Protein AF-A0A8J2HEP4-F1 (afdb_monomer_lite)

InterPro domains:
  IPR005002 Phosphomannomutase [PF03332] (28-243)
  IPR005002 Phosphomannomutase [PTHR10466] (2-243)
  IPR005002 Phosphomannomutase [SFLDF00445] (2-243)
  IPR005002 Phosphomannomutase [cd02585] (6-243)
  IPR006379 HAD-superfamily hydrolase, subfamily IIB [TIGR01484] (8-221)
  IPR023214 HAD superfamily [G3DSA:3.40.50.1000] (6-240)
  IPR036412 HAD-like superfamily [SSF56784] (6-243)
  IPR043169 Phosphomannomutase, cap domain [G3DSA:3.30.1240.20] (87-188)

pLDDT: mean 73.43, std 29.07, range [23.47, 98.69]

Radius of gyration: 35.49 Å; chains: 1; bounding box: 106×86×101 Å

Organism: Cotesia congregata (NCBI:txid51543)

Sequence (388 aa):
MSKKIICLFDVDGTLTKPRLKIEPHVEKTLHEISKKQQLDLAVVGGSDLEKVKEQLGGNEVFKKFKYVFSENGLVAYKDGKQLPSESIQNFIGEDSLQDFINFCLRYISELKLPFKRGTFIEFRTGMINVSPVGRNCSHKERLQFYEYDKEHHVREKFIQALKKEFSDLALTYSIGGQISFDVFPIGWDKTYCLRHIDEYDEIHFFGDKTREGGNDYEIYESDLTVGHRVSGPEDTLKQLKVLCEVLDEKRPTILGKRSVPPAPGKMAHLVSTRPILASLAAVLISEASPSSNPPPKATPSIAAITGAGIVSTLVIKLRIISNRSRKSAPAENIFGTRLRIMSTRTFSSLRILSTASVNWATRFLLKAFLASGRLSPKTAIPLSLPSR

Structure (mmCIF, N/CA/C/O backbone):
data_AF-A0A8J2HEP4-F1
#
_entry.id   AF-A0A8J2HEP4-F1
#
loop_
_atom_site.group_PDB
_atom_site.id
_atom_site.type_symbol
_atom_site.label_atom_id
_atom_site.label_alt_id
_atom_site.label_comp_id
_atom_site.label_asym_id
_atom_site.label_entity_id
_atom_site.label_seq_id
_atom_site.pdbx_PDB_ins_code
_atom_site.Cartn_x
_atom_site.Cartn_y
_atom_site.Cartn_z
_atom_site.occupancy
_atom_site.B_iso_or_equiv
_atom_site.auth_seq_id
_atom_site.auth_comp_id
_atom_site.auth_asym_id
_atom_site.auth_atom_id
_atom_site.pdbx_PDB_model_num
ATOM 1 N N . MET A 1 1 ? -24.472 -9.890 22.779 1.00 54.31 1 MET A N 1
ATOM 2 C CA . MET A 1 1 ? -23.244 -9.255 23.313 1.00 54.31 1 MET A CA 1
ATOM 3 C C . MET A 1 1 ? -23.141 -7.863 22.698 1.00 54.31 1 MET A C 1
ATOM 5 O O . MET A 1 1 ? -23.894 -7.591 21.769 1.00 54.31 1 MET A O 1
ATOM 9 N N . SER A 1 2 ? -22.287 -6.973 23.203 1.00 74.38 2 SER A N 1
ATOM 10 C CA . SER A 1 2 ? -21.905 -5.767 22.450 1.00 74.38 2 SER A CA 1
ATOM 11 C C . SER A 1 2 ? -21.112 -6.181 21.209 1.00 74.38 2 SER A C 1
ATOM 13 O O . SER A 1 2 ? -20.282 -7.081 21.327 1.00 74.38 2 SER A O 1
ATOM 15 N N . LYS A 1 3 ? -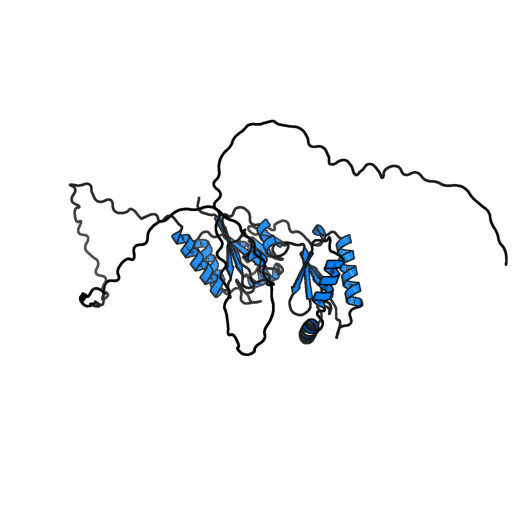21.341 -5.535 20.056 1.00 85.75 3 LYS A N 1
ATOM 16 C CA . LYS A 1 3 ? -20.483 -5.730 18.878 1.00 85.75 3 LYS A CA 1
ATOM 17 C C . LYS A 1 3 ? -19.027 -5.410 19.233 1.00 85.75 3 LYS A C 1
ATOM 19 O O . LYS A 1 3 ? -18.772 -4.372 19.847 1.00 85.75 3 LYS A O 1
ATOM 24 N N . LYS A 1 4 ? -18.092 -6.260 18.815 1.00 93.75 4 LYS A N 1
ATOM 25 C CA . LYS A 1 4 ? -16.649 -6.007 18.861 1.00 93.75 4 LYS A CA 1
ATOM 26 C C . LYS A 1 4 ? -16.247 -5.328 17.551 1.00 93.75 4 LYS A C 1
ATOM 28 O O . LYS A 1 4 ? -16.364 -5.919 16.481 1.00 93.75 4 LYS A O 1
ATOM 33 N N . ILE A 1 5 ? -15.829 -4.066 17.637 1.00 95.69 5 ILE A N 1
ATOM 34 C CA . ILE A 1 5 ? -15.623 -3.175 16.485 1.00 95.69 5 ILE A CA 1
ATOM 35 C C . ILE A 1 5 ? -14.168 -2.700 16.448 1.00 95.69 5 ILE A C 1
ATOM 37 O O . ILE A 1 5 ? -13.589 -2.372 17.488 1.00 95.69 5 ILE A O 1
ATOM 41 N N . ILE A 1 6 ? -13.600 -2.638 15.244 1.00 97.56 6 ILE A N 1
ATOM 42 C CA . ILE A 1 6 ? -12.255 -2.118 14.988 1.00 97.56 6 ILE A CA 1
ATOM 43 C C . ILE A 1 6 ? -12.299 -0.970 13.980 1.00 97.56 6 ILE A C 1
ATOM 45 O O . ILE A 1 6 ? -13.007 -1.033 12.975 1.00 97.56 6 ILE A O 1
ATOM 49 N N . CYS A 1 7 ? -11.538 0.088 14.253 1.00 98.19 7 CYS A N 1
ATOM 50 C CA . CYS A 1 7 ? -11.304 1.179 13.310 1.00 98.19 7 CYS A CA 1
ATOM 51 C C . CYS A 1 7 ? -9.898 1.035 12.719 1.00 98.19 7 CYS A C 1
ATOM 53 O O . CYS A 1 7 ? -8.903 1.080 13.445 1.00 98.19 7 CYS A O 1
ATOM 55 N N . LEU A 1 8 ? -9.837 0.836 11.406 1.00 98.62 8 LEU A N 1
ATOM 56 C CA . LEU A 1 8 ? -8.633 0.637 10.613 1.00 98.62 8 LEU A CA 1
ATOM 57 C C . LEU A 1 8 ? -8.375 1.896 9.780 1.00 98.62 8 LEU A C 1
ATOM 59 O O . LEU A 1 8 ? -9.223 2.298 8.989 1.00 98.62 8 LEU A O 1
ATOM 63 N N . PHE A 1 9 ? -7.211 2.514 9.937 1.00 98.56 9 PHE A N 1
ATOM 64 C CA . PHE A 1 9 ? -6.887 3.777 9.277 1.00 98.56 9 PHE A CA 1
ATOM 65 C C . PHE A 1 9 ? -5.739 3.603 8.280 1.00 98.56 9 PHE A C 1
ATOM 67 O O . PHE A 1 9 ? -4.739 2.948 8.578 1.00 98.56 9 PHE A O 1
ATOM 74 N N . ASP A 1 10 ? -5.832 4.247 7.122 1.00 98.25 10 ASP A N 1
ATOM 75 C CA . ASP A 1 10 ? -4.633 4.677 6.404 1.00 98.25 10 ASP A CA 1
ATOM 76 C C . ASP A 1 10 ? -3.793 5.655 7.263 1.00 98.25 10 ASP A C 1
ATOM 78 O O . ASP A 1 10 ? -4.271 6.250 8.232 1.00 98.25 10 ASP A O 1
ATOM 82 N N . VAL A 1 11 ? -2.515 5.816 6.916 1.00 96.75 11 VAL A N 1
ATOM 83 C CA . VAL A 1 11 ? -1.603 6.744 7.593 1.00 96.75 11 VAL A CA 1
ATOM 84 C C . VAL A 1 11 ? -1.553 8.101 6.883 1.00 96.75 11 VAL A C 1
ATOM 86 O O . VAL A 1 11 ? -1.790 9.130 7.518 1.00 96.75 11 VAL A O 1
ATOM 89 N N . ASP A 1 12 ? -1.242 8.119 5.584 1.00 93.75 12 ASP A N 1
ATOM 90 C CA . ASP A 1 12 ? -0.523 9.222 4.930 1.00 93.75 12 ASP A CA 1
ATOM 91 C C . ASP A 1 12 ? -1.445 10.129 4.089 1.00 93.75 12 ASP A C 1
ATOM 93 O O . ASP A 1 12 ? -1.587 9.997 2.867 1.00 93.75 12 ASP A O 1
ATOM 97 N N . GLY A 1 13 ? -2.081 11.070 4.791 1.00 93.81 13 GLY A N 1
ATOM 98 C CA . GLY A 1 13 ? -3.266 11.812 4.345 1.00 93.81 13 GLY A CA 1
ATOM 99 C C . GLY A 1 13 ? -4.494 11.551 5.226 1.00 93.81 13 GLY A C 1
ATOM 100 O O . GLY A 1 13 ? -5.435 12.340 5.201 1.00 93.81 13 GLY A O 1
ATOM 101 N N . THR A 1 14 ? -4.463 10.499 6.051 1.00 98.00 14 THR A N 1
ATOM 102 C CA . THR A 1 14 ? -5.614 10.029 6.842 1.00 98.00 14 THR A CA 1
ATOM 103 C C . THR A 1 14 ? -5.440 10.248 8.347 1.00 98.00 14 THR A C 1
ATOM 105 O O . THR A 1 14 ? -6.311 10.848 8.976 1.00 98.00 14 THR A O 1
ATOM 108 N N . LEU A 1 15 ? -4.322 9.814 8.940 1.00 97.50 15 LEU A N 1
ATOM 109 C CA . LEU A 1 15 ? -3.954 10.129 10.333 1.00 97.50 15 LEU A CA 1
ATOM 110 C C . LEU A 1 15 ? -2.912 11.249 10.419 1.00 97.50 15 LEU A C 1
ATOM 112 O O . LEU A 1 15 ? -2.870 11.983 11.407 1.00 97.50 15 LEU A O 1
ATOM 116 N N . THR A 1 16 ? -2.095 11.413 9.380 1.00 96.12 16 THR A N 1
ATOM 117 C CA . THR A 1 16 ? -1.103 12.484 9.259 1.00 96.12 16 THR A CA 1
ATOM 118 C C . THR A 1 16 ? -1.398 13.385 8.062 1.00 96.12 16 THR A C 1
ATOM 120 O O . THR A 1 16 ? -2.139 13.029 7.144 1.00 96.12 16 THR A O 1
ATOM 123 N N . LYS A 1 17 ? -0.802 14.582 8.052 1.00 93.62 17 LYS A N 1
ATOM 124 C CA . LYS A 1 17 ? -0.620 15.337 6.804 1.00 93.62 17 LYS A CA 1
ATOM 125 C C . LYS A 1 17 ? 0.452 14.612 5.966 1.00 93.62 17 LYS A C 1
ATOM 127 O O . LYS A 1 17 ? 1.413 14.130 6.568 1.00 93.62 17 LYS A O 1
ATOM 132 N N . PRO A 1 18 ? 0.340 14.546 4.625 1.00 88.44 18 PRO A N 1
ATOM 133 C CA . PRO A 1 18 ? 1.220 13.716 3.800 1.00 88.44 18 PRO A CA 1
ATOM 134 C C . PRO A 1 18 ? 2.718 13.922 4.073 1.00 88.44 18 PRO A C 1
ATOM 136 O O . PRO A 1 18 ? 3.231 15.039 3.979 1.00 88.44 18 PRO A O 1
ATOM 139 N N . ARG A 1 19 ? 3.415 12.825 4.384 1.00 82.94 19 ARG A N 1
ATOM 140 C CA . ARG A 1 19 ? 4.833 12.721 4.779 1.00 82.94 19 ARG A CA 1
ATOM 141 C C . ARG A 1 19 ? 5.229 13.479 6.051 1.00 82.94 19 ARG A C 1
ATOM 143 O O . ARG A 1 19 ? 6.415 13.703 6.280 1.00 82.94 19 ARG A O 1
ATOM 150 N N . LEU A 1 20 ? 4.266 13.865 6.886 1.00 92.31 20 LEU A N 1
ATOM 151 C CA . LEU A 1 20 ? 4.500 14.467 8.200 1.00 92.31 20 LEU A CA 1
ATOM 152 C C . LEU A 1 20 ? 4.123 13.494 9.325 1.00 92.31 20 LEU A C 1
ATOM 154 O O . LEU A 1 20 ? 3.572 12.417 9.088 1.00 92.31 20 LEU A O 1
ATOM 158 N N . LYS A 1 21 ? 4.460 13.862 10.563 1.00 95.88 21 LYS A N 1
ATOM 159 C CA . LYS A 1 21 ? 4.135 13.083 11.767 1.00 95.88 21 LYS A CA 1
ATOM 160 C C . LYS A 1 21 ? 2.716 13.393 12.243 1.00 95.88 21 LYS A C 1
ATOM 162 O O . LYS A 1 21 ? 2.160 14.434 11.893 1.00 95.88 21 LYS A O 1
ATOM 167 N N . ILE A 1 22 ? 2.132 12.489 13.026 1.00 96.56 22 ILE A N 1
ATOM 168 C CA . ILE A 1 22 ? 0.821 12.691 13.646 1.00 96.56 22 ILE A CA 1
ATOM 169 C C . ILE A 1 22 ? 0.859 13.902 14.584 1.00 96.56 22 ILE A C 1
ATOM 171 O O . ILE A 1 22 ? 1.807 14.092 15.349 1.00 96.56 22 ILE A O 1
ATOM 175 N N . GLU A 1 23 ? -0.167 14.748 14.511 1.00 96.25 23 GLU A N 1
ATOM 176 C CA . GLU A 1 23 ? -0.258 15.930 15.368 1.00 96.25 23 GLU A CA 1
ATOM 177 C C . GLU A 1 23 ? -0.781 15.523 16.761 1.00 96.25 23 GLU A C 1
ATOM 179 O O . GLU A 1 23 ? -1.710 14.712 16.842 1.00 96.25 23 GLU A O 1
ATOM 184 N N . PRO A 1 24 ? -0.216 16.037 17.877 1.00 95.31 24 PRO A N 1
ATOM 185 C CA . PRO A 1 24 ? -0.499 15.497 19.212 1.00 95.31 24 PRO A CA 1
ATOM 186 C C . PRO A 1 24 ? -1.976 15.515 19.630 1.00 95.31 24 PRO A C 1
ATOM 188 O O . 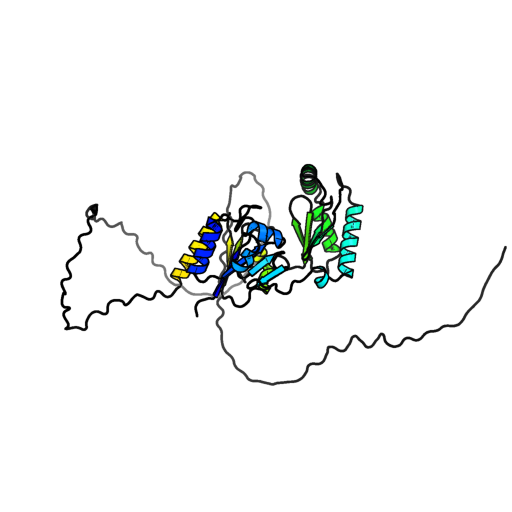PRO A 1 24 ? -2.401 14.666 20.414 1.00 95.31 24 PRO A O 1
ATOM 191 N N . HIS A 1 25 ? -2.781 16.451 19.115 1.00 96.00 25 HIS A N 1
ATOM 192 C CA . HIS A 1 25 ? -4.223 16.479 19.379 1.00 96.00 25 HIS A CA 1
ATOM 193 C C . HIS A 1 25 ? -4.986 15.404 18.599 1.00 96.00 25 HIS A C 1
ATOM 195 O O . HIS A 1 25 ? -5.983 14.905 19.117 1.00 96.00 25 HIS A O 1
ATOM 201 N N . VAL A 1 26 ? -4.518 15.005 17.410 1.00 95.88 26 VAL A N 1
ATOM 202 C CA . VAL A 1 26 ? -5.091 13.894 16.633 1.00 95.88 26 VAL A CA 1
ATOM 203 C C . VAL A 1 26 ? -4.880 12.590 17.387 1.00 95.88 26 VAL A C 1
ATOM 205 O O . VAL A 1 26 ? -5.852 11.905 17.695 1.00 95.88 26 VAL A O 1
ATOM 208 N N . GLU A 1 27 ? -3.636 12.300 17.776 1.00 94.25 27 GLU A N 1
ATOM 209 C CA . GLU A 1 27 ? -3.291 11.108 18.559 1.00 94.25 27 GLU A CA 1
ATOM 210 C C . GLU A 1 27 ? -4.068 11.049 19.884 1.00 94.25 27 GLU A C 1
ATOM 212 O O . GLU A 1 27 ? -4.685 10.031 20.211 1.00 94.25 27 GLU A O 1
ATOM 217 N N . LYS A 1 28 ? -4.110 12.164 20.626 1.00 94.88 28 LYS A N 1
ATOM 218 C CA . LYS A 1 28 ? -4.878 12.261 21.872 1.00 94.88 28 LYS A CA 1
ATOM 219 C C . LYS A 1 28 ? -6.371 11.989 21.648 1.00 94.88 28 LYS A C 1
ATOM 221 O O . LYS A 1 28 ? -6.941 11.156 22.349 1.00 94.88 28 LYS A O 1
ATOM 226 N N . THR A 1 29 ? -6.990 12.649 20.666 1.00 95.00 29 THR A N 1
ATOM 227 C CA . THR A 1 29 ? -8.431 12.506 20.382 1.00 95.00 29 THR A CA 1
ATOM 228 C C . THR A 1 29 ? -8.774 11.078 19.950 1.00 95.00 29 THR A C 1
ATOM 230 O O . THR A 1 29 ? -9.783 10.530 20.392 1.00 95.00 29 THR A O 1
ATOM 233 N N . LEU A 1 30 ? -7.918 10.449 19.137 1.00 95.00 30 LEU A N 1
ATOM 234 C CA . LEU A 1 30 ? -8.066 9.063 18.686 1.00 95.00 30 LEU A CA 1
ATOM 235 C C . LEU A 1 30 ? -8.104 8.086 19.875 1.00 95.00 30 LEU A C 1
ATOM 237 O O . LEU A 1 30 ? -8.992 7.235 19.964 1.00 95.00 30 LEU A O 1
ATOM 241 N N . HIS A 1 31 ? -7.182 8.245 20.830 1.00 91.94 31 HIS A N 1
ATOM 242 C CA . HIS A 1 31 ? -7.119 7.408 22.029 1.00 91.94 31 HIS A CA 1
ATOM 243 C C . HIS A 1 31 ? -8.229 7.696 23.047 1.00 91.94 31 HIS A C 1
ATOM 245 O O . HIS A 1 31 ? -8.709 6.763 23.692 1.00 91.94 31 HIS A O 1
ATOM 251 N N . GLU A 1 32 ? -8.661 8.950 23.200 1.00 94.25 32 GLU A N 1
ATOM 252 C CA . GLU A 1 32 ? -9.807 9.302 24.049 1.00 94.25 32 GLU A CA 1
ATOM 253 C C . GLU A 1 32 ? -11.107 8.690 23.506 1.00 94.25 32 GLU A C 1
ATOM 255 O O . GLU A 1 32 ? -11.872 8.096 24.270 1.00 94.25 32 GLU A O 1
ATOM 260 N N . ILE A 1 33 ? -11.317 8.737 22.186 1.00 92.75 33 ILE A N 1
ATOM 261 C CA . ILE A 1 33 ? -12.458 8.097 21.521 1.00 92.75 33 ILE A CA 1
ATOM 262 C C . ILE A 1 33 ? -12.411 6.570 21.665 1.00 92.75 33 ILE A C 1
ATOM 264 O O . ILE A 1 33 ? -13.392 5.979 22.120 1.00 92.75 33 ILE A O 1
ATOM 268 N N . SER A 1 34 ? -11.280 5.936 21.331 1.00 92.50 34 SER A N 1
ATOM 269 C CA . SER A 1 34 ? -11.095 4.481 21.451 1.00 92.50 34 SER A CA 1
ATOM 270 C C . SER A 1 34 ? -11.426 3.984 22.859 1.00 92.50 34 SER A C 1
ATOM 272 O O . SER A 1 34 ? -12.230 3.062 23.013 1.00 92.50 34 SER A O 1
ATOM 274 N N . LYS A 1 35 ? -10.905 4.658 23.894 1.00 92.31 35 LYS A N 1
ATOM 275 C CA . LYS A 1 35 ? -11.176 4.324 25.300 1.00 92.31 35 LYS A CA 1
ATOM 276 C C . LYS A 1 35 ? -12.632 4.564 25.698 1.00 92.31 35 LYS A C 1
ATOM 278 O O . LYS A 1 35 ? -13.207 3.701 26.355 1.00 92.31 35 LYS A O 1
ATOM 283 N N . LYS A 1 36 ? -13.246 5.689 25.297 1.00 91.12 36 LYS A N 1
ATOM 284 C CA . LYS A 1 36 ? -14.666 5.975 25.591 1.00 91.12 36 LYS A CA 1
ATOM 285 C C . LYS A 1 36 ? -15.580 4.906 24.985 1.00 91.12 36 LYS A C 1
ATOM 287 O O . LYS A 1 36 ? -16.541 4.487 25.625 1.00 91.12 36 LYS A O 1
ATOM 292 N N . GLN A 1 37 ? -15.296 4.487 23.752 1.00 90.06 37 GLN A N 1
ATOM 293 C CA . GLN A 1 37 ? -16.190 3.625 22.983 1.00 90.06 37 GLN A CA 1
ATOM 294 C C . GLN A 1 37 ? -15.854 2.133 23.011 1.00 90.06 37 GLN A C 1
ATOM 296 O O . GLN A 1 37 ? -16.674 1.348 22.540 1.00 90.06 37 GLN A O 1
ATOM 301 N N . GLN A 1 38 ? -14.717 1.744 23.599 1.00 91.56 38 GLN A N 1
ATOM 302 C CA . GLN A 1 38 ? -14.178 0.376 23.563 1.00 91.56 38 GLN A CA 1
ATOM 303 C C . GLN A 1 38 ? -13.957 -0.114 22.119 1.00 91.56 38 GLN A C 1
ATOM 305 O O . GLN A 1 38 ? -14.292 -1.242 21.766 1.00 91.56 38 GLN A O 1
ATOM 310 N N . LEU A 1 39 ? -13.402 0.771 21.283 1.00 94.25 39 LEU A N 1
ATOM 311 C CA . LEU A 1 39 ? -13.022 0.480 19.899 1.00 94.25 39 LEU A CA 1
ATOM 312 C C . LEU A 1 39 ? -11.542 0.111 19.842 1.00 94.25 39 LEU A C 1
ATOM 314 O O . LEU A 1 39 ? -10.694 0.890 20.290 1.00 94.25 39 LEU A O 1
ATOM 318 N N . ASP A 1 40 ? -11.233 -1.035 19.240 1.00 96.50 40 ASP A N 1
ATOM 319 C CA . ASP A 1 40 ? -9.857 -1.367 18.878 1.00 96.50 40 ASP A CA 1
ATOM 320 C C . ASP A 1 40 ? -9.400 -0.471 17.707 1.00 96.50 40 ASP A C 1
ATOM 322 O O . ASP A 1 40 ? -10.190 -0.118 16.827 1.00 96.50 40 ASP A O 1
ATOM 326 N N . LEU A 1 41 ? -8.118 -0.095 17.690 1.00 97.44 41 LEU A N 1
ATOM 327 C CA . LEU A 1 41 ? -7.514 0.745 16.648 1.00 97.44 41 LEU A CA 1
ATOM 328 C C . LEU A 1 41 ? -6.483 -0.054 15.843 1.00 97.44 41 LEU A C 1
ATOM 330 O O . LEU A 1 41 ? -5.694 -0.801 16.424 1.00 97.44 41 LEU A O 1
ATOM 334 N N . ALA A 1 42 ? -6.429 0.154 14.530 1.00 98.19 42 ALA A N 1
ATOM 335 C CA . ALA A 1 42 ? -5.438 -0.440 13.636 1.00 98.19 42 ALA A CA 1
ATOM 336 C C . ALA A 1 42 ? -4.976 0.538 12.548 1.00 98.19 42 ALA A C 1
ATOM 338 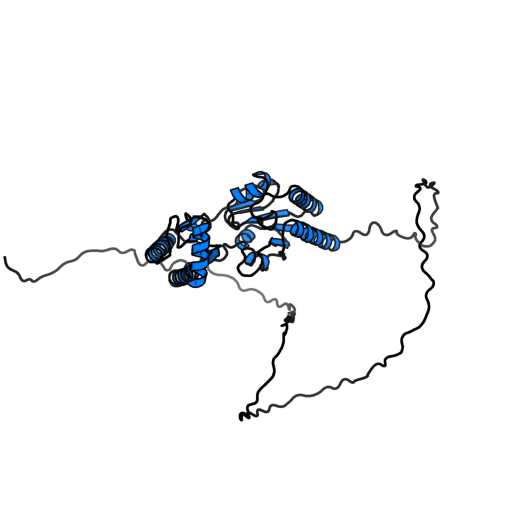O O . ALA A 1 42 ? -5.714 1.449 12.184 1.00 98.19 42 ALA A O 1
ATOM 339 N N . VAL A 1 43 ? -3.783 0.328 11.986 1.00 98.31 43 VAL A N 1
ATOM 340 C CA . VAL A 1 43 ? -3.266 1.123 10.852 1.00 98.31 43 VAL A CA 1
ATOM 341 C C . VAL A 1 43 ? -2.792 0.248 9.699 1.00 98.31 43 VAL A C 1
ATOM 343 O O . VAL A 1 43 ? -2.208 -0.805 9.944 1.00 98.31 43 VAL A O 1
ATOM 346 N N . VAL A 1 44 ? -3.012 0.696 8.456 1.00 98.00 44 VAL A N 1
ATOM 347 C CA . VAL A 1 44 ? -2.551 0.036 7.224 1.00 98.00 44 VAL A CA 1
ATOM 348 C C . VAL A 1 44 ? -1.946 1.017 6.216 1.00 98.00 44 VAL A C 1
ATOM 350 O O . VAL A 1 44 ? -2.618 1.901 5.684 1.00 98.00 44 VAL A O 1
ATOM 353 N N . GLY A 1 45 ? -0.665 0.819 5.898 1.00 93.75 45 GLY A N 1
ATOM 354 C CA . GLY A 1 45 ? 0.065 1.592 4.894 1.00 93.75 45 GLY A CA 1
ATOM 355 C C . GLY A 1 45 ? 0.830 0.710 3.906 1.00 93.75 45 GLY A C 1
ATOM 356 O O . GLY A 1 45 ? 1.336 -0.350 4.265 1.00 93.75 45 GLY A O 1
ATOM 357 N N . GLY A 1 46 ? 0.967 1.182 2.664 1.00 89.62 46 GLY A N 1
ATOM 358 C CA . GLY A 1 46 ? 1.845 0.566 1.655 1.00 89.62 46 GLY A CA 1
ATOM 359 C C . GLY A 1 46 ? 3.337 0.870 1.857 1.00 89.62 46 GLY A C 1
ATOM 360 O O . GLY A 1 46 ? 4.181 0.317 1.161 1.00 89.62 46 GLY A O 1
ATOM 361 N N . SER A 1 47 ? 3.663 1.747 2.810 1.00 87.50 47 SER A N 1
ATOM 362 C CA . SER A 1 47 ? 5.034 2.028 3.245 1.00 87.50 47 SER A CA 1
ATOM 363 C C . SER A 1 47 ? 5.599 0.912 4.129 1.00 87.50 47 SER A C 1
ATOM 365 O O . SER A 1 47 ? 4.853 0.167 4.766 1.00 87.50 47 SER A O 1
ATOM 367 N N . ASP A 1 48 ? 6.927 0.851 4.216 1.00 89.56 48 ASP A N 1
ATOM 368 C CA . ASP A 1 48 ? 7.648 0.057 5.213 1.00 89.56 48 ASP A CA 1
ATOM 369 C C . ASP A 1 48 ? 7.359 0.491 6.662 1.00 89.56 48 ASP A C 1
ATOM 371 O O . ASP A 1 48 ? 6.875 1.592 6.948 1.00 89.56 48 ASP A O 1
ATOM 375 N N . LEU A 1 49 ? 7.697 -0.405 7.589 1.00 92.12 49 LEU A N 1
ATOM 376 C CA . LEU A 1 49 ? 7.444 -0.264 9.019 1.00 92.12 49 LEU A CA 1
ATOM 377 C C . LEU A 1 49 ? 8.126 0.960 9.651 1.00 92.12 49 LEU A C 1
ATOM 379 O O . LEU A 1 49 ? 7.559 1.565 10.560 1.00 92.12 49 LEU A O 1
ATOM 383 N N . GLU A 1 50 ? 9.319 1.346 9.188 1.00 92.12 50 GLU A N 1
ATOM 384 C CA . GLU A 1 50 ? 10.054 2.474 9.772 1.00 92.12 50 GLU A CA 1
ATOM 385 C C . GLU A 1 50 ? 9.422 3.820 9.406 1.00 92.12 50 GLU A C 1
ATOM 387 O O . GLU A 1 50 ? 9.348 4.695 10.266 1.00 92.12 50 GLU A O 1
ATOM 392 N N . LYS A 1 51 ? 8.850 3.972 8.203 1.00 90.50 51 LYS A N 1
ATOM 393 C CA . LYS A 1 51 ? 8.000 5.135 7.882 1.00 90.50 51 LYS A CA 1
ATOM 394 C C . LYS A 1 51 ? 6.742 5.186 8.749 1.00 90.50 51 LYS A C 1
ATOM 396 O O . LYS A 1 51 ? 6.425 6.239 9.298 1.00 90.50 51 LYS A O 1
ATOM 401 N N . VAL A 1 52 ? 6.051 4.054 8.929 1.00 94.25 52 VAL A N 1
ATOM 402 C CA . VAL A 1 52 ? 4.850 3.982 9.787 1.00 94.25 52 VAL A CA 1
ATOM 403 C C . VAL A 1 52 ? 5.190 4.373 11.233 1.00 94.25 52 VAL A C 1
ATOM 405 O O . VAL A 1 52 ? 4.486 5.187 11.831 1.00 94.25 52 VAL A O 1
ATOM 408 N N . LYS A 1 53 ? 6.312 3.880 11.776 1.00 95.25 53 LYS A N 1
ATOM 409 C CA . LYS A 1 53 ? 6.852 4.310 13.077 1.00 95.25 53 LYS A CA 1
ATOM 410 C C . LYS A 1 53 ? 7.205 5.794 13.094 1.00 95.25 53 LYS A C 1
ATOM 412 O O . LYS A 1 53 ? 6.807 6.489 14.023 1.00 95.25 53 LYS A O 1
ATOM 417 N N . GLU A 1 54 ? 7.945 6.298 12.105 1.00 93.75 54 GLU A N 1
ATOM 418 C CA . GLU A 1 54 ? 8.356 7.705 12.059 1.00 93.75 54 GLU A CA 1
ATOM 419 C C . GLU A 1 54 ? 7.146 8.644 12.149 1.00 93.75 54 GLU A C 1
ATOM 421 O O . GLU A 1 54 ? 7.187 9.635 12.886 1.00 93.75 54 GLU A O 1
ATOM 426 N N . GLN A 1 55 ? 6.075 8.313 11.427 1.00 93.88 55 GLN A N 1
ATOM 427 C CA . GLN A 1 55 ? 4.852 9.102 11.386 1.00 93.88 55 GLN A CA 1
ATOM 428 C C . GLN A 1 55 ? 3.999 8.966 12.657 1.00 93.88 55 GLN A C 1
ATOM 430 O O . GLN A 1 55 ? 3.422 9.962 13.089 1.00 93.88 55 GLN A O 1
ATOM 435 N N . LEU A 1 56 ? 3.941 7.784 13.286 1.00 95.00 56 LEU A N 1
ATOM 436 C CA . LEU A 1 56 ? 3.030 7.468 14.403 1.00 95.00 56 LEU A CA 1
ATOM 437 C C . LEU A 1 56 ? 3.710 7.390 15.790 1.00 95.00 56 LEU A C 1
ATOM 439 O O . LEU A 1 56 ? 3.245 6.701 16.701 1.00 95.00 56 LEU A O 1
ATOM 443 N N . GLY A 1 57 ? 4.812 8.122 15.979 1.00 87.12 57 GLY A N 1
ATOM 444 C CA . GLY A 1 57 ? 5.443 8.297 17.295 1.00 87.12 57 GLY A CA 1
ATOM 445 C C . GLY A 1 57 ? 6.385 7.164 17.726 1.00 87.12 57 GLY A C 1
ATOM 446 O O . GLY A 1 57 ? 6.517 6.886 18.918 1.00 87.12 57 GLY A O 1
ATOM 447 N N . GLY A 1 58 ? 7.054 6.521 16.771 1.00 92.56 58 GLY A N 1
ATOM 448 C CA . GLY A 1 58 ? 8.083 5.507 16.996 1.00 92.56 58 GLY A CA 1
ATOM 449 C C . GLY A 1 58 ? 7.525 4.146 17.414 1.00 92.56 58 GLY A C 1
ATOM 450 O O . GLY A 1 58 ? 6.407 3.771 17.068 1.00 92.56 58 GLY A O 1
ATOM 451 N N . ASN A 1 59 ? 8.309 3.396 18.193 1.00 91.38 59 ASN A N 1
ATOM 452 C CA . ASN A 1 59 ? 7.942 2.051 18.660 1.00 91.38 59 ASN A CA 1
ATOM 453 C C . ASN A 1 59 ? 6.702 2.020 19.580 1.00 91.38 59 ASN A C 1
ATOM 455 O O . ASN A 1 59 ? 6.145 0.949 19.812 1.00 91.38 59 ASN A O 1
ATOM 459 N N . GLU A 1 60 ? 6.220 3.169 20.068 1.00 91.94 60 GLU A N 1
ATOM 460 C CA . GLU A 1 60 ? 4.966 3.245 20.828 1.00 91.94 60 GLU A CA 1
ATOM 461 C C . GLU A 1 60 ? 3.732 2.908 19.973 1.00 91.94 60 GLU A C 1
ATOM 463 O O . GLU A 1 60 ? 2.696 2.549 20.532 1.00 91.94 60 GLU A O 1
ATOM 468 N N . VAL A 1 61 ? 3.839 2.938 18.634 1.00 93.81 61 VAL A N 1
ATOM 469 C CA . VAL A 1 61 ? 2.773 2.520 17.703 1.00 93.81 61 VAL A CA 1
ATOM 470 C C . VAL A 1 61 ? 2.203 1.135 18.058 1.00 93.81 61 VAL A C 1
ATOM 472 O O . VAL A 1 61 ? 0.989 0.950 18.051 1.00 93.81 61 VAL A O 1
ATOM 475 N N . PHE A 1 62 ? 3.054 0.204 18.504 1.00 94.81 62 PHE A N 1
ATOM 476 C CA . PHE A 1 62 ? 2.688 -1.165 18.896 1.00 94.81 62 PHE A CA 1
ATOM 477 C C . PHE A 1 62 ? 1.891 -1.282 20.206 1.00 94.81 62 PHE A C 1
ATOM 479 O O . PHE A 1 62 ? 1.360 -2.349 20.501 1.00 94.81 62 PHE A O 1
ATOM 486 N N . LYS A 1 63 ? 1.833 -0.212 21.009 1.00 93.44 63 LYS A N 1
ATOM 487 C CA . LYS A 1 63 ? 1.002 -0.110 22.226 1.00 93.44 63 LYS A CA 1
ATOM 488 C C . LYS A 1 63 ? -0.260 0.724 21.987 1.00 93.44 63 LYS A C 1
ATOM 490 O O . LYS A 1 63 ? -1.230 0.610 22.730 1.00 93.44 63 LYS A O 1
ATOM 495 N N . LYS A 1 64 ? -0.206 1.608 20.987 1.00 92.88 64 LYS A N 1
ATOM 496 C CA . LYS A 1 64 ? -1.259 2.551 20.587 1.00 92.88 64 LYS A CA 1
ATOM 497 C C . LYS A 1 64 ? -2.301 1.908 19.672 1.00 92.88 64 LYS A C 1
ATOM 499 O O . LYS A 1 64 ? -3.480 2.241 19.768 1.00 92.88 64 LYS A O 1
ATOM 504 N N . PHE A 1 65 ? -1.860 0.997 18.810 1.00 96.62 65 PHE A N 1
ATOM 505 C CA . PHE A 1 65 ? -2.682 0.280 17.844 1.00 96.62 65 PHE A CA 1
ATOM 506 C C . PHE A 1 65 ? -2.576 -1.222 18.090 1.00 96.62 65 PHE A C 1
ATOM 508 O O . PHE A 1 65 ? -1.489 -1.759 18.298 1.00 96.62 65 PHE A O 1
ATOM 515 N N . LYS A 1 66 ? -3.721 -1.901 18.044 1.00 96.56 66 LYS A N 1
ATOM 516 C CA . LYS A 1 66 ? -3.829 -3.349 18.221 1.00 96.56 66 LYS A CA 1
ATOM 517 C C . LYS A 1 66 ? -3.267 -4.114 17.036 1.00 96.56 66 LYS A C 1
ATOM 519 O O . LYS A 1 66 ? -2.631 -5.145 17.233 1.00 96.56 66 LYS A O 1
ATOM 524 N N . TYR A 1 67 ? -3.468 -3.576 15.834 1.00 97.81 67 TYR A N 1
ATOM 525 C CA . TYR A 1 67 ? -2.804 -4.045 14.628 1.00 97.81 67 TYR A CA 1
ATOM 526 C C . TYR A 1 67 ? -2.001 -2.931 13.960 1.00 97.81 67 TYR A C 1
ATOM 528 O O . TYR A 1 67 ? -2.477 -1.804 13.814 1.00 97.81 67 TYR A O 1
ATOM 536 N N . VAL A 1 68 ? -0.794 -3.270 13.513 1.00 97.94 68 VAL A N 1
ATOM 537 C CA . VAL A 1 68 ? 0.065 -2.389 12.712 1.00 97.94 68 VAL A CA 1
ATOM 538 C C . VAL A 1 68 ? 0.441 -3.139 11.441 1.00 97.94 68 VAL A C 1
ATOM 540 O O . VAL A 1 68 ? 1.138 -4.151 11.503 1.00 97.94 68 VAL A O 1
ATOM 543 N N . PHE A 1 69 ? -0.047 -2.650 10.302 1.00 97.06 69 PHE A N 1
ATOM 544 C CA . PHE A 1 69 ? 0.145 -3.242 8.982 1.00 97.06 69 PHE A CA 1
ATOM 545 C C . PHE A 1 69 ? 0.997 -2.316 8.102 1.00 97.06 69 PHE A C 1
ATOM 547 O O . PHE A 1 69 ? 0.554 -1.247 7.677 1.00 97.06 69 PHE A O 1
ATOM 554 N N . SER A 1 70 ? 2.221 -2.745 7.811 1.00 93.94 70 SER A N 1
ATOM 555 C CA . SER A 1 70 ? 3.117 -2.140 6.814 1.00 93.94 70 SER A CA 1
ATOM 556 C C . SER A 1 70 ? 3.242 -3.050 5.591 1.00 93.94 70 SER A C 1
ATOM 558 O O . SER A 1 70 ? 2.930 -4.240 5.671 1.00 93.94 70 SER A O 1
ATOM 560 N N . GLU A 1 71 ? 3.653 -2.489 4.451 1.00 91.69 71 GLU A N 1
ATOM 561 C CA . GLU A 1 71 ? 3.596 -3.158 3.140 1.00 91.69 71 GLU A CA 1
ATOM 562 C C . GLU A 1 71 ? 2.216 -3.811 2.899 1.00 91.69 71 GLU A C 1
ATOM 564 O O . GLU A 1 71 ? 2.102 -5.016 2.689 1.00 91.69 71 GLU A O 1
ATOM 569 N N . ASN A 1 72 ? 1.141 -3.022 3.034 1.00 93.50 72 ASN A N 1
ATOM 570 C CA . ASN A 1 72 ? -0.268 -3.444 2.916 1.00 93.50 72 ASN A CA 1
ATOM 571 C C . ASN A 1 72 ? -0.724 -4.551 3.897 1.00 93.50 72 ASN A C 1
ATOM 573 O O . ASN A 1 72 ? -1.851 -5.030 3.802 1.00 93.50 72 ASN A O 1
ATOM 577 N N . GLY A 1 73 ? 0.107 -4.924 4.875 1.00 93.94 73 GLY A N 1
ATOM 578 C CA . GLY A 1 73 ? -0.155 -6.009 5.824 1.00 93.94 73 GLY A CA 1
ATOM 579 C C . GLY A 1 73 ? 0.675 -7.268 5.596 1.00 93.94 73 GLY A C 1
ATOM 580 O O . GLY A 1 73 ? 0.534 -8.209 6.367 1.00 93.94 73 GLY A O 1
ATOM 581 N N . LEU A 1 74 ? 1.576 -7.283 4.610 1.00 92.12 74 LEU A N 1
ATOM 582 C CA . LEU A 1 74 ? 2.574 -8.350 4.461 1.00 92.12 74 LEU A CA 1
ATOM 583 C C . LEU A 1 74 ? 3.556 -8.369 5.638 1.00 92.12 74 LEU A C 1
ATOM 585 O O . LEU A 1 74 ? 3.989 -9.438 6.062 1.00 92.12 74 LEU A O 1
ATOM 589 N N . VAL A 1 75 ? 3.839 -7.199 6.220 1.00 92.56 75 VAL A N 1
ATOM 590 C CA . VAL A 1 75 ? 4.503 -7.061 7.520 1.00 92.56 75 VAL A CA 1
ATOM 591 C C . VAL A 1 75 ? 3.460 -6.594 8.536 1.00 92.56 75 VAL A C 1
ATOM 593 O O . VAL A 1 75 ? 3.097 -5.416 8.581 1.00 92.56 75 VAL A O 1
ATOM 596 N N . ALA A 1 76 ? 2.966 -7.538 9.337 1.00 95.38 76 ALA A N 1
ATOM 597 C CA . ALA A 1 76 ? 1.864 -7.348 10.275 1.00 95.38 76 ALA A CA 1
ATOM 598 C C . ALA A 1 76 ? 2.285 -7.577 11.734 1.00 95.38 76 ALA A C 1
ATOM 600 O O . ALA A 1 76 ? 3.033 -8.506 12.041 1.00 95.38 76 ALA A O 1
ATOM 601 N N . TYR A 1 77 ? 1.731 -6.778 12.647 1.00 96.88 77 TYR A N 1
ATOM 602 C CA . TYR A 1 77 ? 1.830 -6.973 14.096 1.00 96.88 77 TYR A CA 1
ATOM 603 C C . TYR A 1 77 ? 0.431 -7.008 14.722 1.00 96.88 77 TYR A C 1
ATOM 605 O O . TYR A 1 77 ? -0.418 -6.213 14.323 1.00 96.88 77 TYR A O 1
ATOM 613 N N . LYS A 1 78 ? 0.215 -7.881 15.715 1.00 96.94 78 LYS A N 1
ATOM 614 C CA . LYS A 1 78 ? -0.988 -7.977 16.569 1.00 96.94 78 LYS A CA 1
ATOM 615 C C . LYS A 1 78 ? -0.561 -7.914 18.036 1.00 96.94 78 LYS A C 1
ATOM 617 O O . LYS A 1 78 ? 0.332 -8.660 18.438 1.00 96.94 78 LYS A O 1
ATOM 622 N N . ASP A 1 79 ? -1.149 -7.012 18.820 1.00 95.44 79 ASP A N 1
ATOM 623 C CA . ASP A 1 79 ? -0.814 -6.781 20.239 1.00 95.44 79 ASP A CA 1
ATOM 624 C C . ASP A 1 79 ? 0.713 -6.634 20.473 1.00 95.44 79 ASP A C 1
ATOM 626 O O . ASP A 1 79 ? 1.305 -7.212 21.388 1.00 95.44 79 ASP A O 1
ATOM 630 N N . GLY A 1 80 ? 1.374 -5.907 19.563 1.00 95.06 80 GLY A N 1
ATOM 631 C CA . GLY A 1 80 ? 2.821 -5.668 19.541 1.00 95.06 80 GLY A CA 1
ATOM 632 C C . GLY A 1 80 ? 3.713 -6.857 19.155 1.00 95.06 80 GLY A C 1
ATOM 633 O O . GLY A 1 80 ? 4.933 -6.707 19.119 1.00 95.06 80 GLY A O 1
ATOM 634 N N . LYS A 1 81 ? 3.145 -8.023 18.827 1.00 96.12 81 LYS A N 1
ATOM 635 C CA . LYS A 1 81 ? 3.879 -9.210 18.355 1.00 96.12 81 LYS A CA 1
ATOM 636 C C . LYS A 1 81 ? 3.784 -9.325 16.838 1.00 96.12 81 LYS A C 1
ATOM 638 O O . LYS A 1 81 ? 2.710 -9.134 16.277 1.00 96.12 81 LYS A O 1
ATOM 643 N N . GLN A 1 82 ? 4.891 -9.657 16.179 1.00 95.69 82 GLN A N 1
ATOM 644 C CA . GLN A 1 82 ? 4.907 -9.864 14.731 1.00 95.69 82 GLN A CA 1
ATOM 645 C C . GLN A 1 82 ? 4.115 -11.127 14.362 1.00 95.69 82 GLN A C 1
ATOM 647 O O . GLN A 1 82 ? 4.281 -12.174 14.989 1.00 95.69 82 GLN A O 1
ATOM 652 N N . LEU A 1 83 ? 3.253 -11.020 13.353 1.00 94.19 83 LEU A N 1
ATOM 653 C CA . LEU A 1 83 ? 2.566 -12.150 12.729 1.00 94.19 83 LEU A CA 1
ATOM 654 C C . LEU A 1 83 ? 3.438 -12.750 11.609 1.00 94.19 83 LEU A C 1
ATOM 656 O O . LEU A 1 83 ? 4.357 -12.079 11.134 1.00 94.19 83 LEU A O 1
ATOM 660 N N . PRO A 1 84 ? 3.162 -13.985 11.147 1.00 89.12 84 PRO A N 1
ATOM 661 C CA . PRO A 1 84 ? 3.833 -14.546 9.978 1.00 89.12 84 PRO A CA 1
ATOM 662 C C . PRO A 1 84 ? 3.675 -13.637 8.751 1.00 89.12 84 PRO A C 1
ATOM 664 O O . PRO A 1 84 ? 2.559 -13.391 8.292 1.00 89.12 84 PRO A O 1
ATOM 667 N N . SER A 1 85 ? 4.802 -13.140 8.247 1.00 84.25 85 SER A N 1
ATOM 668 C CA . SER A 1 85 ? 4.905 -12.345 7.022 1.00 84.25 85 SER A CA 1
ATOM 669 C C . SER A 1 85 ? 5.111 -13.238 5.805 1.00 84.25 85 SER A C 1
ATOM 671 O O . SER A 1 85 ? 5.801 -14.252 5.908 1.00 84.25 85 SER A O 1
ATOM 673 N N . GLU A 1 86 ? 4.598 -12.818 4.650 1.00 85.31 86 GLU A N 1
ATOM 674 C CA . GLU A 1 86 ? 4.855 -13.477 3.364 1.00 85.31 86 GLU A CA 1
ATOM 675 C C . GLU A 1 86 ? 5.753 -12.607 2.474 1.00 85.31 86 GLU A C 1
ATOM 677 O O . GLU A 1 86 ? 5.765 -11.383 2.620 1.00 85.31 86 GLU A O 1
ATOM 682 N N . SER A 1 87 ? 6.505 -13.224 1.557 1.00 90.12 87 SER A N 1
ATOM 683 C CA . SER A 1 87 ? 7.326 -12.507 0.572 1.00 90.12 87 SER A CA 1
ATOM 684 C C . SER A 1 87 ? 6.920 -12.835 -0.864 1.00 90.12 87 SER A C 1
ATOM 686 O O . SER A 1 87 ? 6.476 -13.945 -1.167 1.00 90.12 87 SER A O 1
ATOM 688 N N . ILE A 1 88 ? 7.116 -11.885 -1.781 1.00 92.19 88 ILE A N 1
ATOM 689 C CA . ILE A 1 88 ? 6.863 -12.107 -3.213 1.00 92.19 88 ILE A CA 1
ATOM 690 C C . ILE A 1 88 ? 7.738 -13.245 -3.780 1.00 92.19 88 ILE A C 1
ATOM 692 O O . ILE A 1 88 ? 7.304 -13.962 -4.678 1.00 92.19 88 ILE A O 1
ATOM 696 N N . GLN A 1 89 ? 8.919 -13.478 -3.191 1.00 93.06 89 GLN A N 1
ATOM 697 C CA . GLN A 1 89 ? 9.815 -14.595 -3.514 1.00 93.06 89 GLN A CA 1
ATOM 698 C C . GLN A 1 89 ? 9.233 -15.955 -3.121 1.00 93.06 89 GLN A C 1
ATOM 700 O O . GLN A 1 89 ? 9.237 -16.878 -3.931 1.00 93.06 89 GLN A O 1
ATOM 705 N N . ASN A 1 90 ? 8.678 -16.067 -1.913 1.00 92.31 90 ASN A N 1
ATOM 706 C CA . ASN A 1 90 ? 8.017 -17.285 -1.448 1.00 92.31 90 ASN A CA 1
ATOM 707 C C . ASN A 1 90 ? 6.754 -17.593 -2.266 1.00 92.31 90 ASN A C 1
ATOM 709 O O . ASN A 1 90 ? 6.458 -18.756 -2.531 1.00 92.31 90 ASN A O 1
ATOM 713 N N . PHE A 1 91 ? 5.998 -16.552 -2.635 1.00 92.81 91 PHE A N 1
ATOM 714 C CA . PHE A 1 91 ? 4.701 -16.690 -3.295 1.00 92.81 91 PHE A CA 1
ATOM 715 C C . PHE A 1 91 ? 4.813 -17.023 -4.791 1.00 92.81 91 PHE A C 1
ATOM 717 O O . PHE A 1 91 ? 4.061 -17.861 -5.283 1.00 92.81 91 PHE A O 1
ATOM 724 N N . ILE A 1 92 ? 5.733 -16.373 -5.514 1.00 93.44 92 ILE A N 1
ATOM 725 C CA . ILE A 1 92 ? 5.923 -16.567 -6.965 1.00 93.44 92 ILE A CA 1
ATOM 726 C C . ILE A 1 92 ? 6.922 -17.696 -7.268 1.00 93.44 92 ILE A C 1
ATOM 728 O O . ILE A 1 92 ? 6.780 -18.388 -8.277 1.00 93.44 92 ILE A O 1
ATOM 732 N N . GLY A 1 93 ? 7.913 -17.901 -6.397 1.00 95.38 93 GLY A N 1
ATOM 733 C CA . GLY A 1 93 ? 9.054 -18.779 -6.648 1.00 95.38 93 GLY A CA 1
ATOM 734 C C . GLY A 1 93 ? 10.205 -18.069 -7.369 1.00 95.38 93 GLY A C 1
ATOM 735 O O . GLY A 1 93 ? 10.012 -17.119 -8.127 1.00 95.38 93 GLY A O 1
ATOM 736 N N . GLU A 1 94 ? 11.425 -18.544 -7.112 1.00 95.56 94 GLU A N 1
ATOM 737 C CA . GLU A 1 94 ? 12.668 -17.926 -7.592 1.00 95.56 94 GLU A CA 1
ATOM 738 C C . GLU A 1 94 ? 12.793 -17.946 -9.123 1.00 95.56 94 GLU A C 1
ATOM 740 O O . GLU A 1 94 ? 13.093 -16.914 -9.717 1.00 95.56 94 GLU A O 1
ATOM 745 N N . ASP A 1 95 ? 12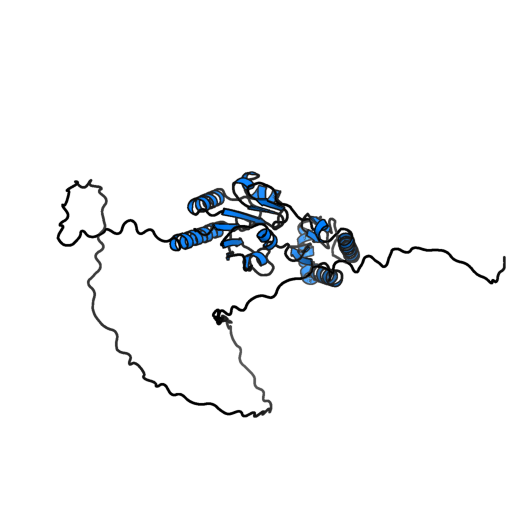.513 -19.082 -9.770 1.00 97.19 95 ASP A N 1
ATOM 746 C CA . ASP A 1 95 ? 12.681 -19.245 -11.223 1.00 97.19 95 ASP A CA 1
ATOM 747 C C . ASP A 1 95 ? 11.801 -18.248 -12.004 1.00 97.19 95 ASP A C 1
ATOM 749 O O . ASP A 1 95 ? 12.296 -17.452 -12.805 1.00 97.19 95 ASP A O 1
ATOM 753 N N . SER A 1 96 ? 10.504 -18.203 -11.682 1.00 96.81 96 SER A N 1
ATOM 754 C CA . SER A 1 96 ? 9.531 -17.273 -12.272 1.00 96.81 96 SER A CA 1
ATOM 755 C C . SER A 1 96 ? 9.863 -15.801 -11.993 1.00 96.81 96 SER A C 1
ATOM 757 O O . SER A 1 96 ? 9.598 -14.933 -12.828 1.00 96.81 96 SER A O 1
ATOM 759 N N . LEU A 1 97 ? 10.468 -15.492 -10.837 1.00 96.44 97 LEU A N 1
ATOM 760 C CA . LEU A 1 97 ? 10.981 -14.151 -10.551 1.00 96.44 97 LEU A CA 1
ATOM 761 C C . LEU A 1 97 ? 12.208 -13.803 -11.394 1.00 96.44 97 LEU A C 1
ATOM 763 O O . LEU A 1 97 ? 12.301 -12.671 -11.873 1.00 96.44 97 LEU A O 1
ATOM 767 N N . GLN A 1 98 ? 13.133 -14.741 -11.596 1.00 97.94 98 GLN A N 1
ATOM 768 C CA . GLN A 1 98 ? 14.286 -14.520 -12.463 1.00 97.94 98 GLN A CA 1
ATOM 769 C C . GLN A 1 98 ? 13.843 -14.305 -13.910 1.00 97.94 98 GLN A C 1
ATOM 771 O O . GLN A 1 98 ? 14.318 -13.357 -14.532 1.00 97.94 98 GLN A O 1
ATOM 776 N N . ASP A 1 99 ? 12.884 -15.072 -14.430 1.00 98.19 99 ASP A N 1
ATOM 777 C CA . ASP A 1 99 ? 12.317 -14.839 -15.765 1.00 98.19 99 ASP A CA 1
ATOM 778 C C . ASP A 1 99 ? 11.631 -13.468 -15.877 1.00 98.19 99 ASP A C 1
ATOM 780 O O . ASP A 1 99 ? 11.912 -12.711 -16.815 1.00 98.19 99 ASP A O 1
ATOM 784 N N . PHE A 1 100 ? 10.825 -13.077 -14.883 1.00 98.12 100 PHE A N 1
ATOM 785 C CA . PHE A 1 100 ? 10.210 -11.746 -14.817 1.00 98.12 100 PHE A CA 1
ATOM 786 C C . PHE A 1 100 ? 11.252 -10.611 -14.817 1.00 98.12 100 PHE A C 1
ATOM 788 O O . PHE A 1 100 ? 11.133 -9.634 -15.566 1.00 98.12 100 PHE A O 1
ATOM 795 N N . ILE A 1 101 ? 12.305 -10.742 -14.006 1.00 98.06 101 ILE A N 1
ATOM 796 C CA . ILE A 1 101 ? 13.402 -9.770 -13.902 1.00 98.06 101 ILE A CA 1
ATOM 797 C C . ILE A 1 101 ? 14.220 -9.732 -15.202 1.00 98.06 101 ILE A C 1
ATOM 799 O O . ILE A 1 101 ? 14.512 -8.647 -15.709 1.00 98.06 101 ILE A O 1
ATOM 803 N N . ASN A 1 102 ? 14.531 -10.888 -15.792 1.00 98.44 102 ASN A N 1
ATOM 804 C CA . ASN A 1 102 ? 15.265 -11.013 -17.051 1.00 98.44 102 ASN A CA 1
ATOM 805 C C . ASN A 1 102 ? 14.496 -10.400 -18.228 1.00 98.44 102 ASN A C 1
ATOM 807 O O . ASN A 1 102 ? 15.102 -9.735 -19.074 1.00 98.44 102 ASN A O 1
ATOM 811 N N . PHE A 1 103 ? 13.172 -10.572 -18.287 1.00 98.50 103 PHE A N 1
ATOM 812 C CA . PHE A 1 103 ? 12.324 -9.878 -19.256 1.00 98.50 103 PHE A CA 1
ATOM 813 C C . PHE A 1 103 ? 12.357 -8.362 -19.024 1.00 98.50 103 PHE A C 1
ATOM 815 O O . PHE A 1 103 ? 12.622 -7.603 -19.959 1.00 98.50 103 PHE A O 1
ATOM 822 N N . CYS A 1 104 ? 12.161 -7.910 -17.778 1.00 98.38 104 CYS A N 1
ATOM 823 C CA . CYS A 1 104 ? 12.184 -6.487 -17.436 1.00 98.38 104 CYS A CA 1
ATOM 824 C C . CYS A 1 104 ? 13.506 -5.810 -17.829 1.00 98.38 104 CYS A C 1
ATOM 826 O O . CYS A 1 104 ? 13.488 -4.755 -18.462 1.00 98.38 104 CYS A O 1
ATOM 828 N N . LEU A 1 105 ? 14.652 -6.413 -17.496 1.00 98.50 105 LEU A N 1
ATOM 829 C CA . LEU A 1 105 ? 15.975 -5.877 -17.829 1.00 98.50 105 LEU A CA 1
ATOM 830 C C . LEU A 1 105 ? 16.210 -5.823 -19.344 1.00 98.50 105 LEU A C 1
ATOM 832 O O . LEU A 1 105 ? 16.712 -4.816 -19.845 1.00 98.50 105 LEU A O 1
ATOM 836 N N . ARG A 1 106 ? 15.806 -6.865 -20.082 1.00 98.56 106 ARG A N 1
ATOM 837 C CA . ARG A 1 106 ? 15.940 -6.937 -21.546 1.00 98.56 106 ARG A CA 1
ATOM 838 C C . ARG A 1 106 ? 15.099 -5.861 -22.233 1.00 98.56 106 ARG A C 1
ATOM 840 O O . ARG A 1 106 ? 15.652 -5.042 -22.966 1.00 98.56 106 ARG A O 1
ATOM 847 N N . TYR A 1 107 ? 13.814 -5.771 -21.885 1.00 98.50 107 TYR A N 1
ATOM 848 C CA . TYR A 1 107 ? 12.895 -4.742 -22.382 1.00 98.50 107 TYR A CA 1
ATOM 849 C C . TYR A 1 107 ? 13.423 -3.327 -22.084 1.00 98.50 107 TYR A C 1
ATOM 851 O O . TYR A 1 107 ? 13.515 -2.482 -22.977 1.00 98.50 107 TYR A O 1
ATOM 859 N N . ILE A 1 108 ? 13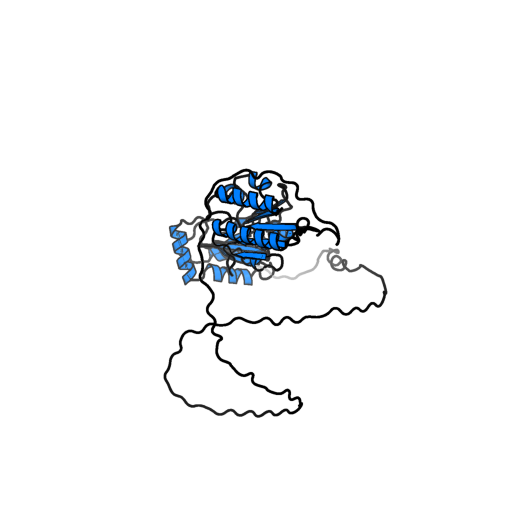.865 -3.073 -20.845 1.00 98.38 108 ILE A N 1
ATOM 860 C CA . ILE A 1 108 ? 14.456 -1.786 -20.449 1.00 98.38 108 ILE A CA 1
ATOM 861 C C . ILE A 1 108 ? 15.756 -1.496 -21.207 1.00 98.38 108 ILE A C 1
ATOM 863 O O . ILE A 1 108 ? 16.016 -0.330 -21.504 1.00 98.38 108 ILE A O 1
ATOM 867 N N . SER A 1 109 ? 16.569 -2.498 -21.558 1.00 98.00 109 SER A N 1
ATOM 868 C CA . SER A 1 109 ? 17.805 -2.285 -22.324 1.00 98.00 109 SER A CA 1
ATOM 869 C C . SER A 1 109 ? 17.522 -1.723 -23.726 1.00 98.00 109 SER A C 1
ATOM 871 O O . SER A 1 109 ? 18.157 -0.743 -24.132 1.00 98.00 109 SER A O 1
ATOM 873 N N . GLU A 1 110 ? 16.494 -2.244 -24.400 1.00 97.12 110 GLU A N 1
ATOM 874 C CA . GLU A 1 110 ? 16.136 -1.914 -25.784 1.00 97.12 110 GLU A CA 1
ATOM 875 C C . GLU A 1 110 ? 15.408 -0.565 -25.917 1.00 97.12 110 GLU A C 1
ATOM 877 O O . GLU A 1 110 ? 15.630 0.156 -26.896 1.00 97.12 110 GLU A O 1
ATOM 882 N N . LEU A 1 111 ? 14.610 -0.169 -24.911 1.00 96.56 111 LEU A N 1
ATOM 883 C CA . LEU A 1 111 ? 13.878 1.108 -24.894 1.00 96.56 111 LEU A CA 1
ATOM 884 C C . LEU A 1 111 ? 14.769 2.312 -25.259 1.00 96.56 111 LEU A C 1
ATOM 886 O O . LEU A 1 111 ? 15.824 2.534 -24.656 1.00 96.56 111 LEU A O 1
ATOM 890 N N . LYS A 1 112 ? 14.306 3.159 -26.184 1.00 97.19 112 LYS A N 1
ATOM 891 C CA . LYS A 1 112 ? 14.870 4.498 -26.411 1.00 97.19 112 LYS A CA 1
ATOM 892 C C . LYS A 1 112 ? 14.087 5.504 -25.571 1.00 97.19 112 LYS A C 1
ATOM 894 O O . LYS A 1 112 ? 12.873 5.585 -25.695 1.00 97.19 112 LYS A O 1
ATOM 899 N N . LEU A 1 113 ? 14.790 6.226 -24.700 1.00 97.81 113 LEU A N 1
ATOM 900 C CA . LEU A 1 113 ? 14.251 7.202 -23.746 1.00 97.81 113 LEU A CA 1
ATOM 901 C C . LEU A 1 113 ? 15.169 8.439 -23.734 1.00 97.81 113 LEU A C 1
ATOM 903 O O . LEU A 1 113 ? 16.345 8.292 -24.082 1.00 97.81 113 LEU A O 1
ATOM 907 N N . PRO A 1 114 ? 14.708 9.624 -23.282 1.00 97.50 114 PRO A N 1
ATOM 908 C CA . PRO A 1 114 ? 15.539 10.833 -23.220 1.00 97.50 114 PRO A CA 1
ATOM 909 C C . PRO A 1 114 ? 16.792 10.678 -22.345 1.00 97.50 114 PRO A C 1
ATOM 911 O O . PRO A 1 114 ? 17.789 11.364 -22.552 1.00 97.50 114 PRO A O 1
ATOM 914 N N . PHE A 1 115 ? 16.744 9.777 -21.362 1.00 98.31 115 PHE A N 1
ATOM 915 C CA . PHE A 1 115 ? 17.871 9.371 -20.528 1.00 98.31 115 PHE A CA 1
ATOM 916 C C . PHE A 1 115 ? 17.598 7.997 -19.892 1.00 98.31 115 PHE A C 1
ATOM 918 O O . PHE A 1 115 ? 16.463 7.525 -19.852 1.00 98.31 115 PHE A O 1
ATOM 925 N N . LYS A 1 116 ? 18.649 7.378 -19.343 1.00 98.44 116 LYS A N 1
ATOM 926 C CA . LYS A 1 116 ? 18.584 6.261 -18.386 1.00 98.44 116 LYS A CA 1
ATOM 927 C C . LYS A 1 116 ? 19.572 6.535 -17.246 1.00 98.44 116 LYS A C 1
ATOM 929 O O . LYS A 1 116 ? 20.570 7.232 -17.455 1.00 98.44 116 LYS A O 1
ATOM 934 N N . ARG A 1 117 ? 19.290 6.042 -16.041 1.00 97.44 117 ARG A N 1
ATOM 935 C CA . ARG A 1 117 ? 20.132 6.192 -14.842 1.00 97.44 117 ARG A CA 1
ATOM 936 C C . ARG A 1 117 ? 20.456 4.816 -14.257 1.00 97.44 117 ARG A C 1
ATOM 938 O O . ARG A 1 117 ? 21.164 4.053 -14.899 1.00 97.44 117 ARG A O 1
ATOM 945 N N . GLY A 1 118 ? 19.956 4.500 -13.066 1.00 94.38 118 GLY A N 1
ATOM 946 C CA . GLY A 1 118 ? 20.178 3.227 -12.378 1.00 94.38 118 GLY A CA 1
ATOM 947 C C . GLY A 1 118 ? 19.042 2.920 -11.407 1.00 94.38 118 GLY A C 1
ATOM 948 O O . GLY A 1 118 ? 18.183 3.775 -11.178 1.00 94.38 118 GLY A O 1
ATOM 949 N N . THR A 1 119 ? 19.031 1.705 -10.853 1.00 97.31 119 THR A N 1
ATOM 950 C CA . THR A 1 119 ? 17.907 1.158 -10.066 1.00 97.31 119 THR A CA 1
ATOM 951 C C . THR A 1 119 ? 16.625 1.091 -10.910 1.00 97.31 119 THR A C 1
ATOM 953 O O . THR A 1 119 ? 15.627 1.758 -10.634 1.00 97.31 119 THR A O 1
ATOM 956 N N . PHE A 1 120 ? 16.691 0.333 -12.011 1.00 98.19 120 PHE A N 1
ATOM 957 C CA . PHE A 1 120 ? 15.562 0.071 -12.920 1.00 98.19 120 PHE A CA 1
ATOM 958 C C . PHE A 1 120 ? 14.527 -0.887 -12.325 1.00 98.19 120 PHE A C 1
ATOM 960 O O . PHE A 1 120 ? 13.354 -0.830 -12.680 1.00 98.19 120 PHE A O 1
ATOM 967 N N . ILE A 1 121 ? 14.976 -1.749 -11.415 1.00 97.94 121 ILE A N 1
ATOM 968 C CA . ILE A 1 121 ? 14.183 -2.715 -10.665 1.00 97.94 121 ILE A CA 1
ATOM 969 C C . ILE A 1 121 ? 14.584 -2.527 -9.199 1.00 97.94 121 ILE A C 1
ATOM 971 O O . ILE A 1 121 ? 15.773 -2.529 -8.883 1.00 97.94 121 ILE A O 1
ATOM 975 N N . GLU A 1 122 ? 13.610 -2.308 -8.321 1.00 94.38 122 GLU A N 1
ATOM 976 C CA . GLU A 1 122 ? 13.785 -2.256 -6.866 1.00 94.38 122 GLU A CA 1
ATOM 977 C C . GLU A 1 122 ? 12.908 -3.348 -6.251 1.00 94.38 122 GLU A C 1
ATOM 979 O O . GLU A 1 122 ? 11.679 -3.276 -6.316 1.00 94.38 122 GLU A O 1
ATOM 984 N N . PHE A 1 123 ? 13.551 -4.373 -5.696 1.00 90.94 123 PHE A N 1
ATOM 985 C CA . PHE A 1 123 ? 12.895 -5.498 -5.034 1.00 90.94 123 PHE A CA 1
ATOM 986 C C . PHE A 1 123 ? 12.549 -5.124 -3.585 1.00 90.94 123 PHE A C 1
ATOM 988 O O . PHE A 1 123 ? 13.380 -4.542 -2.884 1.00 90.94 123 PHE A O 1
ATOM 995 N N . ARG A 1 124 ? 11.334 -5.447 -3.135 1.00 87.69 124 ARG A N 1
ATOM 996 C CA . ARG A 1 124 ? 10.848 -5.265 -1.754 1.00 87.69 124 ARG A CA 1
ATOM 997 C C . ARG A 1 124 ? 10.207 -6.563 -1.258 1.00 87.69 124 ARG A C 1
ATOM 999 O O . ARG A 1 124 ? 9.995 -7.477 -2.049 1.00 87.69 124 ARG A O 1
ATOM 1006 N N . THR A 1 125 ? 9.849 -6.629 0.024 1.00 85.44 125 THR A N 1
ATOM 1007 C CA . THR A 1 125 ? 9.194 -7.804 0.625 1.00 85.44 125 THR A CA 1
ATOM 1008 C C . THR A 1 125 ? 7.938 -8.196 -0.151 1.00 85.44 125 THR A C 1
ATOM 1010 O O . THR A 1 125 ? 7.775 -9.360 -0.517 1.00 85.44 125 THR A O 1
ATOM 1013 N N . GLY A 1 126 ? 7.075 -7.215 -0.442 1.00 88.06 126 GLY A N 1
ATOM 1014 C CA . GLY A 1 126 ? 5.788 -7.456 -1.094 1.00 88.06 126 GLY A CA 1
ATOM 1015 C C . GLY A 1 126 ? 5.704 -7.249 -2.604 1.00 88.06 126 GLY A C 1
ATOM 1016 O O . GLY A 1 126 ? 4.699 -7.616 -3.207 1.00 88.06 126 GLY A O 1
ATOM 1017 N N . MET A 1 127 ? 6.688 -6.602 -3.229 1.00 91.12 127 MET A N 1
ATOM 1018 C CA . MET A 1 127 ? 6.516 -6.064 -4.583 1.00 91.12 127 MET A CA 1
ATOM 1019 C C . MET A 1 127 ? 7.834 -5.748 -5.282 1.00 91.12 127 MET A C 1
ATOM 1021 O O . MET A 1 127 ? 8.865 -5.537 -4.645 1.00 91.12 127 MET A O 1
ATOM 1025 N N . ILE A 1 128 ? 7.767 -5.619 -6.605 1.00 94.75 128 ILE A N 1
ATOM 1026 C CA . ILE A 1 128 ? 8.854 -5.114 -7.442 1.00 94.75 128 ILE A CA 1
ATOM 1027 C C . ILE A 1 128 ? 8.444 -3.755 -8.017 1.00 94.75 128 ILE A C 1
ATOM 1029 O O . ILE A 1 128 ? 7.457 -3.661 -8.744 1.00 94.75 128 ILE A O 1
ATOM 1033 N N . ASN A 1 129 ? 9.212 -2.698 -7.737 1.00 94.94 129 ASN A N 1
ATOM 1034 C CA . ASN A 1 129 ? 9.038 -1.403 -8.401 1.00 94.94 129 ASN A CA 1
ATOM 1035 C C . ASN A 1 129 ? 9.905 -1.348 -9.664 1.00 94.94 129 ASN A C 1
ATOM 1037 O O . ASN A 1 129 ? 11.134 -1.401 -9.581 1.00 94.94 129 ASN A O 1
ATOM 1041 N N . VAL A 1 130 ? 9.270 -1.207 -10.827 1.00 98.12 130 VAL A N 1
ATOM 1042 C CA . VAL A 1 130 ? 9.930 -1.145 -12.137 1.00 98.12 130 VAL A CA 1
ATOM 1043 C C . VAL A 1 130 ? 9.919 0.294 -12.655 1.00 98.12 130 VAL A C 1
ATOM 1045 O O . VAL A 1 130 ? 8.872 0.931 -12.753 1.00 98.12 130 VAL A O 1
ATOM 1048 N N . SER A 1 131 ? 11.095 0.822 -12.996 1.00 98.19 131 SER A N 1
ATOM 1049 C CA . SER A 1 131 ? 11.317 2.195 -13.462 1.00 98.19 131 SER A CA 1
ATOM 1050 C C . SER A 1 131 ? 12.083 2.189 -14.791 1.00 98.19 131 SER A C 1
ATOM 1052 O O . SER A 1 131 ? 13.284 1.913 -14.777 1.00 98.19 131 SER A O 1
ATOM 1054 N N . PRO A 1 132 ? 11.458 2.526 -15.940 1.00 98.31 132 PRO A N 1
ATOM 1055 C CA . PRO A 1 132 ? 12.121 2.486 -17.251 1.00 98.31 132 PRO A CA 1
ATOM 1056 C C . PRO A 1 132 ? 13.370 3.373 -17.355 1.00 98.31 132 PRO A C 1
ATOM 1058 O O . PRO A 1 132 ? 14.322 3.034 -18.055 1.00 98.31 132 PRO A O 1
ATOM 1061 N N . VAL A 1 133 ? 13.384 4.500 -16.635 1.00 98.19 133 VAL A N 1
ATOM 1062 C CA . VAL A 1 133 ? 14.532 5.421 -16.564 1.00 98.19 133 VAL A CA 1
ATOM 1063 C C . VAL A 1 133 ? 15.487 5.138 -15.402 1.00 98.19 133 VAL A C 1
ATOM 1065 O O . VAL A 1 133 ? 16.598 5.670 -15.387 1.00 98.19 133 VAL A O 1
ATOM 1068 N N . GLY A 1 134 ? 15.090 4.291 -14.451 1.00 97.56 134 GLY A N 1
ATOM 1069 C CA . GLY A 1 134 ? 15.811 4.043 -13.205 1.00 97.56 134 GLY A CA 1
ATOM 1070 C C . GLY A 1 134 ? 15.489 5.070 -12.113 1.00 97.56 134 GLY A C 1
ATOM 1071 O O . GLY A 1 134 ? 15.346 6.263 -12.369 1.00 97.56 134 GLY A O 1
ATOM 1072 N N . ARG A 1 135 ? 15.358 4.612 -10.864 1.00 95.88 135 ARG A N 1
ATOM 1073 C CA . ARG A 1 135 ? 14.973 5.441 -9.705 1.00 95.88 135 ARG A CA 1
ATOM 1074 C C . ARG A 1 135 ? 16.043 6.458 -9.290 1.00 95.88 135 ARG A C 1
ATOM 1076 O O . ARG A 1 135 ? 15.695 7.456 -8.658 1.00 95.88 135 ARG A O 1
ATOM 1083 N N . ASN A 1 136 ? 17.297 6.279 -9.710 1.00 97.12 136 ASN A N 1
ATOM 1084 C CA . ASN A 1 136 ? 18.414 7.188 -9.405 1.00 97.12 136 ASN A CA 1
ATOM 1085 C C . ASN A 1 136 ? 18.404 8.490 -10.246 1.00 97.12 136 ASN A C 1
ATOM 1087 O O . ASN A 1 136 ? 19.427 9.159 -10.361 1.00 97.12 136 ASN A O 1
ATOM 1091 N N . CYS A 1 137 ? 17.274 8.854 -10.861 1.00 95.75 137 CYS A N 1
ATOM 1092 C CA . CYS A 1 137 ? 17.092 10.123 -11.561 1.00 95.75 137 CYS A CA 1
ATOM 1093 C C . CYS A 1 137 ? 16.668 11.269 -10.618 1.00 95.75 137 CYS A C 1
ATOM 1095 O O . CYS A 1 137 ? 15.852 11.096 -9.703 1.00 95.75 137 CYS A O 1
ATOM 1097 N N . SER A 1 138 ? 17.200 12.461 -10.891 1.00 96.75 138 SER A N 1
ATOM 1098 C CA . SER A 1 138 ? 16.934 13.722 -10.189 1.00 96.75 138 SER A CA 1
ATOM 1099 C C . SER A 1 138 ? 15.484 14.200 -10.343 1.00 96.75 138 SER A C 1
ATOM 1101 O O . SER A 1 138 ? 14.753 13.755 -11.225 1.00 96.75 138 SER A O 1
ATOM 1103 N N . HIS A 1 139 ? 15.047 15.163 -9.524 1.00 93.31 139 HIS A N 1
ATOM 1104 C CA . HIS A 1 139 ? 13.679 15.698 -9.604 1.00 93.31 139 HIS A CA 1
ATOM 1105 C C . HIS A 1 139 ? 13.342 16.328 -10.972 1.00 93.31 139 HIS A C 1
ATOM 1107 O O . HIS A 1 139 ? 12.233 16.152 -11.475 1.00 93.31 139 HIS A O 1
ATOM 1113 N N . LYS A 1 140 ? 14.304 17.009 -11.614 1.00 97.75 140 LYS A N 1
ATOM 1114 C CA . LYS A 1 140 ? 14.126 17.575 -12.964 1.00 97.75 140 LYS A CA 1
ATOM 1115 C C . LYS A 1 140 ? 13.900 16.475 -14.005 1.00 97.75 140 LYS A C 1
ATOM 1117 O O . LYS A 1 140 ? 13.001 16.583 -14.832 1.00 97.75 140 LYS A O 1
ATOM 1122 N N . GLU A 1 141 ? 14.687 15.407 -13.929 1.00 98.19 141 GLU A N 1
ATOM 1123 C CA . GLU A 1 141 ? 14.566 14.236 -14.800 1.00 98.19 141 GLU A CA 1
ATOM 1124 C C . GLU A 1 141 ? 13.252 13.479 -14.552 1.00 98.19 141 GLU A C 1
ATOM 1126 O O . GLU A 1 141 ? 12.594 13.076 -15.504 1.00 98.19 141 GLU A O 1
ATOM 1131 N N . ARG A 1 142 ? 12.809 13.355 -13.292 1.00 97.56 142 ARG A N 1
ATOM 1132 C CA . ARG A 1 142 ? 11.509 12.755 -12.936 1.00 97.56 142 ARG A CA 1
ATOM 1133 C C . ARG A 1 142 ? 10.340 13.486 -13.591 1.00 97.56 142 ARG A C 1
ATOM 1135 O O . ARG A 1 142 ? 9.463 12.830 -14.142 1.00 97.56 142 ARG A O 1
ATOM 1142 N N . LEU A 1 143 ? 10.352 14.821 -13.584 1.00 96.94 143 LEU A N 1
ATOM 1143 C CA . LEU A 1 143 ? 9.349 15.622 -14.290 1.00 96.94 143 LEU A CA 1
ATOM 1144 C C . LEU A 1 143 ? 9.471 15.473 -15.816 1.00 96.94 143 LEU A C 1
ATOM 1146 O O . LEU A 1 143 ? 8.463 15.277 -16.485 1.00 96.94 143 LEU A O 1
ATOM 1150 N N . GLN A 1 144 ? 10.691 15.492 -16.365 1.00 98.25 144 GLN A N 1
ATOM 1151 C CA . GLN A 1 144 ? 10.920 15.300 -17.802 1.00 98.25 144 GLN A CA 1
ATOM 1152 C C . GLN A 1 144 ? 10.403 13.940 -18.300 1.00 98.25 144 GLN A C 1
ATOM 1154 O O . GLN A 1 144 ? 9.755 13.884 -19.342 1.00 98.25 144 GLN A O 1
ATOM 1159 N N . PHE A 1 145 ? 10.662 12.850 -17.568 1.00 98.38 145 PHE A N 1
ATOM 1160 C CA . PHE A 1 145 ? 10.117 11.540 -17.924 1.00 98.38 145 PHE A CA 1
ATOM 1161 C C . PHE A 1 145 ? 8.606 11.464 -17.701 1.00 98.38 145 PHE A C 1
ATOM 1163 O O . PHE A 1 145 ? 7.934 10.832 -18.502 1.00 98.38 145 PHE A O 1
ATOM 1170 N N . TYR A 1 146 ? 8.053 12.122 -16.679 1.00 97.06 146 TYR A N 1
ATOM 1171 C CA . TYR A 1 146 ? 6.607 12.123 -16.450 1.00 97.06 146 TYR A CA 1
ATOM 1172 C C . TYR A 1 146 ? 5.829 12.740 -17.620 1.00 97.06 146 TYR A C 1
ATOM 1174 O O . TYR A 1 146 ? 4.832 12.169 -18.048 1.00 97.06 146 TYR A O 1
ATOM 1182 N N . GLU A 1 147 ? 6.295 13.856 -18.188 1.00 98.06 147 GLU A N 1
ATOM 1183 C CA . GLU A 1 147 ? 5.668 14.432 -19.388 1.00 98.06 147 GLU A CA 1
ATOM 1184 C C . GLU A 1 147 ? 5.924 13.570 -20.643 1.00 98.06 147 GLU A C 1
ATOM 1186 O O . GLU A 1 147 ? 4.998 13.317 -21.410 1.00 98.06 147 GLU A O 1
ATOM 1191 N N . TYR A 1 148 ? 7.137 13.026 -20.809 1.00 98.31 148 TYR A N 1
ATOM 1192 C CA . TYR A 1 148 ? 7.478 12.100 -21.904 1.00 98.31 148 TYR A CA 1
ATOM 1193 C C . TYR A 1 148 ? 6.632 10.808 -21.883 1.00 98.31 148 TYR A C 1
ATOM 1195 O O . TYR A 1 148 ? 6.238 10.285 -22.923 1.00 98.31 148 TYR A O 1
ATOM 1203 N N . ASP A 1 149 ? 6.330 10.284 -20.695 1.00 98.12 149 ASP A N 1
ATOM 1204 C CA . ASP A 1 149 ? 5.522 9.081 -20.498 1.00 98.12 149 ASP A CA 1
ATOM 1205 C C . ASP A 1 149 ? 4.031 9.327 -20.766 1.00 98.12 149 ASP A C 1
ATOM 1207 O O . ASP A 1 149 ? 3.375 8.422 -21.271 1.00 98.12 149 ASP A O 1
ATOM 1211 N N . LYS A 1 150 ? 3.509 10.544 -20.540 1.00 96.50 150 LYS A N 1
ATOM 1212 C CA . LYS A 1 150 ? 2.151 10.923 -20.985 1.00 96.50 150 LYS A CA 1
ATOM 1213 C C . LYS A 1 150 ? 2.021 10.960 -22.506 1.00 96.50 150 LYS A C 1
ATOM 1215 O O . LYS A 1 150 ? 0.972 10.605 -23.023 1.00 96.50 150 LYS A O 1
ATOM 1220 N N . GLU A 1 151 ? 3.051 11.418 -23.219 1.00 97.75 151 GLU A N 1
ATOM 1221 C CA . GLU A 1 151 ? 3.020 11.502 -24.687 1.00 97.75 151 GLU A CA 1
ATOM 1222 C C . GLU A 1 151 ? 3.239 10.128 -25.339 1.00 97.75 151 GLU A C 1
ATOM 1224 O O . GLU A 1 151 ? 2.581 9.767 -26.316 1.00 97.75 151 GLU A O 1
ATOM 1229 N N . HIS A 1 152 ? 4.166 9.331 -24.800 1.00 98.12 152 HIS A N 1
ATOM 1230 C CA . HIS A 1 152 ? 4.597 8.085 -25.434 1.00 98.12 152 HIS A CA 1
ATOM 1231 C C . HIS A 1 152 ? 4.093 6.807 -24.753 1.00 98.12 152 HIS A C 1
ATOM 1233 O O . HIS A 1 152 ? 4.317 5.723 -25.302 1.00 98.12 152 HIS A O 1
ATOM 1239 N N . HIS A 1 153 ? 3.380 6.901 -23.627 1.00 97.69 153 HIS A N 1
ATOM 1240 C CA . HIS A 1 153 ? 2.750 5.784 -22.908 1.00 97.69 153 HIS A CA 1
ATOM 1241 C C . HIS A 1 153 ? 3.734 4.638 -22.587 1.00 97.69 153 HIS A C 1
ATOM 1243 O O . HIS A 1 153 ? 3.450 3.462 -22.829 1.00 97.69 153 HIS A O 1
ATOM 1249 N N . VAL A 1 154 ? 4.937 4.969 -22.099 1.00 98.38 154 VAL A N 1
ATOM 1250 C CA . VAL A 1 154 ? 6.051 4.011 -21.951 1.00 98.38 154 VAL A CA 1
ATOM 1251 C C . VAL A 1 154 ? 5.731 2.956 -20.893 1.00 98.38 154 VAL A C 1
ATOM 1253 O O . VAL A 1 154 ? 5.876 1.760 -21.158 1.00 98.38 154 VAL A O 1
ATOM 1256 N N . ARG A 1 155 ? 5.274 3.379 -19.708 1.00 98.31 155 ARG A N 1
ATOM 1257 C CA . ARG A 1 155 ? 4.907 2.470 -18.609 1.00 98.31 155 ARG A CA 1
ATOM 1258 C C . ARG A 1 155 ? 3.708 1.597 -18.968 1.00 98.31 155 ARG A C 1
ATOM 1260 O O . ARG A 1 155 ? 3.746 0.397 -18.721 1.00 98.31 155 ARG A O 1
ATOM 1267 N N . GLU A 1 156 ? 2.690 2.159 -19.612 1.00 97.56 156 GLU A N 1
ATOM 1268 C CA . GLU A 1 156 ? 1.498 1.415 -20.042 1.00 97.56 156 GLU A CA 1
ATOM 1269 C C . GLU A 1 156 ? 1.837 0.322 -21.065 1.00 97.56 156 GLU A C 1
ATOM 1271 O O . GLU A 1 156 ? 1.436 -0.828 -20.891 1.00 97.56 156 GLU A O 1
ATOM 1276 N N . LYS A 1 157 ? 2.636 0.644 -22.093 1.00 98.44 157 LYS A N 1
ATOM 1277 C CA . LYS A 1 157 ? 3.095 -0.330 -23.102 1.00 98.44 157 LYS A CA 1
ATOM 1278 C C . LYS A 1 157 ? 3.952 -1.436 -22.485 1.00 98.44 157 LYS A C 1
ATOM 1280 O O . LYS A 1 157 ? 3.804 -2.599 -22.847 1.00 98.44 157 LYS A O 1
ATOM 1285 N N . PHE A 1 158 ? 4.804 -1.093 -21.518 1.00 98.44 158 PHE A N 1
ATOM 1286 C CA . PHE A 1 158 ? 5.611 -2.071 -20.786 1.00 98.44 158 PHE A CA 1
ATOM 1287 C C . PHE A 1 158 ? 4.736 -2.990 -19.915 1.00 98.44 158 PHE A C 1
ATOM 1289 O O . PHE A 1 158 ? 4.905 -4.205 -19.952 1.00 98.44 158 PHE A O 1
ATOM 1296 N N . ILE A 1 159 ? 3.732 -2.452 -19.216 1.00 98.12 159 ILE A N 1
ATOM 1297 C CA . ILE A 1 159 ? 2.748 -3.256 -18.472 1.00 98.12 159 ILE A CA 1
ATOM 1298 C C . ILE A 1 159 ? 1.944 -4.166 -19.414 1.00 98.12 159 ILE A C 1
ATOM 1300 O O . ILE A 1 159 ? 1.698 -5.319 -19.070 1.00 98.12 159 ILE A O 1
ATOM 1304 N N . GLN A 1 160 ? 1.565 -3.704 -20.611 1.00 98.00 160 GLN A N 1
ATOM 1305 C CA . GLN A 1 160 ? 0.909 -4.554 -21.615 1.00 98.00 160 GLN A CA 1
ATOM 1306 C C . GLN A 1 160 ? 1.820 -5.692 -22.102 1.00 98.00 160 GLN A C 1
ATOM 1308 O O . GLN A 1 160 ? 1.349 -6.818 -22.248 1.00 98.00 160 GLN A O 1
ATOM 1313 N N . ALA A 1 161 ? 3.115 -5.430 -22.306 1.00 98.19 161 ALA A N 1
ATOM 1314 C CA . ALA A 1 161 ? 4.090 -6.465 -22.649 1.00 98.19 161 ALA A CA 1
ATOM 1315 C C . ALA A 1 161 ? 4.252 -7.495 -21.514 1.00 98.19 161 ALA A C 1
ATOM 1317 O O . ALA A 1 161 ? 4.164 -8.694 -21.763 1.00 98.19 161 ALA A O 1
ATOM 1318 N N . LEU A 1 162 ? 4.385 -7.037 -20.264 1.00 98.00 162 LEU A N 1
ATOM 1319 C CA . LEU A 1 162 ? 4.501 -7.906 -19.087 1.00 98.00 162 LEU A CA 1
ATOM 1320 C C . LEU A 1 162 ? 3.247 -8.762 -18.860 1.00 98.00 162 LEU A C 1
ATOM 1322 O O . LEU A 1 162 ? 3.375 -9.953 -18.604 1.00 98.00 162 LEU A O 1
ATOM 1326 N N . LYS A 1 163 ? 2.045 -8.189 -19.013 1.00 96.94 163 LYS A N 1
ATOM 1327 C CA . LYS A 1 163 ? 0.766 -8.921 -18.920 1.00 96.94 163 LYS A CA 1
ATOM 1328 C C . LYS A 1 163 ? 0.564 -9.946 -20.038 1.00 96.94 163 LYS A C 1
ATOM 1330 O O . LYS A 1 163 ? -0.230 -10.867 -19.869 1.00 96.94 163 LYS A O 1
ATOM 1335 N N . LYS A 1 164 ? 1.228 -9.769 -21.185 1.00 97.31 164 LYS A N 1
ATOM 1336 C CA . LYS A 1 164 ? 1.204 -10.733 -22.291 1.00 97.31 164 LYS A CA 1
ATOM 1337 C C . LYS A 1 164 ? 2.158 -11.900 -22.034 1.00 97.31 164 LYS A C 1
ATOM 1339 O O . LYS A 1 164 ? 1.783 -13.032 -22.315 1.00 97.31 164 LYS A O 1
ATOM 1344 N N . GLU A 1 165 ? 3.358 -11.618 -21.532 1.00 97.56 165 GLU A N 1
ATOM 1345 C CA . GLU A 1 165 ? 4.368 -12.643 -21.244 1.00 97.56 165 GLU A CA 1
ATOM 1346 C C . GLU A 1 165 ? 3.965 -13.483 -20.019 1.00 97.56 165 GLU A C 1
ATOM 1348 O O . GLU A 1 165 ? 3.794 -14.693 -20.122 1.00 97.56 165 GLU A O 1
ATOM 1353 N N . PHE A 1 166 ? 3.702 -12.824 -18.887 1.00 96.25 166 PHE A N 1
ATOM 1354 C CA . PHE A 1 166 ? 3.434 -13.441 -17.579 1.00 96.25 166 PHE A CA 1
ATOM 1355 C C . PHE A 1 166 ? 1.934 -13.493 -17.265 1.00 96.25 166 PHE A C 1
ATOM 1357 O O . PHE A 1 166 ? 1.479 -13.100 -16.188 1.00 96.25 166 PHE A O 1
ATOM 1364 N N . SER A 1 167 ? 1.143 -13.927 -18.250 1.00 93.75 167 SER A N 1
ATOM 1365 C CA . SER A 1 167 ? -0.327 -14.003 -18.149 1.00 93.75 167 SER A CA 1
ATOM 1366 C C . SER A 1 167 ? -0.836 -15.035 -17.125 1.00 93.75 167 SER A C 1
ATOM 1368 O O . SER A 1 167 ? -2.004 -15.009 -16.741 1.00 93.75 167 SER A O 1
ATOM 1370 N N . ASP A 1 168 ? 0.050 -15.918 -16.670 1.00 92.94 168 ASP A N 1
ATOM 1371 C CA . ASP A 1 168 ? -0.144 -17.006 -15.715 1.00 92.94 168 ASP A CA 1
ATOM 1372 C C . ASP A 1 168 ? 0.209 -16.631 -14.262 1.00 92.94 168 ASP A C 1
ATOM 1374 O O . ASP A 1 168 ? -0.441 -17.120 -13.339 1.00 92.94 168 ASP A O 1
ATOM 1378 N N . LEU A 1 169 ? 1.170 -15.722 -14.040 1.00 89.31 169 LEU A N 1
ATOM 1379 C CA . LEU A 1 169 ? 1.681 -15.360 -12.702 1.00 89.31 169 LEU A CA 1
ATOM 1380 C C . LEU A 1 169 ? 0.707 -14.550 -11.813 1.00 89.31 169 LEU A C 1
ATOM 1382 O O . LEU A 1 169 ? 1.076 -14.147 -10.711 1.00 89.31 169 LEU A O 1
ATOM 1386 N N . ALA A 1 170 ? -0.530 -14.303 -12.264 1.00 91.94 170 ALA A N 1
ATOM 1387 C CA . ALA A 1 170 ? -1.594 -13.641 -11.494 1.00 91.94 170 ALA A CA 1
ATOM 1388 C C . ALA A 1 170 ? -1.174 -12.295 -10.847 1.00 91.94 170 ALA A C 1
ATOM 1390 O O . ALA A 1 170 ? -1.425 -12.042 -9.665 1.00 91.94 170 ALA A O 1
ATOM 1391 N N . LEU A 1 171 ? -0.529 -11.427 -11.636 1.00 94.69 171 LEU A N 1
ATOM 1392 C CA . LEU A 1 171 ? 0.057 -10.160 -11.184 1.00 94.69 171 LEU A CA 1
ATOM 1393 C C . LEU A 1 171 ? -0.847 -8.935 -11.407 1.00 94.69 171 LEU A C 1
ATOM 1395 O O . LEU A 1 171 ? -1.398 -8.713 -12.490 1.00 94.69 171 LEU A O 1
ATOM 1399 N N . THR A 1 172 ? -0.900 -8.074 -10.393 1.00 92.75 172 THR A N 1
ATOM 1400 C CA . THR A 1 172 ? -1.375 -6.688 -10.465 1.00 92.75 172 THR A CA 1
ATOM 1401 C C . THR A 1 172 ? -0.210 -5.754 -10.804 1.00 92.75 172 THR A C 1
ATOM 1403 O O . THR A 1 172 ? 0.924 -5.950 -10.370 1.00 92.75 172 THR A O 1
ATOM 1406 N N . TYR A 1 173 ? -0.502 -4.708 -11.581 1.00 93.44 173 TYR A N 1
ATOM 1407 C CA . TYR A 1 173 ? 0.459 -3.695 -12.021 1.00 93.44 173 TYR A CA 1
ATOM 1408 C C . TYR A 1 173 ? -0.160 -2.313 -11.791 1.00 93.44 173 TYR A C 1
ATOM 1410 O O . TYR A 1 173 ? -1.208 -2.025 -12.373 1.00 93.44 173 TYR A O 1
ATOM 1418 N N . SER A 1 174 ? 0.469 -1.467 -10.973 1.00 89.44 174 SER A N 1
ATOM 1419 C CA . SER A 1 174 ? -0.054 -0.143 -10.600 1.00 89.44 174 SER A CA 1
ATOM 1420 C C . SER A 1 174 ? 0.931 0.974 -10.949 1.00 89.44 174 SER A C 1
ATOM 1422 O O . SER A 1 174 ? 2.091 0.936 -10.542 1.00 89.44 174 SER A O 1
ATOM 1424 N N . ILE A 1 175 ? 0.493 1.977 -11.719 1.00 89.81 175 ILE A N 1
ATOM 1425 C CA . ILE A 1 175 ? 1.349 3.085 -12.177 1.00 89.81 175 ILE A CA 1
ATOM 1426 C C . ILE A 1 175 ? 1.522 4.117 -11.049 1.00 89.81 175 ILE A C 1
ATOM 1428 O O . ILE A 1 175 ? 0.715 5.026 -10.864 1.00 89.81 175 ILE A O 1
ATOM 1432 N N . GLY A 1 176 ? 2.614 3.975 -10.294 1.00 78.62 176 GLY A N 1
ATOM 1433 C CA . GLY A 1 176 ? 2.950 4.811 -9.143 1.00 78.62 176 GLY A CA 1
ATOM 1434 C C . GLY A 1 176 ? 3.713 6.090 -9.507 1.00 78.62 176 GLY A C 1
ATOM 1435 O O . GLY A 1 176 ? 4.903 6.069 -9.831 1.00 78.62 176 GLY A O 1
ATOM 1436 N N . GLY A 1 177 ? 3.056 7.245 -9.377 1.00 84.50 177 GLY A N 1
ATOM 1437 C CA . GLY A 1 177 ? 3.703 8.559 -9.459 1.00 84.50 177 GLY A CA 1
ATOM 1438 C C . GLY A 1 177 ? 4.364 8.855 -10.814 1.00 84.50 177 GLY A C 1
ATOM 1439 O O . GLY A 1 177 ? 3.791 8.602 -11.872 1.00 84.50 177 GLY A O 1
ATOM 1440 N N . GLN A 1 178 ? 5.568 9.437 -10.791 1.00 90.38 178 GLN A N 1
ATOM 1441 C CA . GLN A 1 178 ? 6.189 10.056 -11.974 1.00 90.38 178 GLN A CA 1
ATOM 1442 C C . GLN A 1 178 ? 6.986 9.116 -12.893 1.00 90.38 178 GLN A C 1
ATOM 1444 O O . GLN A 1 178 ? 7.072 9.401 -14.081 1.00 90.38 178 GLN A O 1
ATOM 1449 N N . ILE A 1 179 ? 7.619 8.059 -12.365 1.00 95.62 179 ILE A N 1
ATOM 1450 C CA . ILE A 1 179 ? 8.681 7.331 -13.100 1.00 95.62 179 ILE A CA 1
ATOM 1451 C C . ILE A 1 179 ? 8.564 5.810 -13.129 1.00 95.62 179 ILE A C 1
ATOM 1453 O O . ILE A 1 179 ? 9.307 5.170 -13.869 1.00 95.62 179 ILE A O 1
ATOM 1457 N N . SER A 1 180 ? 7.690 5.212 -12.324 1.00 95.69 180 SER A N 1
ATOM 1458 C CA . SER A 1 180 ? 7.659 3.762 -12.151 1.00 95.69 180 SER A CA 1
ATOM 1459 C C . SER A 1 180 ? 6.245 3.205 -12.068 1.00 95.69 180 SER A C 1
ATOM 1461 O O . SER A 1 180 ? 5.258 3.942 -12.142 1.00 95.69 180 SER A O 1
ATOM 1463 N N . PHE A 1 181 ? 6.172 1.885 -11.980 1.00 95.50 181 PHE A N 1
ATOM 1464 C CA . PHE A 1 181 ? 4.997 1.127 -11.592 1.00 95.50 181 PHE A CA 1
ATOM 1465 C C . PHE A 1 181 ? 5.409 0.043 -10.590 1.00 95.50 181 PHE A C 1
ATOM 1467 O O . PHE A 1 181 ? 6.532 -0.459 -10.645 1.00 95.50 181 PHE A O 1
ATOM 1474 N N . ASP A 1 182 ? 4.527 -0.280 -9.651 1.00 92.94 182 ASP A N 1
ATOM 1475 C CA . ASP A 1 182 ? 4.701 -1.383 -8.706 1.00 92.94 182 ASP A CA 1
ATOM 1476 C C . ASP A 1 182 ? 4.005 -2.638 -9.258 1.00 92.94 182 ASP A C 1
ATOM 1478 O O . ASP A 1 182 ? 2.934 -2.547 -9.868 1.00 92.94 182 ASP A O 1
ATOM 1482 N N . VAL A 1 183 ? 4.629 -3.800 -9.061 1.00 95.00 183 VAL A N 1
ATOM 1483 C CA . VAL A 1 183 ? 4.137 -5.115 -9.495 1.00 95.00 183 VAL A CA 1
ATOM 1484 C C . VAL A 1 183 ? 4.099 -6.059 -8.301 1.00 95.00 183 VAL A C 1
ATOM 1486 O O . VAL A 1 183 ? 5.093 -6.197 -7.586 1.00 95.00 183 VAL A O 1
ATOM 1489 N N . PHE A 1 184 ? 2.942 -6.673 -8.075 1.00 93.31 184 PHE A N 1
ATOM 1490 C CA . PHE A 1 184 ? 2.642 -7.506 -6.910 1.00 93.31 184 PHE A CA 1
ATOM 1491 C C . PHE A 1 184 ? 1.540 -8.524 -7.251 1.00 93.31 184 PHE A C 1
ATOM 1493 O O . PHE A 1 184 ? 0.777 -8.284 -8.189 1.00 93.31 184 PHE A O 1
ATOM 1500 N N . PRO A 1 185 ? 1.420 -9.655 -6.534 1.00 94.50 185 PRO A N 1
ATOM 1501 C CA . PRO A 1 185 ? 0.326 -10.603 -6.742 1.00 94.50 185 PRO A CA 1
ATOM 1502 C C . PRO A 1 185 ? -1.064 -9.973 -6.549 1.00 94.50 185 PRO A C 1
ATOM 1504 O O . PRO A 1 185 ? -1.242 -9.035 -5.770 1.00 94.50 185 PRO A O 1
ATOM 1507 N N . ILE A 1 186 ? -2.075 -10.499 -7.243 1.00 91.19 186 ILE A N 1
ATOM 1508 C CA . ILE A 1 186 ? -3.473 -10.076 -7.060 1.00 91.19 186 ILE A CA 1
ATOM 1509 C C . ILE A 1 186 ? -3.898 -10.254 -5.589 1.00 91.19 186 ILE A C 1
ATOM 1511 O O . ILE A 1 186 ? -3.655 -11.296 -4.980 1.00 91.19 186 ILE A O 1
ATOM 1515 N N . GLY A 1 187 ? -4.539 -9.227 -5.016 1.00 90.06 187 GLY A N 1
ATOM 1516 C CA . GLY A 1 187 ? -4.952 -9.196 -3.608 1.00 90.06 187 GLY A CA 1
ATOM 1517 C C . GLY A 1 187 ? -3.851 -8.800 -2.614 1.00 90.06 187 GLY A C 1
ATOM 1518 O O . GLY A 1 187 ? -4.034 -8.997 -1.417 1.00 90.06 187 GLY A O 1
ATOM 1519 N N . TRP A 1 188 ? -2.697 -8.296 -3.081 1.00 93.81 188 TRP A N 1
ATOM 1520 C CA . TRP A 1 188 ? -1.631 -7.722 -2.232 1.00 93.81 188 TRP A CA 1
ATOM 1521 C C . TRP A 1 188 ? -1.701 -6.179 -2.152 1.00 93.81 188 TRP A C 1
ATOM 1523 O O . TRP A 1 188 ? -0.775 -5.509 -1.688 1.00 93.81 188 TRP A O 1
ATOM 1533 N N . ASP A 1 189 ? -2.823 -5.601 -2.584 1.00 93.06 189 ASP A N 1
ATOM 1534 C CA . ASP A 1 189 ? -3.300 -4.277 -2.171 1.00 93.06 189 ASP A CA 1
ATOM 1535 C C . ASP A 1 189 ? -3.699 -4.265 -0.675 1.00 93.06 189 ASP A C 1
ATOM 1537 O O . ASP A 1 189 ? -3.509 -5.244 0.051 1.00 93.06 189 ASP A O 1
ATOM 1541 N N . LYS A 1 190 ? -4.255 -3.152 -0.175 1.00 95.75 190 LYS A N 1
ATOM 1542 C CA . LYS A 1 190 ? -4.594 -3.010 1.251 1.00 95.75 190 LYS A CA 1
ATOM 1543 C C . LYS A 1 190 ? -5.606 -4.035 1.773 1.00 95.75 190 LYS A C 1
ATOM 1545 O O . LYS A 1 190 ? -5.601 -4.279 2.976 1.00 95.75 190 LYS A O 1
ATOM 1550 N N . THR A 1 191 ? -6.428 -4.672 0.930 1.00 96.31 191 THR A N 1
ATOM 1551 C CA . THR A 1 191 ? -7.324 -5.757 1.377 1.00 96.31 191 THR A CA 1
ATOM 1552 C C . THR A 1 191 ? -6.568 -6.936 1.989 1.00 96.31 191 THR A C 1
ATOM 1554 O O . THR A 1 191 ? -7.132 -7.635 2.834 1.00 96.31 191 THR A O 1
ATOM 1557 N N . TYR A 1 192 ? -5.282 -7.115 1.657 1.00 95.31 192 TYR A N 1
ATOM 1558 C CA . TYR A 1 192 ? -4.427 -8.150 2.231 1.00 95.31 192 TYR A CA 1
ATOM 1559 C C . TYR A 1 192 ? -4.444 -8.145 3.767 1.00 95.31 192 TYR A C 1
ATOM 1561 O O . TYR A 1 192 ? -4.543 -9.210 4.379 1.00 95.31 192 TYR A O 1
ATOM 1569 N N . CYS A 1 193 ? -4.416 -6.970 4.414 1.00 96.38 193 CYS A N 1
ATOM 1570 C CA . CYS A 1 193 ? -4.376 -6.886 5.878 1.00 96.38 193 CYS A CA 1
ATOM 1571 C C . CYS A 1 193 ? -5.620 -7.478 6.562 1.00 96.38 193 CYS A C 1
ATOM 1573 O O . CYS A 1 193 ? -5.518 -7.989 7.679 1.00 96.38 193 CYS A O 1
ATOM 1575 N N . LEU A 1 194 ? -6.773 -7.484 5.880 1.00 96.69 194 LEU A N 1
ATOM 1576 C CA . LEU A 1 194 ? -8.041 -7.985 6.416 1.00 96.69 194 LEU A CA 1
ATOM 1577 C C . LEU A 1 194 ? -7.954 -9.475 6.783 1.00 96.69 194 LEU A C 1
ATOM 1579 O O . LEU A 1 194 ? -8.613 -9.909 7.723 1.00 96.69 194 LEU A O 1
ATOM 1583 N N . ARG A 1 195 ? -7.073 -10.247 6.125 1.00 94.38 195 ARG A N 1
ATOM 1584 C CA . ARG A 1 195 ? -6.834 -11.671 6.438 1.00 94.38 195 ARG A CA 1
ATOM 1585 C C . ARG A 1 195 ? -6.263 -11.915 7.841 1.00 94.38 195 ARG A C 1
ATOM 1587 O O . ARG A 1 195 ? -6.284 -13.049 8.311 1.00 94.38 195 ARG A O 1
ATOM 1594 N N . HIS A 1 196 ? -5.718 -10.876 8.475 1.00 95.44 196 HIS A N 1
ATOM 1595 C CA . HIS A 1 196 ? -5.159 -10.914 9.826 1.00 95.44 196 HIS A CA 1
ATOM 1596 C C . HIS A 1 196 ? -6.126 -10.360 10.887 1.00 95.44 196 HIS A C 1
ATOM 1598 O O . HIS A 1 196 ? -5.825 -10.459 12.073 1.00 95.44 196 HIS A O 1
ATOM 1604 N N . ILE A 1 197 ? -7.263 -9.777 10.483 1.00 95.31 197 ILE A N 1
ATOM 1605 C CA . ILE A 1 197 ? -8.267 -9.197 11.382 1.00 95.31 197 ILE A CA 1
ATOM 1606 C C . ILE A 1 197 ? -9.329 -10.263 11.687 1.00 95.31 197 ILE A C 1
ATOM 1608 O O . ILE A 1 197 ? -10.364 -10.364 11.033 1.00 95.31 197 ILE A O 1
ATOM 1612 N N . ASP A 1 198 ? -9.046 -11.082 12.695 1.00 86.56 198 ASP A N 1
ATOM 1613 C CA . ASP A 1 198 ? -9.965 -12.076 13.252 1.00 86.56 198 ASP A CA 1
ATOM 1614 C C . ASP A 1 198 ? -10.875 -11.477 14.347 1.00 86.56 198 ASP A C 1
ATOM 1616 O O . ASP A 1 198 ? -10.564 -10.458 14.957 1.00 86.56 198 ASP A O 1
ATOM 1620 N N . GLU A 1 199 ? -12.005 -12.137 14.632 1.00 88.44 199 GLU A N 1
ATOM 1621 C CA . GLU A 1 199 ? -12.878 -11.836 15.782 1.00 88.44 199 GLU A CA 1
ATOM 1622 C C . GLU A 1 199 ? -13.547 -10.425 15.829 1.00 88.44 199 GLU A C 1
ATOM 1624 O O . GLU A 1 199 ? -13.710 -9.879 16.926 1.00 88.44 199 GLU A O 1
ATOM 1629 N N . TYR A 1 200 ? -13.951 -9.808 14.710 1.00 95.81 200 TYR A N 1
ATOM 1630 C CA . TYR A 1 200 ? -14.704 -8.530 14.717 1.00 95.81 200 TYR A CA 1
ATOM 1631 C C . TYR A 1 200 ? -16.070 -8.633 14.021 1.00 95.81 200 TYR A C 1
ATOM 1633 O O . TYR A 1 200 ? -16.218 -9.337 13.027 1.00 95.81 200 TYR A O 1
ATOM 1641 N N . ASP A 1 201 ? -17.060 -7.896 14.539 1.00 94.94 201 ASP A N 1
ATOM 1642 C CA . ASP A 1 201 ? -18.427 -7.789 13.998 1.00 94.94 201 ASP A CA 1
ATOM 1643 C C . ASP A 1 201 ? -18.599 -6.639 12.983 1.00 94.94 201 ASP A C 1
ATOM 1645 O O . ASP A 1 201 ? -19.648 -6.530 12.337 1.00 94.94 201 ASP A O 1
ATOM 1649 N N . GLU A 1 202 ? -17.646 -5.701 12.939 1.00 95.88 202 GLU A N 1
ATOM 1650 C CA . GLU A 1 202 ? -17.641 -4.525 12.056 1.00 95.88 202 GLU A CA 1
ATOM 1651 C C . GLU A 1 202 ? -16.208 -3.953 11.967 1.00 95.88 202 GLU A C 1
ATOM 1653 O O . GLU A 1 202 ? -15.568 -3.708 12.996 1.00 95.88 202 GLU A O 1
ATOM 1658 N N . ILE A 1 203 ? -15.700 -3.755 10.744 1.00 98.12 203 ILE A N 1
ATOM 1659 C CA . ILE A 1 203 ? -14.387 -3.151 10.455 1.00 98.12 203 ILE A CA 1
ATOM 1660 C C . ILE A 1 203 ? -14.641 -1.802 9.777 1.00 98.12 203 ILE A C 1
ATOM 1662 O O . ILE A 1 203 ? -15.094 -1.764 8.638 1.00 98.12 203 ILE A O 1
ATOM 1666 N N . HIS A 1 204 ? -14.351 -0.688 10.444 1.00 98.25 204 HIS A N 1
ATOM 1667 C CA . HIS A 1 204 ? -14.497 0.647 9.852 1.00 98.25 204 HIS A CA 1
ATOM 1668 C C . HIS A 1 204 ? -13.168 1.060 9.230 1.00 98.25 204 HIS A C 1
ATOM 1670 O O . HIS A 1 204 ? -12.204 1.276 9.963 1.00 98.25 204 HIS A O 1
ATOM 1676 N N . PHE A 1 205 ? -13.102 1.158 7.901 1.00 98.69 205 PHE A N 1
ATOM 1677 C CA . PHE A 1 205 ? -11.890 1.583 7.200 1.00 98.69 205 PHE A CA 1
ATOM 1678 C C . PHE A 1 205 ? -11.929 3.086 6.896 1.00 98.69 205 PHE A C 1
ATOM 1680 O O . PHE A 1 205 ? -12.898 3.557 6.313 1.00 98.69 205 PHE A O 1
ATOM 1687 N N . PHE A 1 206 ? -10.875 3.827 7.233 1.00 98.69 206 PHE A N 1
ATOM 1688 C CA . PHE A 1 206 ? -10.727 5.255 6.934 1.00 98.69 206 PHE A CA 1
ATOM 1689 C C . PHE A 1 206 ? -9.569 5.472 5.948 1.00 98.69 206 PHE A C 1
ATOM 1691 O O . PHE A 1 206 ? -8.463 4.996 6.205 1.00 98.69 206 PHE A O 1
ATOM 1698 N N . GLY A 1 207 ? -9.798 6.214 4.857 1.00 98.31 207 GLY A N 1
ATOM 1699 C CA . GLY A 1 207 ? -8.766 6.517 3.851 1.00 98.31 207 GLY A CA 1
ATOM 1700 C C . GLY A 1 207 ? -9.109 7.690 2.924 1.00 98.31 207 GLY A C 1
ATOM 1701 O O . GLY A 1 207 ? -10.288 7.996 2.709 1.00 98.31 207 GLY A O 1
ATOM 1702 N N . ASP A 1 208 ? -8.090 8.349 2.363 1.00 97.81 208 ASP A N 1
ATOM 1703 C CA . ASP A 1 208 ? -8.249 9.530 1.500 1.00 97.81 208 ASP A CA 1
ATOM 1704 C C . ASP A 1 208 ? -8.300 9.176 0.000 1.00 97.81 208 ASP A C 1
ATOM 1706 O O . ASP A 1 208 ? -9.105 9.736 -0.752 1.00 97.81 208 ASP A O 1
ATOM 1710 N N . LYS A 1 209 ? -7.518 8.188 -0.452 1.00 94.50 209 LYS A N 1
ATOM 1711 C CA . LYS A 1 209 ? -7.370 7.803 -1.872 1.00 94.50 209 LYS A CA 1
ATOM 1712 C C . LYS A 1 209 ? -8.349 6.696 -2.265 1.00 94.50 209 LYS A C 1
ATOM 1714 O O . LYS A 1 209 ? -8.020 5.758 -2.982 1.00 94.50 209 LYS A O 1
ATOM 1719 N N . THR A 1 210 ? -9.590 6.828 -1.815 1.00 96.56 210 THR A N 1
ATOM 1720 C CA . THR A 1 210 ? -10.679 5.844 -1.955 1.00 96.56 210 THR A CA 1
ATOM 1721 C C . THR A 1 210 ? -11.454 5.990 -3.276 1.00 96.56 210 THR A C 1
ATOM 1723 O O . THR A 1 210 ? -12.675 5.862 -3.316 1.00 96.56 210 THR A O 1
ATOM 1726 N N . ARG A 1 211 ? -10.799 6.386 -4.373 1.00 93.75 211 ARG A N 1
ATOM 1727 C CA . ARG A 1 211 ? -11.381 6.403 -5.735 1.00 93.75 211 ARG A CA 1
ATOM 1728 C C . ARG A 1 211 ? -10.605 5.422 -6.601 1.00 93.75 211 ARG A C 1
ATOM 1730 O O . ARG A 1 211 ? -9.433 5.209 -6.326 1.00 93.75 211 ARG A O 1
ATOM 1737 N N . GLU A 1 212 ? -11.232 4.895 -7.649 1.00 88.75 212 GLU A N 1
ATOM 1738 C CA . GLU A 1 212 ? -10.594 4.003 -8.626 1.00 88.75 212 GLU A CA 1
ATOM 1739 C C . GLU A 1 212 ? -9.199 4.518 -9.047 1.00 88.75 212 GLU A C 1
ATOM 1741 O O . GLU A 1 212 ? -9.040 5.686 -9.411 1.00 88.75 212 GLU A O 1
ATOM 1746 N N . GLY A 1 213 ? -8.180 3.659 -8.930 1.00 82.12 213 GLY A N 1
ATOM 1747 C CA . GLY A 1 213 ? -6.768 4.003 -9.156 1.00 82.12 213 GLY A CA 1
ATOM 1748 C C . GLY A 1 213 ? -6.024 4.610 -7.953 1.00 82.12 213 GLY A C 1
ATOM 1749 O O . GLY A 1 213 ? -4.816 4.832 -8.036 1.00 82.12 213 GLY A O 1
ATOM 1750 N N . GLY A 1 214 ? -6.703 4.874 -6.836 1.00 87.12 214 GLY A N 1
ATOM 1751 C CA . GLY A 1 214 ? -6.103 5.259 -5.558 1.00 87.12 214 GLY A CA 1
ATOM 1752 C C . GLY A 1 214 ? -5.924 4.063 -4.617 1.00 87.12 214 GLY A C 1
ATOM 1753 O O . GLY A 1 214 ? -6.770 3.181 -4.554 1.00 87.12 214 GLY A O 1
ATOM 1754 N N . ASN A 1 215 ? -4.830 4.043 -3.849 1.00 90.12 215 ASN A N 1
ATOM 1755 C CA . ASN A 1 215 ? -4.389 2.887 -3.048 1.00 90.12 215 ASN A CA 1
ATOM 1756 C C . ASN A 1 215 ? -5.254 2.531 -1.818 1.00 90.12 215 ASN A C 1
ATOM 1758 O O . ASN A 1 215 ? -4.807 1.750 -0.976 1.00 90.12 215 ASN A O 1
ATOM 1762 N N . ASP A 1 216 ? -6.410 3.167 -1.643 1.00 96.25 216 ASP A N 1
ATOM 1763 C CA . ASP A 1 216 ? -7.384 2.832 -0.599 1.00 96.25 216 ASP A CA 1
ATOM 1764 C C . ASP A 1 216 ? -8.694 2.291 -1.195 1.00 96.25 216 ASP A C 1
ATOM 1766 O O . ASP A 1 216 ? -9.616 1.962 -0.452 1.00 96.25 216 ASP A O 1
ATOM 1770 N N . TYR A 1 217 ? -8.811 2.237 -2.524 1.00 95.69 217 TYR A N 1
ATOM 1771 C CA . TYR A 1 217 ? -10.048 1.908 -3.226 1.00 95.69 217 TYR A CA 1
ATOM 1772 C C . TYR A 1 217 ? -10.522 0.481 -2.940 1.00 95.69 217 TYR A C 1
ATOM 1774 O O . TYR A 1 217 ? -11.659 0.281 -2.521 1.00 95.69 217 TYR A O 1
ATOM 1782 N N . GLU A 1 218 ? -9.631 -0.499 -3.078 1.00 95.62 218 GLU A N 1
ATOM 1783 C CA . GLU A 1 218 ? -9.947 -1.923 -2.949 1.00 95.62 218 GLU A CA 1
ATOM 1784 C C . GLU A 1 218 ? -10.410 -2.284 -1.528 1.00 95.62 218 GLU A C 1
ATOM 1786 O O . GLU A 1 218 ? -11.312 -3.098 -1.348 1.00 95.62 218 GLU A O 1
ATOM 1791 N N . ILE A 1 219 ? -9.830 -1.644 -0.505 1.00 97.56 219 ILE A N 1
ATOM 1792 C CA . ILE A 1 219 ? -10.207 -1.849 0.902 1.00 97.56 219 ILE A CA 1
ATOM 1793 C C . ILE A 1 219 ? -11.461 -1.057 1.311 1.00 97.56 219 ILE A C 1
ATOM 1795 O O . ILE A 1 219 ? -12.204 -1.508 2.185 1.00 97.56 219 ILE A O 1
ATOM 1799 N N . TYR A 1 220 ? -11.730 0.080 0.666 1.00 98.12 220 TYR A N 1
ATOM 1800 C CA . TYR A 1 220 ? -12.920 0.905 0.897 1.00 98.12 220 TYR A CA 1
ATOM 1801 C C . TYR A 1 220 ? -14.195 0.323 0.268 1.00 98.12 220 TYR A C 1
ATOM 1803 O O . TYR A 1 220 ? -15.255 0.408 0.880 1.00 98.12 220 TYR A O 1
ATOM 1811 N N . GLU A 1 221 ? -14.094 -0.291 -0.916 1.00 97.31 221 GLU A N 1
ATOM 1812 C CA . GLU A 1 221 ? -15.211 -0.975 -1.596 1.00 97.31 221 GLU A CA 1
ATOM 1813 C C . GLU A 1 221 ? -15.365 -2.455 -1.166 1.00 97.31 221 GLU A C 1
ATOM 1815 O O . GLU A 1 221 ? -16.197 -3.182 -1.709 1.00 97.31 221 GLU A O 1
ATOM 1820 N N . SER A 1 222 ? -14.554 -2.937 -0.216 1.00 96.81 222 SER A N 1
ATOM 1821 C CA . SER A 1 222 ? -14.586 -4.329 0.255 1.00 96.81 222 SER A CA 1
ATOM 1822 C C . SER A 1 222 ? -15.830 -4.621 1.100 1.00 96.81 222 SER A C 1
ATOM 1824 O O . SER A 1 222 ? -16.040 -3.975 2.124 1.00 96.81 222 SER A O 1
ATOM 1826 N N . ASP A 1 223 ? -16.583 -5.676 0.759 1.00 96.44 223 ASP A N 1
ATOM 1827 C CA . ASP A 1 223 ? -17.746 -6.176 1.527 1.00 96.44 223 ASP A CA 1
ATOM 1828 C C . ASP A 1 223 ? -17.428 -6.505 3.009 1.00 96.44 223 ASP A C 1
ATOM 1830 O O . ASP A 1 223 ? -18.338 -6.683 3.821 1.00 96.44 223 ASP A O 1
ATOM 1834 N N . LEU A 1 224 ? -16.143 -6.613 3.375 1.00 96.56 224 LEU A N 1
ATOM 1835 C CA . LEU A 1 224 ? -15.681 -6.838 4.750 1.00 96.56 224 LEU A CA 1
ATOM 1836 C C . LEU A 1 224 ? -15.532 -5.547 5.574 1.00 96.56 224 LEU A C 1
ATOM 1838 O O . LEU A 1 224 ? -15.278 -5.639 6.777 1.00 96.56 224 LEU A O 1
ATOM 1842 N N . THR A 1 225 ? -15.647 -4.360 4.968 1.00 97.69 225 THR A N 1
ATOM 1843 C CA . THR A 1 225 ? -15.447 -3.074 5.651 1.00 97.69 225 THR A CA 1
ATOM 1844 C C . THR A 1 225 ? -16.654 -2.141 5.529 1.00 97.69 225 THR A C 1
ATOM 1846 O O . THR A 1 225 ? -17.506 -2.255 4.653 1.00 97.69 225 THR A O 1
ATOM 1849 N N . VAL A 1 226 ? -16.729 -1.183 6.450 1.00 97.88 226 VAL A N 1
ATOM 1850 C CA . VAL A 1 226 ? -17.566 0.011 6.340 1.00 97.88 226 VAL A CA 1
ATOM 1851 C C . VAL A 1 226 ? -16.622 1.164 6.012 1.00 97.88 226 VAL A C 1
ATOM 1853 O O . VAL A 1 226 ? -15.899 1.626 6.896 1.00 97.88 226 VAL A O 1
ATOM 1856 N N . GLY A 1 227 ? -16.585 1.588 4.748 1.00 97.75 227 GLY A N 1
ATOM 1857 C CA . GLY A 1 227 ? -15.645 2.594 4.249 1.00 97.75 227 GLY A CA 1
ATOM 1858 C C . GLY A 1 227 ? -16.015 4.048 4.585 1.00 97.75 227 GLY A C 1
ATOM 1859 O O . GLY A 1 227 ? -17.102 4.526 4.260 1.00 97.75 227 GLY A O 1
ATOM 1860 N N . HIS A 1 228 ? -15.057 4.789 5.147 1.00 98.25 228 HIS A N 1
ATOM 1861 C CA . HIS A 1 228 ? -15.121 6.214 5.498 1.00 98.25 228 HIS A CA 1
ATOM 1862 C C . HIS A 1 228 ? -14.099 6.983 4.652 1.00 98.25 228 HIS A C 1
ATOM 1864 O O . HIS A 1 228 ? -12.886 6.820 4.796 1.00 98.25 228 HIS A O 1
ATOM 1870 N N . ARG A 1 229 ? -14.591 7.807 3.723 1.00 98.06 229 ARG A N 1
ATOM 1871 C CA . ARG A 1 229 ? -13.757 8.614 2.820 1.00 98.06 229 ARG A CA 1
ATOM 1872 C C . ARG A 1 229 ? -13.422 9.925 3.509 1.00 98.06 229 ARG A C 1
ATOM 1874 O O . ARG A 1 229 ? -14.310 10.764 3.638 1.00 98.06 229 ARG A O 1
ATOM 1881 N N . VAL A 1 230 ? -12.165 10.120 3.890 1.00 98.19 230 VAL A N 1
ATOM 1882 C CA . VAL A 1 230 ? -11.714 11.331 4.596 1.00 98.19 230 VAL A CA 1
ATOM 1883 C C . VAL A 1 230 ? -10.993 12.305 3.664 1.00 98.19 230 VAL A C 1
ATOM 1885 O O . VAL A 1 230 ? -10.502 11.916 2.606 1.00 98.19 230 VAL A O 1
ATOM 1888 N N . SER A 1 231 ? -10.902 13.578 4.057 1.00 97.12 231 SER A N 1
ATOM 1889 C CA . SER A 1 231 ? -10.088 14.590 3.355 1.00 97.12 231 SER A CA 1
ATOM 1890 C C . SER A 1 231 ? -8.825 15.034 4.111 1.00 97.12 231 SER A C 1
ATOM 1892 O O . SER A 1 231 ? -8.212 16.036 3.735 1.00 97.12 231 SER A O 1
ATOM 1894 N N . GLY A 1 232 ? -8.485 14.384 5.226 1.00 97.38 232 GLY A N 1
ATOM 1895 C CA . GLY A 1 232 ? -7.396 14.793 6.117 1.00 97.38 232 GLY A CA 1
ATOM 1896 C C . GLY A 1 232 ? -7.632 14.387 7.579 1.00 97.38 232 GLY A C 1
ATOM 1897 O O . GLY A 1 232 ? -8.765 14.062 7.935 1.00 97.38 232 GLY A O 1
ATOM 1898 N N . PRO A 1 233 ? -6.621 14.498 8.465 1.00 97.81 233 PRO A N 1
ATOM 1899 C CA . PRO A 1 233 ? -6.733 14.098 9.876 1.00 97.81 233 PRO A CA 1
ATOM 1900 C C . PRO A 1 233 ? -7.899 14.741 10.639 1.00 97.81 233 PRO A C 1
ATOM 1902 O O . PRO A 1 233 ? -8.609 14.063 11.377 1.00 97.81 233 PRO A O 1
ATOM 1905 N N . GLU A 1 234 ? -8.159 16.033 10.415 1.00 97.69 234 GLU A N 1
ATOM 1906 C CA . GLU A 1 234 ? -9.300 16.742 11.021 1.00 97.69 234 GLU A CA 1
ATOM 1907 C C . GLU A 1 234 ? -10.659 16.191 10.584 1.00 97.69 234 GLU A C 1
ATOM 1909 O O . GLU A 1 234 ? -11.644 16.318 11.309 1.00 97.69 234 GLU A O 1
ATOM 1914 N N . ASP A 1 235 ? -10.733 15.607 9.391 1.00 98.19 235 ASP A N 1
ATOM 1915 C CA . ASP A 1 235 ? -11.949 15.006 8.863 1.00 98.19 235 ASP A CA 1
ATOM 1916 C C . ASP A 1 235 ? -12.118 13.569 9.370 1.00 98.19 235 ASP A C 1
ATOM 1918 O O . ASP A 1 235 ? -13.197 13.207 9.838 1.00 98.19 235 ASP A O 1
ATOM 1922 N N . THR A 1 236 ? -11.024 12.805 9.455 1.00 98.25 236 THR A N 1
ATOM 1923 C CA . THR A 1 236 ? -10.963 11.517 10.166 1.00 98.25 236 THR A CA 1
ATOM 1924 C C . THR A 1 236 ? -11.490 11.640 11.598 1.00 98.25 236 THR A C 1
ATOM 1926 O O . THR A 1 236 ? -12.343 10.856 12.013 1.00 98.25 236 THR A O 1
ATOM 1929 N N . LEU A 1 237 ? -11.074 12.672 12.346 1.00 97.38 237 LEU A N 1
ATOM 1930 C CA . LEU A 1 237 ? -11.581 12.930 13.700 1.00 97.38 237 LEU A CA 1
ATOM 1931 C C . LEU A 1 237 ? -13.072 13.306 13.744 1.00 97.38 237 LEU A C 1
ATOM 1933 O O . LEU A 1 237 ? -13.724 13.032 14.752 1.00 97.38 237 LEU A O 1
ATOM 1937 N N . LYS A 1 238 ? -13.623 13.947 12.704 1.00 97.25 238 LYS A N 1
ATOM 1938 C CA . LYS A 1 238 ? -15.061 14.270 12.623 1.00 97.25 238 LYS A CA 1
ATOM 1939 C C . LYS A 1 238 ? -15.881 13.026 12.315 1.00 97.25 238 LYS A C 1
ATOM 1941 O O . LYS A 1 238 ? -16.819 12.732 13.048 1.00 97.25 238 LYS A O 1
ATOM 1946 N N . GLN A 1 239 ? -15.502 12.269 11.287 1.00 97.44 239 GLN A N 1
ATOM 1947 C CA . GLN A 1 239 ? -16.210 11.050 10.893 1.00 97.44 239 GLN A CA 1
ATOM 1948 C C . GLN A 1 239 ? -16.162 9.995 12.008 1.00 97.44 239 GLN A C 1
ATOM 1950 O O . GLN A 1 239 ? -17.174 9.364 12.305 1.00 97.44 239 GLN A O 1
ATOM 1955 N N . LEU A 1 240 ? -15.040 9.889 12.729 1.00 95.62 240 LEU A N 1
ATOM 1956 C CA . LEU A 1 240 ? -14.934 9.028 13.907 1.00 95.62 240 LEU A CA 1
ATOM 1957 C C . LEU A 1 240 ? -15.852 9.479 15.066 1.00 95.62 240 LEU A C 1
ATOM 1959 O O . LEU A 1 240 ? -16.396 8.628 15.768 1.00 95.62 240 LEU A O 1
ATOM 1963 N N . LYS A 1 241 ? -16.087 10.788 15.258 1.00 95.12 241 LYS A N 1
ATOM 1964 C CA . LYS A 1 241 ? -17.075 11.303 16.234 1.00 95.12 241 LYS A CA 1
ATOM 1965 C C . LYS A 1 241 ? -18.517 11.011 15.807 1.00 95.12 241 LYS A C 1
ATOM 1967 O O . LYS A 1 241 ? -19.292 10.543 16.633 1.00 95.12 241 LYS A O 1
ATOM 1972 N N . VAL A 1 242 ? -18.851 11.165 14.527 1.00 94.75 242 VAL A N 1
ATOM 1973 C CA . VAL A 1 242 ? -20.174 10.776 13.997 1.00 94.75 242 VAL A CA 1
ATOM 1974 C C . VAL A 1 242 ? -20.410 9.268 14.166 1.00 94.75 242 VAL A C 1
ATOM 1976 O O . VAL A 1 242 ? -21.485 8.851 14.591 1.00 94.75 242 VAL A O 1
ATOM 1979 N N . LEU A 1 243 ? -19.388 8.433 13.938 1.00 93.44 243 LEU A N 1
ATOM 1980 C CA . LEU A 1 243 ? -19.459 6.999 14.238 1.00 93.44 243 LEU A CA 1
ATOM 1981 C C . LEU A 1 243 ? -19.717 6.738 15.734 1.00 93.44 243 LEU A C 1
ATOM 1983 O O . LEU A 1 243 ? -20.529 5.878 16.069 1.00 93.44 243 LEU A O 1
ATOM 1987 N N . CYS A 1 244 ? -19.082 7.491 16.638 1.00 90.50 244 CYS A N 1
ATOM 1988 C CA . CYS A 1 244 ? -19.350 7.397 18.077 1.00 90.50 244 CYS A CA 1
ATOM 1989 C C . CYS A 1 244 ? -20.811 7.693 18.426 1.00 90.50 244 CYS A C 1
ATOM 1991 O O . CYS A 1 244 ? -21.389 6.978 19.239 1.00 90.50 244 CYS A O 1
ATOM 1993 N N . GLU A 1 245 ? -21.388 8.736 17.832 1.00 91.00 245 GLU A N 1
ATOM 1994 C CA . GLU A 1 245 ? -22.772 9.159 18.063 1.00 91.00 245 GLU A CA 1
ATOM 1995 C C . GLU A 1 245 ? -23.753 8.085 17.569 1.00 91.00 245 GLU A C 1
ATOM 1997 O O . GLU A 1 245 ? -24.589 7.619 18.339 1.00 91.00 245 GLU A O 1
ATOM 2002 N N . VAL A 1 246 ? -23.553 7.566 16.352 1.00 89.31 246 VAL A N 1
ATOM 2003 C CA . VAL A 1 246 ? -24.341 6.453 15.787 1.00 89.31 246 VAL A CA 1
ATOM 2004 C C . VAL A 1 246 ? -24.208 5.157 16.607 1.00 89.31 246 VAL A C 1
ATOM 2006 O O . VAL A 1 246 ? -25.147 4.361 16.667 1.00 89.31 246 VAL A O 1
ATOM 2009 N N . LEU A 1 247 ? -23.059 4.908 17.244 1.00 87.94 247 LEU A N 1
ATOM 2010 C CA . LEU A 1 247 ? -22.875 3.768 18.151 1.00 87.94 247 LEU A CA 1
ATOM 2011 C C . LEU A 1 247 ? -23.532 3.994 19.521 1.00 87.94 247 LEU A C 1
ATOM 2013 O O . LEU A 1 247 ? -24.062 3.039 20.089 1.00 87.94 247 LEU A O 1
ATOM 2017 N N . ASP A 1 248 ? -23.532 5.224 20.039 1.00 85.88 248 ASP A N 1
ATOM 2018 C CA . ASP A 1 248 ? -24.214 5.589 21.285 1.00 85.88 248 ASP A CA 1
ATOM 2019 C C . ASP A 1 248 ? -25.752 5.566 21.121 1.00 85.88 248 ASP A C 1
ATOM 2021 O O . ASP A 1 248 ? -26.435 5.047 22.002 1.00 85.88 248 ASP A O 1
ATOM 2025 N N . GLU A 1 249 ? -26.305 5.990 19.976 1.00 81.88 249 GLU A N 1
ATOM 2026 C CA . GLU A 1 249 ? -27.737 5.843 19.640 1.00 81.88 249 GLU A CA 1
ATOM 2027 C C . GLU A 1 249 ? -28.190 4.376 19.552 1.00 81.88 249 GLU A C 1
ATOM 2029 O O . GLU A 1 249 ? -29.293 4.025 19.972 1.00 81.88 249 GLU A O 1
ATOM 2034 N N . LYS A 1 250 ? -27.336 3.498 19.008 1.00 73.94 250 LYS A N 1
ATOM 2035 C CA . LYS A 1 250 ? -27.621 2.058 18.861 1.00 73.94 250 LYS A CA 1
ATOM 2036 C C . LYS A 1 250 ? -27.472 1.269 20.164 1.00 73.94 250 LYS A C 1
ATOM 2038 O O . LYS A 1 250 ? -27.870 0.102 20.212 1.00 73.94 250 LYS A O 1
ATOM 2043 N N . ARG A 1 251 ? -26.899 1.852 21.223 1.00 69.31 251 ARG A N 1
ATOM 2044 C CA . ARG A 1 251 ? -26.848 1.204 22.542 1.00 69.31 251 ARG A CA 1
ATOM 2045 C C . ARG A 1 251 ? -28.237 1.250 23.180 1.00 69.31 251 ARG A C 1
ATOM 2047 O O . ARG A 1 251 ? -28.850 2.314 23.209 1.00 69.31 251 ARG A O 1
ATOM 2054 N N . PRO A 1 252 ? -28.744 0.133 23.737 1.00 59.62 252 PRO A N 1
ATOM 2055 C CA . PRO A 1 252 ? -30.042 0.127 24.396 1.00 59.62 252 PRO A CA 1
ATOM 2056 C C . PRO A 1 252 ? -30.004 1.091 25.582 1.00 59.62 252 PRO A C 1
ATOM 2058 O O . PRO A 1 252 ? -29.344 0.827 26.590 1.00 59.62 252 PRO A O 1
ATOM 2061 N N . THR A 1 253 ? -30.695 2.223 25.452 1.00 54.94 253 THR A N 1
ATOM 2062 C CA . THR A 1 253 ? -30.719 3.255 26.483 1.00 54.94 253 THR A CA 1
ATOM 2063 C C . THR A 1 253 ? -31.362 2.671 27.734 1.00 54.94 253 THR A C 1
ATOM 2065 O O . THR A 1 253 ? -32.572 2.436 27.774 1.00 54.94 253 THR A O 1
ATOM 2068 N N . ILE A 1 254 ? -30.563 2.429 28.775 1.00 50.50 254 ILE A N 1
ATOM 2069 C CA . ILE A 1 254 ? -31.095 2.073 30.089 1.00 50.50 254 ILE A CA 1
ATOM 2070 C C . ILE A 1 254 ? -31.799 3.324 30.616 1.00 50.50 254 ILE A C 1
ATOM 2072 O O . ILE A 1 254 ? -31.171 4.200 31.206 1.00 50.50 254 ILE A O 1
ATOM 2076 N N . LEU A 1 255 ? -33.107 3.413 30.361 1.00 48.41 255 LEU A N 1
ATOM 2077 C CA . LEU A 1 255 ? -33.992 4.439 30.902 1.00 48.41 255 LEU A CA 1
ATOM 2078 C C . LEU A 1 255 ? -33.888 4.407 32.428 1.00 48.41 255 LEU A C 1
ATOM 2080 O O . LEU A 1 255 ? -34.500 3.562 33.087 1.00 48.41 255 LEU A O 1
ATOM 2084 N N . GLY A 1 256 ? -33.071 5.311 32.974 1.00 46.31 256 GLY A N 1
ATOM 2085 C CA . GLY A 1 256 ? -32.734 5.372 34.390 1.00 46.31 256 GLY A CA 1
ATOM 2086 C C . GLY A 1 256 ? -33.995 5.483 35.234 1.00 46.31 256 GLY A C 1
ATOM 2087 O O . GLY A 1 256 ? -34.599 6.548 35.279 1.00 46.31 256 GLY A O 1
ATOM 2088 N N . LYS A 1 257 ? -34.395 4.350 35.835 1.00 43.69 257 LYS A N 1
ATOM 2089 C CA . LYS A 1 257 ? -35.597 4.134 36.660 1.00 43.69 257 LYS A CA 1
ATOM 2090 C C . LYS A 1 257 ? -36.697 5.176 36.422 1.00 43.69 257 LYS A C 1
ATOM 2092 O O . LYS A 1 257 ? -36.906 6.049 37.264 1.00 43.69 257 LYS A O 1
ATOM 2097 N N . ARG A 1 258 ? -37.424 5.046 35.300 1.00 42.94 258 ARG A N 1
ATOM 2098 C CA . ARG A 1 258 ? -38.676 5.791 35.068 1.00 42.94 258 ARG A CA 1
ATOM 2099 C C . ARG A 1 258 ? -39.511 5.711 36.346 1.00 42.94 258 ARG A C 1
ATOM 2101 O O . ARG A 1 258 ? -39.795 4.606 36.810 1.00 42.94 258 ARG A O 1
ATOM 2108 N N . SER A 1 259 ? -39.818 6.862 36.938 1.00 47.28 259 SER A N 1
ATOM 2109 C CA . SER A 1 259 ? -40.428 6.945 38.263 1.00 47.28 259 SER A CA 1
ATOM 2110 C C . SER A 1 259 ? -41.731 6.154 38.284 1.00 47.28 259 SER A C 1
ATOM 2112 O O . SER A 1 259 ? -42.692 6.498 37.599 1.00 47.28 259 SER A O 1
ATOM 2114 N N . VAL A 1 260 ? -41.748 5.064 39.055 1.00 53.59 260 VAL A N 1
ATOM 2115 C CA . VAL A 1 260 ? -42.958 4.268 39.265 1.00 53.59 260 VAL A CA 1
ATOM 2116 C C . VAL A 1 260 ? -43.923 5.152 40.057 1.00 53.59 260 VAL A C 1
ATOM 2118 O O . VAL A 1 260 ? -43.589 5.509 41.191 1.00 53.59 260 VAL A O 1
ATOM 2121 N N . PRO A 1 261 ? -45.080 5.556 39.496 1.00 52.69 261 PRO A N 1
ATOM 2122 C CA . PRO A 1 261 ? -46.056 6.307 40.267 1.00 52.69 261 PRO A CA 1
ATOM 2123 C C . PRO A 1 261 ? -46.523 5.431 41.440 1.00 52.69 261 PRO A C 1
ATOM 2125 O O . PRO A 1 261 ? -46.704 4.221 41.256 1.00 52.69 261 PRO A O 1
ATOM 2128 N N . PRO A 1 262 ? -46.697 5.991 42.650 1.00 58.16 262 PRO A N 1
ATOM 2129 C CA . PRO A 1 262 ? -47.185 5.215 43.781 1.00 58.16 262 PRO A CA 1
ATOM 2130 C C . PRO A 1 262 ? -48.554 4.612 43.448 1.00 58.16 262 PRO A C 1
ATOM 2132 O O . PRO A 1 262 ? -49.368 5.232 42.762 1.00 58.16 262 PRO A O 1
ATOM 2135 N N . ALA A 1 263 ? -48.800 3.393 43.934 1.00 56.59 263 ALA A N 1
ATOM 2136 C CA . ALA A 1 263 ? -50.064 2.701 43.697 1.00 56.59 263 ALA A CA 1
ATOM 2137 C C . ALA A 1 263 ? -51.265 3.564 44.153 1.00 56.59 263 ALA A C 1
ATOM 2139 O O . ALA A 1 263 ? -51.141 4.275 45.161 1.00 56.59 263 ALA A O 1
ATOM 2140 N N . PRO A 1 264 ? -52.417 3.504 43.448 1.00 51.12 264 PRO A N 1
ATOM 2141 C CA . PRO A 1 264 ? -53.586 4.322 43.764 1.00 51.12 264 PRO A CA 1
ATOM 2142 C C . PRO A 1 264 ? -53.952 4.265 45.252 1.00 51.12 264 PRO A C 1
ATOM 2144 O O . PRO A 1 264 ? -54.085 3.186 45.825 1.00 51.12 264 PRO A O 1
ATOM 2147 N N . GLY A 1 265 ? -54.084 5.438 45.878 1.00 57.06 265 GLY A N 1
ATOM 2148 C CA . GLY A 1 265 ? -54.374 5.579 47.310 1.00 57.06 265 GLY A CA 1
ATOM 2149 C C . GLY A 1 265 ? -53.183 5.943 48.209 1.00 57.06 265 GLY A C 1
ATOM 2150 O O . GLY A 1 265 ? -53.401 6.220 49.385 1.00 57.06 265 GLY A O 1
ATOM 2151 N N . LYS A 1 266 ? -51.939 6.011 47.704 1.00 53.41 266 LYS A N 1
ATOM 2152 C CA . LYS A 1 266 ? -50.788 6.526 48.479 1.00 53.41 266 LYS A CA 1
ATOM 2153 C C . LYS A 1 266 ? -50.379 7.942 48.063 1.00 53.41 266 LYS A C 1
ATOM 2155 O O . LYS A 1 266 ? -49.738 8.130 47.032 1.00 53.41 266 LYS A O 1
ATOM 2160 N N . MET A 1 267 ? -50.686 8.928 48.911 1.00 45.56 267 MET A N 1
ATOM 2161 C CA . MET A 1 267 ? -50.086 10.267 48.835 1.00 45.56 267 MET A CA 1
ATOM 2162 C C . MET A 1 267 ? -48.582 10.209 49.137 1.00 45.56 267 MET A C 1
ATOM 2164 O O . MET A 1 267 ? -48.147 9.495 50.041 1.00 45.56 267 MET A O 1
ATOM 2168 N N . ALA A 1 268 ? -47.788 10.994 48.408 1.00 42.78 268 ALA A N 1
ATOM 2169 C CA . ALA A 1 268 ? -46.377 11.199 48.715 1.00 42.78 268 ALA A CA 1
ATOM 2170 C C . ALA A 1 268 ? -46.217 12.311 49.766 1.00 42.78 268 ALA A C 1
ATOM 2172 O O . ALA A 1 268 ? -46.763 13.402 49.602 1.00 42.78 268 ALA A O 1
ATOM 2173 N N . HIS A 1 269 ? -45.443 12.060 50.824 1.00 46.38 269 HIS A N 1
ATOM 2174 C CA . HIS A 1 269 ? -45.076 13.106 51.781 1.00 46.38 269 HIS A CA 1
ATOM 2175 C C . HIS A 1 269 ? -43.983 14.011 51.197 1.00 46.38 269 HIS A C 1
ATOM 2177 O O . HIS A 1 269 ? -42.881 13.556 50.890 1.00 46.38 269 HIS A O 1
ATOM 2183 N N . LEU A 1 270 ? -44.281 15.307 51.090 1.00 39.19 270 LEU A N 1
ATOM 2184 C CA . LEU A 1 270 ? -43.313 16.350 50.751 1.00 39.19 270 LEU A CA 1
ATOM 2185 C C . LEU A 1 270 ? -42.351 16.584 51.925 1.00 39.19 270 LEU A C 1
ATOM 2187 O O . LEU A 1 270 ? -42.644 17.343 52.847 1.00 39.19 270 LEU A O 1
ATOM 2191 N N . VAL A 1 271 ? -41.182 15.942 51.883 1.00 38.56 271 VAL A N 1
ATOM 2192 C CA . VAL A 1 271 ? -40.069 16.263 52.787 1.00 38.56 271 VAL A CA 1
ATOM 2193 C C . VAL A 1 271 ? -39.408 17.554 52.303 1.00 38.56 271 VAL A C 1
ATOM 2195 O O . VAL A 1 271 ? -38.736 17.576 51.275 1.00 38.56 271 VAL A O 1
ATOM 2198 N N . SER A 1 272 ? -39.614 18.642 53.045 1.00 39.94 272 SER A N 1
ATOM 2199 C CA . SER A 1 272 ? -39.063 19.963 52.727 1.00 39.94 272 SER A CA 1
ATOM 2200 C C . SER A 1 272 ? -37.560 20.040 53.024 1.00 39.94 272 SER A C 1
ATOM 2202 O O . SER A 1 272 ? -37.140 20.373 54.133 1.00 39.94 272 SER A O 1
ATOM 2204 N N . THR A 1 273 ? -36.730 19.754 52.021 1.00 39.69 273 THR A N 1
ATOM 2205 C CA . THR A 1 273 ? -35.312 20.141 52.019 1.00 39.69 273 THR A CA 1
ATOM 2206 C C . THR A 1 273 ? -35.174 21.553 51.453 1.00 39.69 273 THR A C 1
ATOM 2208 O O . THR A 1 273 ? -35.564 21.799 50.311 1.00 39.69 273 THR A O 1
ATOM 2211 N N . ARG A 1 274 ? -34.621 22.485 52.240 1.00 37.69 274 ARG A N 1
ATOM 2212 C CA . ARG A 1 274 ? -34.446 23.895 51.842 1.00 37.69 274 ARG A CA 1
ATOM 2213 C C . ARG A 1 274 ? -33.625 24.014 50.542 1.00 37.69 274 ARG A C 1
ATOM 2215 O O . ARG A 1 274 ? -32.571 23.382 50.463 1.00 37.69 274 ARG A O 1
ATOM 2222 N N . PRO A 1 275 ? -34.037 24.841 49.563 1.00 37.75 275 PRO A N 1
ATOM 2223 C CA . PRO A 1 275 ? -33.228 25.096 48.378 1.00 37.75 275 PRO A CA 1
ATOM 2224 C C . PRO A 1 275 ? -31.990 25.930 48.735 1.00 37.75 275 PRO A C 1
ATOM 2226 O O . PRO A 1 275 ? -32.079 26.905 49.482 1.00 37.75 275 PRO A O 1
ATOM 2229 N N . ILE A 1 276 ? -30.842 25.573 48.159 1.00 39.56 276 ILE A N 1
ATOM 2230 C CA . ILE A 1 276 ? -29.659 26.438 48.140 1.00 39.56 276 ILE A CA 1
ATOM 2231 C C . ILE A 1 276 ? -29.837 27.426 46.983 1.00 39.56 276 ILE A C 1
ATOM 2233 O O . ILE A 1 276 ? -30.018 27.021 45.836 1.00 39.56 276 ILE A O 1
ATOM 2237 N N . LEU A 1 277 ? -29.801 28.723 47.289 1.00 34.38 277 LEU A N 1
ATOM 2238 C CA . LEU A 1 277 ? -29.884 29.796 46.299 1.00 34.38 277 LEU A CA 1
ATOM 2239 C C . LEU A 1 277 ? -28.598 29.856 45.462 1.00 34.38 277 LEU A C 1
ATOM 2241 O O . LEU A 1 277 ? -27.559 30.301 45.944 1.00 34.38 277 LEU A O 1
ATOM 2245 N N . ALA A 1 278 ? -28.693 29.452 44.196 1.00 35.19 278 ALA A N 1
ATOM 2246 C CA . ALA A 1 278 ? -27.708 29.749 43.161 1.00 35.19 278 ALA A CA 1
ATOM 2247 C C . ALA A 1 278 ? -28.270 30.858 42.258 1.00 35.19 278 ALA A C 1
ATOM 2249 O O . ALA A 1 278 ? -29.270 30.660 41.569 1.00 35.19 278 ALA A O 1
ATOM 2250 N N . SER A 1 279 ? -27.661 32.042 42.294 1.00 36.69 279 SER A N 1
ATOM 2251 C CA . SER A 1 279 ? -28.153 33.231 41.593 1.00 36.69 279 SER A CA 1
ATOM 2252 C C . SER A 1 279 ? -27.517 33.391 40.212 1.00 36.69 279 SER A C 1
ATOM 2254 O O . SER A 1 279 ? -26.350 33.770 40.112 1.00 36.69 279 SER A O 1
ATOM 2256 N N . LEU A 1 280 ? -28.297 33.190 39.149 1.00 35.47 280 LEU A N 1
ATOM 2257 C CA . LEU A 1 280 ? -27.996 33.700 37.809 1.00 35.47 280 LEU A CA 1
ATOM 2258 C C . LEU A 1 280 ? -29.307 33.909 37.037 1.00 35.47 280 LEU A C 1
ATOM 2260 O O . LEU A 1 280 ? -30.246 33.127 37.174 1.00 35.47 280 LEU A O 1
ATOM 2264 N N . ALA A 1 281 ? -29.404 35.017 36.302 1.00 32.88 281 ALA A N 1
ATOM 2265 C CA . ALA A 1 281 ? -30.676 35.510 35.780 1.00 32.88 281 ALA A CA 1
ATOM 2266 C C . ALA A 1 281 ? -31.123 34.769 34.509 1.00 32.88 281 ALA A C 1
ATOM 2268 O O . ALA A 1 281 ? -30.393 34.722 33.520 1.00 32.88 281 ALA A O 1
ATOM 2269 N N . ALA A 1 282 ? -32.356 34.258 34.513 1.00 32.81 282 ALA A N 1
ATOM 2270 C CA . ALA A 1 282 ? -33.023 33.777 33.309 1.00 32.81 282 ALA A CA 1
ATOM 2271 C C . ALA A 1 282 ? -33.690 34.952 32.575 1.00 32.81 282 ALA A C 1
ATOM 2273 O O . ALA A 1 282 ? -34.549 35.633 33.136 1.00 32.81 282 ALA A O 1
ATOM 2274 N N . VAL A 1 283 ? -33.310 35.183 31.316 1.00 36.56 283 VAL A N 1
ATOM 2275 C CA . VAL A 1 283 ? -33.973 36.167 30.448 1.00 36.56 283 VAL A CA 1
ATOM 2276 C C . VAL A 1 283 ? -35.283 35.570 29.938 1.00 36.56 283 VAL A C 1
ATOM 2278 O O . VAL A 1 283 ? -35.274 34.590 29.195 1.00 36.56 283 VAL A O 1
ATOM 2281 N N . LEU A 1 284 ? -36.412 36.166 30.321 1.00 33.56 284 LEU A N 1
ATOM 2282 C CA . LEU A 1 284 ? -37.718 35.834 29.754 1.00 33.56 284 LEU A CA 1
ATOM 2283 C C . LEU A 1 284 ? -37.888 36.535 28.403 1.00 33.56 284 LEU A C 1
ATOM 2285 O O . LEU A 1 284 ? -38.128 37.739 28.352 1.00 33.56 284 LEU A O 1
ATOM 2289 N N . ILE A 1 285 ? -37.805 35.767 27.316 1.00 34.72 285 ILE A N 1
ATOM 2290 C CA . ILE A 1 285 ? -38.336 36.180 26.013 1.00 34.72 285 ILE A CA 1
ATOM 2291 C C . ILE A 1 285 ? -39.787 35.701 25.941 1.00 34.72 285 ILE A C 1
ATOM 2293 O O . ILE A 1 285 ? -40.059 34.503 25.975 1.00 34.72 285 ILE A O 1
ATOM 2297 N N . SER A 1 286 ? -40.718 36.649 25.867 1.00 37.53 286 SER A N 1
ATOM 2298 C CA . SER A 1 286 ? -42.141 36.386 25.657 1.00 37.53 286 SER A CA 1
ATOM 2299 C C . SER A 1 286 ? -42.467 36.362 24.161 1.00 37.53 286 SER A C 1
ATOM 2301 O O . SER A 1 286 ? -42.437 37.413 23.517 1.00 37.53 286 SER A O 1
ATOM 2303 N N . GLU A 1 287 ? -42.821 35.199 23.612 1.00 37.75 287 GLU A N 1
ATOM 2304 C CA . GLU A 1 287 ? -43.417 35.130 22.269 1.00 37.75 287 GLU A CA 1
ATOM 2305 C C . GLU A 1 287 ? -44.933 35.387 22.313 1.00 37.75 287 GLU A C 1
ATOM 2307 O O . GLU A 1 287 ? -45.593 35.198 23.338 1.00 37.75 287 GLU A O 1
ATOM 2312 N N . ALA A 1 288 ? -45.476 35.892 21.203 1.00 39.72 288 ALA A N 1
ATOM 2313 C CA . ALA A 1 288 ? -46.839 36.414 21.127 1.00 39.72 288 ALA A CA 1
ATOM 2314 C C . ALA A 1 288 ? -47.901 35.332 20.850 1.00 39.72 288 ALA A C 1
ATOM 2316 O O . ALA A 1 288 ? -47.620 34.262 20.314 1.00 39.72 288 ALA A O 1
ATOM 2317 N N . SER A 1 289 ? -49.154 35.638 21.201 1.00 36.81 289 SER A N 1
ATOM 2318 C CA . SER A 1 289 ? -50.297 34.727 21.071 1.00 36.81 289 SER A CA 1
ATOM 2319 C C . SER A 1 289 ? -50.570 34.281 19.621 1.00 36.81 289 SER A C 1
ATOM 2321 O O . SER A 1 289 ? -50.448 35.088 18.697 1.00 36.81 289 SER A O 1
ATOM 2323 N N . PRO A 1 290 ? -51.009 33.025 19.397 1.00 35.28 290 PRO A N 1
ATOM 2324 C CA . PRO A 1 290 ? -51.250 32.500 18.055 1.00 35.28 290 PRO A CA 1
ATOM 2325 C C . PRO A 1 290 ? -52.481 33.140 17.396 1.00 35.28 290 PRO A C 1
ATOM 2327 O O . PRO A 1 290 ? -53.573 33.148 17.966 1.00 35.28 290 PRO A O 1
ATOM 2330 N N . SER A 1 291 ? -52.326 33.610 16.154 1.00 38.28 291 SER A N 1
ATOM 2331 C CA . SER A 1 291 ? -53.456 34.009 15.301 1.00 38.28 291 SER A CA 1
ATOM 2332 C C . SER A 1 291 ? -53.952 32.822 14.468 1.00 38.28 291 SER A C 1
ATOM 2334 O O . SER A 1 291 ? -53.160 31.987 14.031 1.00 38.28 291 SER A O 1
ATOM 2336 N N . SER A 1 292 ? -55.266 32.722 14.262 1.00 37.50 292 SER A N 1
ATOM 2337 C CA . SER A 1 292 ? -55.893 31.600 13.556 1.00 37.50 292 SER A CA 1
ATOM 2338 C C . SER A 1 292 ? -56.372 32.003 12.161 1.00 37.50 292 SER A C 1
ATOM 2340 O O . SER A 1 292 ? -57.142 32.944 12.011 1.00 37.50 292 SER A O 1
ATOM 2342 N N . ASN A 1 293 ? -55.934 31.262 11.139 1.00 38.66 293 ASN A N 1
ATOM 2343 C CA . ASN A 1 293 ? -56.536 31.234 9.803 1.00 38.66 293 ASN A CA 1
ATOM 2344 C C . ASN A 1 293 ? -56.157 29.914 9.097 1.00 38.66 293 ASN A C 1
ATOM 2346 O O . ASN A 1 293 ? -54.965 29.646 8.936 1.00 38.66 293 ASN A O 1
ATOM 2350 N N . PRO A 1 294 ? -57.122 29.066 8.691 1.00 52.59 294 PRO A N 1
ATOM 2351 C CA . PRO A 1 294 ? -56.836 27.814 7.993 1.00 52.59 294 PRO A CA 1
ATOM 2352 C C . PRO A 1 294 ? -56.615 28.030 6.479 1.00 52.59 294 PRO A C 1
ATOM 2354 O O . PRO A 1 294 ? -57.270 28.889 5.884 1.00 52.59 294 PRO A O 1
ATOM 2357 N N . PRO A 1 295 ? -55.752 27.234 5.818 1.00 50.12 295 PRO A N 1
ATOM 2358 C CA . PRO A 1 295 ? -55.578 27.292 4.367 1.00 50.12 295 PRO A CA 1
ATOM 2359 C C . PRO A 1 295 ? -56.809 26.743 3.609 1.00 50.12 295 PRO A C 1
ATOM 2361 O O . PRO A 1 295 ? -57.540 25.897 4.137 1.00 50.12 295 PRO A O 1
ATOM 2364 N N . PRO A 1 296 ? -57.057 27.197 2.364 1.00 47.16 296 PRO A N 1
ATOM 2365 C CA . PRO A 1 296 ? -58.220 26.788 1.578 1.00 47.16 296 PRO A CA 1
ATOM 2366 C C . PRO A 1 296 ? -58.159 25.324 1.108 1.00 47.16 296 PRO A C 1
ATOM 2368 O O . PRO A 1 296 ? -57.097 24.720 0.965 1.00 47.16 296 PRO A O 1
ATOM 2371 N N . LYS A 1 297 ? -59.342 24.753 0.855 1.00 37.12 297 LYS A N 1
ATOM 2372 C CA . LYS A 1 297 ? -59.553 23.330 0.541 1.00 37.12 297 LYS A CA 1
ATOM 2373 C C . LYS A 1 297 ? -59.018 22.942 -0.844 1.00 37.12 297 LYS A C 1
ATOM 2375 O O . LYS A 1 297 ? -59.362 23.586 -1.831 1.00 37.12 297 LYS A O 1
ATOM 2380 N N . ALA A 1 298 ? -58.341 21.798 -0.922 1.00 37.53 298 ALA A N 1
ATOM 2381 C CA . ALA A 1 298 ? -58.216 20.998 -2.142 1.00 37.53 298 ALA A CA 1
ATOM 2382 C C . ALA A 1 298 ? -59.075 19.726 -2.005 1.00 37.53 298 ALA A C 1
ATOM 2384 O O . ALA A 1 298 ? -59.149 19.138 -0.924 1.00 37.53 298 ALA A O 1
ATOM 2385 N N . THR A 1 299 ? -59.761 19.319 -3.073 1.00 37.31 299 THR A N 1
ATOM 2386 C CA . THR A 1 299 ? -60.664 18.157 -3.083 1.00 37.31 299 THR A CA 1
ATOM 2387 C C . THR A 1 299 ? -59.922 16.851 -3.398 1.00 37.31 299 THR A C 1
ATOM 2389 O O . THR A 1 299 ? -59.037 16.849 -4.254 1.00 37.31 299 THR A O 1
ATOM 2392 N N . PRO A 1 300 ? -60.284 15.716 -2.767 1.00 38.22 300 PRO A N 1
ATOM 2393 C CA . PRO A 1 300 ? -59.750 14.413 -3.148 1.00 38.22 300 PRO A CA 1
ATOM 2394 C C . PRO A 1 300 ? -60.381 13.934 -4.463 1.00 38.22 300 PRO A C 1
ATOM 2396 O O . PRO A 1 300 ? -61.602 13.966 -4.626 1.00 38.22 300 PRO A O 1
ATOM 2399 N N . SER A 1 301 ? -59.557 13.455 -5.391 1.00 30.23 301 SER A N 1
ATOM 2400 C CA . SER A 1 301 ? -60.001 12.810 -6.628 1.00 30.23 301 SER A CA 1
ATOM 2401 C C . SER A 1 301 ? -60.209 11.305 -6.416 1.00 30.23 301 SER A C 1
ATOM 2403 O O . SER A 1 301 ? -59.357 10.614 -5.860 1.00 30.23 301 SER A O 1
ATOM 2405 N N . ILE A 1 302 ? -61.358 10.788 -6.863 1.00 32.19 302 ILE A N 1
ATOM 2406 C CA . ILE A 1 302 ? -61.708 9.363 -6.787 1.00 32.19 302 ILE A CA 1
ATOM 2407 C C . ILE A 1 302 ? -61.506 8.722 -8.164 1.00 32.19 302 ILE A C 1
ATOM 2409 O O . ILE A 1 302 ? -62.174 9.096 -9.124 1.00 32.19 302 ILE A O 1
ATOM 2413 N N . ALA A 1 303 ? -60.635 7.716 -8.232 1.00 32.41 303 ALA A N 1
ATOM 2414 C CA . ALA A 1 303 ? -60.583 6.711 -9.295 1.00 32.41 303 ALA A CA 1
ATOM 2415 C C . ALA A 1 303 ? -60.092 5.396 -8.652 1.00 32.41 303 ALA A C 1
ATOM 2417 O O . ALA A 1 303 ? -58.974 5.329 -8.152 1.00 32.41 303 ALA A O 1
ATOM 2418 N N . ALA A 1 304 ? -60.974 4.435 -8.376 1.00 31.64 304 ALA A N 1
ATOM 2419 C CA . ALA A 1 304 ? -61.538 3.471 -9.331 1.00 31.64 304 ALA A CA 1
ATOM 2420 C C . ALA A 1 304 ? -60.545 2.340 -9.671 1.00 31.64 304 ALA A C 1
ATOM 2422 O O . ALA A 1 304 ? -59.675 2.475 -10.526 1.00 31.64 304 ALA A O 1
ATOM 2423 N N . ILE A 1 305 ? -60.710 1.202 -8.988 1.00 34.03 305 ILE A N 1
ATOM 2424 C CA . ILE A 1 305 ? -60.031 -0.056 -9.317 1.00 34.03 305 ILE A CA 1
ATOM 2425 C C . ILE A 1 305 ? -60.767 -0.696 -10.496 1.00 34.03 305 ILE A C 1
ATOM 2427 O O . ILE A 1 305 ? -61.971 -0.927 -10.410 1.00 34.03 305 ILE A O 1
ATOM 2431 N N . THR A 1 306 ? -60.036 -1.056 -11.551 1.00 32.62 306 THR A N 1
ATOM 2432 C CA . THR A 1 306 ? -60.553 -1.914 -12.628 1.00 32.62 306 THR A CA 1
ATOM 2433 C C . THR A 1 306 ? -59.514 -2.980 -12.952 1.00 32.62 306 THR A C 1
ATOM 2435 O O . THR A 1 306 ? -58.340 -2.662 -13.124 1.00 32.62 306 THR A O 1
ATOM 2438 N N . GLY A 1 307 ? -59.937 -4.245 -12.978 1.00 27.95 307 GLY A N 1
ATOM 2439 C CA . GLY A 1 307 ? -59.103 -5.387 -13.362 1.00 27.95 307 GLY A CA 1
ATOM 2440 C C . GLY A 1 307 ? -59.407 -5.887 -14.777 1.00 27.95 307 GLY A C 1
ATOM 2441 O O . GLY A 1 307 ? -60.217 -5.297 -15.486 1.00 27.95 307 GLY A O 1
ATOM 2442 N N . ALA A 1 308 ? -58.795 -7.026 -15.125 1.00 31.94 308 ALA A N 1
ATOM 2443 C CA . ALA A 1 308 ? -58.693 -7.602 -16.475 1.00 31.94 308 ALA A CA 1
ATOM 2444 C C . ALA A 1 308 ? -57.807 -6.779 -17.449 1.00 31.94 308 ALA A C 1
ATOM 2446 O O . ALA A 1 308 ? -57.637 -5.577 -17.287 1.00 31.94 308 ALA A O 1
ATOM 2447 N N . GLY A 1 309 ? -57.159 -7.383 -18.451 1.00 29.30 309 GLY A N 1
ATOM 2448 C CA . GLY A 1 309 ? -57.197 -8.792 -18.866 1.00 29.30 309 GLY A CA 1
ATOM 2449 C C . GLY A 1 309 ? -55.889 -9.281 -19.505 1.00 29.30 309 GLY A C 1
ATOM 2450 O O . GLY A 1 309 ? -54.889 -8.570 -19.540 1.00 29.30 309 GLY A O 1
ATOM 2451 N N . ILE A 1 310 ? -55.905 -10.528 -19.977 1.00 33.22 310 ILE A N 1
ATOM 2452 C CA . ILE A 1 310 ? -54.783 -11.228 -20.629 1.00 33.22 310 ILE A CA 1
ATOM 2453 C C . ILE A 1 310 ? -54.985 -11.162 -22.160 1.00 33.22 310 ILE A C 1
ATOM 2455 O O . ILE A 1 310 ? -56.123 -11.008 -22.596 1.00 33.22 310 ILE A O 1
ATOM 2459 N N . VAL A 1 311 ? -53.926 -11.408 -22.954 1.00 29.86 311 VAL A N 1
ATOM 2460 C CA . VAL A 1 311 ? -53.945 -11.578 -24.435 1.00 29.86 311 VAL A CA 1
ATOM 2461 C C . VAL A 1 311 ? -54.037 -10.213 -25.178 1.00 29.86 311 VAL A C 1
ATOM 2463 O O . VAL A 1 311 ? -54.677 -9.292 -24.693 1.00 29.86 311 VAL A O 1
ATOM 2466 N N . SER A 1 312 ? -53.365 -9.940 -26.310 1.00 31.25 312 SER A N 1
ATOM 2467 C CA . SER A 1 312 ? -52.654 -10.815 -27.261 1.00 31.25 312 SER A CA 1
ATOM 2468 C C . SER A 1 312 ? -51.314 -10.270 -27.781 1.00 31.25 312 SER A C 1
ATOM 2470 O O . SER A 1 312 ? -50.969 -9.102 -27.622 1.00 31.25 312 SER A O 1
ATOM 2472 N N . THR A 1 313 ? -50.598 -11.138 -28.494 1.00 30.06 313 THR A N 1
ATOM 2473 C CA . THR A 1 313 ? -49.456 -10.830 -29.364 1.00 30.06 313 THR A CA 1
ATOM 2474 C C . THR A 1 313 ? -49.890 -10.082 -30.630 1.00 30.06 313 THR A C 1
ATOM 2476 O O . THR A 1 313 ? -50.863 -10.486 -31.263 1.00 30.06 313 THR A O 1
ATOM 2479 N N . LEU A 1 314 ? -49.088 -9.122 -31.109 1.00 28.58 314 LEU A N 1
ATOM 2480 C CA . LEU A 1 314 ? -48.851 -8.985 -32.553 1.00 28.58 314 LEU A CA 1
ATOM 2481 C C . LEU A 1 314 ? -47.496 -8.329 -32.857 1.00 28.58 314 LEU A C 1
ATOM 2483 O O . LEU A 1 314 ? -47.075 -7.391 -32.186 1.00 28.58 314 LEU A O 1
ATOM 2487 N N . VAL A 1 315 ? -46.823 -8.824 -33.897 1.00 29.77 315 VAL A N 1
ATOM 2488 C CA . VAL A 1 315 ? -45.577 -8.261 -34.433 1.00 29.77 315 VAL A CA 1
ATOM 2489 C C . VAL A 1 315 ? -45.889 -7.524 -35.729 1.00 29.77 315 VAL A C 1
ATOM 2491 O O . VAL A 1 315 ? -46.343 -8.147 -36.684 1.00 29.77 315 VAL A O 1
ATOM 2494 N N . ILE A 1 316 ? -45.554 -6.234 -35.809 1.00 29.88 316 ILE A N 1
ATOM 2495 C CA . ILE A 1 316 ? -45.425 -5.525 -37.089 1.00 29.88 316 ILE A CA 1
ATOM 2496 C C . ILE A 1 316 ? -44.076 -4.805 -37.120 1.00 29.88 316 ILE A C 1
ATOM 2498 O O . ILE A 1 316 ? -43.831 -3.860 -36.375 1.00 29.88 316 ILE A O 1
ATOM 2502 N N . LYS A 1 317 ? -43.193 -5.252 -38.020 1.00 27.08 317 LYS A N 1
ATOM 2503 C CA . LYS A 1 317 ? -42.051 -4.454 -38.480 1.00 27.08 317 LYS A CA 1
ATOM 2504 C C . LYS A 1 317 ? -42.557 -3.452 -39.514 1.00 27.08 317 LYS A C 1
ATOM 2506 O O . LYS A 1 317 ? -43.172 -3.870 -40.491 1.00 27.08 317 LYS A O 1
ATOM 2511 N N . LEU A 1 318 ? -42.162 -2.187 -39.406 1.00 26.80 318 LEU A N 1
ATOM 2512 C CA . LEU A 1 318 ? -42.039 -1.327 -40.582 1.00 26.80 318 LEU A CA 1
ATOM 2513 C C . LEU A 1 318 ? -40.811 -0.419 -40.463 1.00 26.80 318 LEU A C 1
ATOM 2515 O O . LEU A 1 318 ? -40.441 0.017 -39.376 1.00 26.80 318 LEU A O 1
ATOM 2519 N N . ARG A 1 319 ? -40.130 -0.219 -41.594 1.00 25.39 319 ARG A N 1
ATOM 2520 C CA . ARG A 1 319 ? -38.816 0.428 -41.701 1.00 25.39 319 ARG A CA 1
ATOM 2521 C C . ARG A 1 319 ? -38.742 1.158 -43.041 1.00 25.39 319 ARG A C 1
ATOM 2523 O O . ARG A 1 319 ? -38.556 0.500 -44.055 1.00 25.39 319 ARG A O 1
ATOM 2530 N N . ILE A 1 320 ? -38.869 2.483 -43.029 1.00 25.64 320 ILE A N 1
ATOM 2531 C CA . ILE A 1 320 ? -38.646 3.420 -44.151 1.00 25.64 320 ILE A CA 1
ATOM 2532 C C . ILE A 1 320 ? -38.406 4.791 -43.480 1.00 25.64 320 ILE A C 1
ATOM 2534 O O . ILE A 1 320 ? -39.236 5.234 -42.698 1.00 25.64 320 ILE A O 1
ATOM 2538 N N . ILE A 1 321 ? -37.159 5.267 -43.390 1.00 27.12 321 ILE A N 1
ATOM 2539 C CA . ILE A 1 321 ? -36.361 6.021 -44.384 1.00 27.12 321 ILE A CA 1
ATOM 2540 C C . ILE A 1 321 ? -36.573 7.548 -44.273 1.00 27.12 321 ILE A C 1
ATOM 2542 O O . ILE A 1 321 ? -37.595 8.085 -44.668 1.00 27.12 321 ILE A O 1
ATOM 2546 N N . SER A 1 322 ? -35.521 8.211 -43.769 1.00 25.64 322 SER A N 1
ATOM 2547 C CA . SER A 1 322 ? -35.000 9.542 -44.141 1.00 25.64 322 SER A CA 1
ATOM 2548 C C . SER A 1 322 ? -35.956 10.727 -44.372 1.00 25.64 322 SER A C 1
ATOM 2550 O O . SER A 1 322 ? -36.570 10.828 -45.431 1.00 25.64 322 SER A O 1
ATOM 2552 N N . ASN A 1 323 ? -35.768 11.796 -43.580 1.00 27.06 323 ASN A N 1
ATOM 2553 C CA . ASN A 1 323 ? -35.239 13.029 -44.186 1.00 27.06 323 ASN A CA 1
ATOM 2554 C C . ASN A 1 323 ? -34.412 13.914 -43.230 1.00 27.06 323 ASN A C 1
ATOM 2556 O O . ASN A 1 323 ? -34.477 13.765 -42.012 1.00 27.06 323 ASN A O 1
ATOM 2560 N N . ARG A 1 324 ? -33.589 14.810 -43.799 1.00 27.48 324 ARG A N 1
ATOM 2561 C CA . ARG A 1 324 ? -32.692 15.735 -43.072 1.00 27.48 324 ARG A CA 1
ATOM 2562 C C . ARG A 1 324 ? -33.360 17.084 -42.777 1.00 27.48 324 ARG A C 1
ATOM 2564 O O . ARG A 1 324 ? -33.951 17.668 -43.677 1.00 27.48 324 ARG A O 1
ATOM 2571 N N . SER A 1 325 ? -33.063 17.678 -41.618 1.00 25.47 325 SER A N 1
ATOM 2572 C CA . SER A 1 325 ? -32.826 19.131 -41.508 1.00 25.47 325 SER A CA 1
ATOM 2573 C C . SER A 1 325 ? -31.913 19.466 -40.312 1.00 25.47 325 SER A C 1
ATOM 2575 O O . SER A 1 325 ? -31.494 18.570 -39.583 1.00 25.47 325 SER A O 1
ATOM 2577 N N . ARG A 1 326 ? -31.523 20.740 -40.164 1.00 27.36 326 ARG A N 1
ATOM 2578 C CA . ARG A 1 326 ? -30.482 21.244 -39.240 1.00 27.36 326 ARG A CA 1
ATOM 2579 C C . ARG A 1 326 ? -31.052 22.089 -38.084 1.00 27.36 326 ARG A C 1
ATOM 2581 O O . ARG A 1 326 ? -32.113 22.680 -38.233 1.00 27.36 326 ARG A O 1
ATOM 2588 N N . LYS A 1 327 ? -30.192 22.301 -37.069 1.00 26.09 327 LYS A N 1
ATOM 2589 C CA . LYS A 1 327 ? -30.201 23.338 -36.003 1.00 26.09 327 LYS A CA 1
ATOM 2590 C C . LYS A 1 327 ? -30.979 23.043 -34.706 1.00 26.09 327 LYS A C 1
ATOM 2592 O O . LYS A 1 327 ? -32.129 23.437 -34.575 1.00 26.09 327 LYS A O 1
ATOM 2597 N N . SER A 1 328 ? -30.253 22.580 -33.688 1.00 29.33 328 SER A N 1
ATOM 2598 C CA . SER A 1 328 ? -30.180 23.206 -32.350 1.00 29.33 328 SER A CA 1
ATOM 2599 C C . SER A 1 328 ? -29.080 22.522 -31.521 1.00 29.33 328 SER A C 1
ATOM 2601 O O . SER A 1 328 ? -28.560 21.483 -31.929 1.00 29.33 328 SER A O 1
ATOM 2603 N N . ALA A 1 329 ? -28.692 23.119 -30.392 1.00 33.16 329 ALA A N 1
ATOM 2604 C CA . ALA A 1 329 ? -27.821 22.495 -29.396 1.00 33.16 329 ALA A CA 1
ATOM 2605 C C . ALA A 1 329 ? -28.640 22.085 -28.159 1.00 33.16 329 ALA A C 1
ATOM 2607 O O . ALA A 1 329 ? -29.578 22.798 -27.797 1.00 33.16 329 ALA A O 1
ATOM 2608 N N . PRO A 1 330 ? -28.256 20.994 -27.483 1.00 37.91 330 PRO A N 1
ATOM 2609 C CA . PRO A 1 330 ? -28.345 20.859 -26.027 1.00 37.91 330 PRO A CA 1
ATOM 2610 C C . PRO A 1 330 ? -26.930 21.029 -25.429 1.00 37.91 330 PRO A C 1
ATOM 2612 O O . PRO A 1 330 ? -25.958 20.601 -26.045 1.00 37.91 330 PRO A O 1
ATOM 2615 N N . ALA A 1 331 ? -26.700 21.765 -24.341 1.00 28.31 331 ALA A N 1
ATOM 2616 C CA . ALA A 1 331 ? -27.336 21.738 -23.016 1.00 28.31 331 ALA A CA 1
ATOM 2617 C C . ALA A 1 331 ? -26.840 20.577 -22.135 1.00 28.31 331 ALA A C 1
ATOM 2619 O O . ALA A 1 331 ? -26.726 19.435 -22.577 1.00 28.31 331 ALA A O 1
ATOM 2620 N N . GLU A 1 332 ? -26.544 20.912 -20.879 1.00 36.00 332 GLU A N 1
ATOM 2621 C CA . GLU A 1 332 ? -26.131 19.990 -19.821 1.00 36.00 332 GLU A CA 1
ATOM 2622 C C . GLU A 1 332 ? -27.200 18.916 -19.585 1.00 36.00 332 GLU A C 1
ATOM 2624 O O . GLU A 1 332 ? -28.394 19.179 -19.744 1.00 36.00 332 GLU A O 1
ATOM 2629 N N . ASN A 1 333 ? -26.804 17.719 -19.144 1.00 29.61 333 ASN A N 1
ATOM 2630 C CA . ASN A 1 333 ? -27.736 16.833 -18.453 1.00 29.61 333 ASN A CA 1
ATOM 2631 C C . ASN A 1 333 ? -27.040 15.870 -17.492 1.00 29.61 333 ASN A C 1
ATOM 2633 O O . ASN A 1 333 ? -26.015 15.264 -17.804 1.00 29.61 333 ASN A O 1
ATOM 2637 N N . ILE A 1 334 ? -27.652 15.723 -16.321 1.00 30.20 334 ILE A N 1
ATOM 2638 C CA . ILE A 1 334 ? -27.225 14.827 -15.251 1.00 30.20 334 ILE A CA 1
ATOM 2639 C C . ILE A 1 334 ? -27.794 13.431 -15.524 1.00 30.20 334 ILE A C 1
ATOM 2641 O O . ILE A 1 334 ? -28.995 13.272 -15.730 1.00 30.20 334 ILE A O 1
ATOM 2645 N N . PHE A 1 335 ? -26.948 12.409 -15.420 1.00 28.03 335 PHE A N 1
ATOM 2646 C CA . PHE A 1 335 ? -27.366 11.031 -15.155 1.00 28.03 335 PHE A CA 1
ATOM 2647 C C . PHE A 1 335 ? -26.749 10.601 -13.814 1.00 28.03 335 PHE A C 1
ATOM 2649 O O . PHE A 1 335 ? -25.626 10.980 -13.504 1.00 28.03 335 PHE A O 1
ATOM 2656 N N . GLY A 1 336 ? -27.407 9.809 -12.970 1.00 27.34 336 GLY A N 1
ATOM 2657 C CA . GLY A 1 336 ? -28.746 9.232 -13.107 1.00 27.34 336 GLY A CA 1
ATOM 2658 C C . GLY A 1 336 ? -28.898 8.077 -12.119 1.00 27.34 336 GLY A C 1
ATOM 2659 O O . GLY A 1 336 ? -28.499 6.954 -12.420 1.00 27.34 336 GLY A O 1
ATOM 2660 N N . THR A 1 337 ? -29.404 8.357 -10.916 1.00 27.95 337 THR A N 1
ATOM 2661 C CA . THR A 1 337 ? -29.330 7.437 -9.768 1.00 27.95 337 THR A CA 1
ATOM 2662 C C . THR A 1 337 ? -30.053 6.115 -10.032 1.00 27.95 337 THR A C 1
ATOM 2664 O O . THR A 1 337 ? -31.276 6.063 -10.162 1.00 27.95 337 THR A O 1
ATOM 2667 N N . ARG A 1 338 ? -29.294 5.017 -10.082 1.00 26.02 338 ARG A N 1
ATOM 2668 C CA . ARG A 1 338 ? -29.814 3.685 -10.402 1.00 26.02 338 ARG A CA 1
ATOM 2669 C C . ARG A 1 338 ? -30.464 3.049 -9.168 1.00 26.02 338 ARG A C 1
ATOM 2671 O O . ARG A 1 338 ? -29.766 2.475 -8.335 1.00 26.02 338 ARG A O 1
ATOM 2678 N N . LEU A 1 339 ? -31.794 3.127 -9.049 1.00 24.70 339 LEU A N 1
ATOM 2679 C CA . LEU A 1 339 ? -32.529 2.409 -7.997 1.00 24.70 339 LEU A CA 1
ATOM 2680 C C . LEU A 1 339 ? -32.236 0.900 -8.069 1.00 24.70 339 LEU A C 1
ATOM 2682 O O . LEU A 1 339 ? -32.435 0.265 -9.107 1.00 24.70 339 LEU A O 1
ATOM 2686 N N . ARG A 1 340 ? -31.806 0.316 -6.945 1.00 26.67 340 ARG A N 1
ATOM 2687 C CA . ARG A 1 340 ? -31.586 -1.128 -6.798 1.00 26.67 340 ARG A CA 1
ATOM 2688 C C . ARG A 1 340 ? -32.824 -1.761 -6.164 1.00 26.67 340 ARG A C 1
ATOM 2690 O O . ARG A 1 340 ? -33.071 -1.588 -4.975 1.00 26.67 340 ARG A O 1
ATOM 2697 N N . ILE A 1 341 ? -33.602 -2.496 -6.956 1.00 26.30 341 ILE A N 1
ATOM 2698 C CA . ILE A 1 341 ? -34.750 -3.266 -6.454 1.00 26.30 341 ILE A CA 1
ATOM 2699 C C . ILE A 1 341 ? -34.225 -4.404 -5.568 1.00 26.30 341 ILE A C 1
ATOM 2701 O O . ILE A 1 341 ? -33.470 -5.259 -6.034 1.00 26.30 341 ILE A O 1
ATOM 2705 N N . MET A 1 342 ? -34.628 -4.429 -4.296 1.00 23.47 342 MET A N 1
ATOM 2706 C CA . MET A 1 342 ? -34.333 -5.542 -3.392 1.00 23.47 342 MET A CA 1
ATOM 2707 C C . MET A 1 342 ? -35.324 -6.685 -3.629 1.00 23.47 342 MET A C 1
ATOM 2709 O O . MET A 1 342 ? -36.519 -6.529 -3.394 1.00 23.47 342 MET A O 1
ATOM 2713 N N . SER A 1 343 ? -34.826 -7.847 -4.056 1.00 25.42 343 SER A N 1
ATOM 2714 C CA . SER A 1 343 ? -35.615 -9.083 -4.074 1.00 25.42 343 SER A CA 1
ATOM 2715 C C . SER A 1 343 ? -35.387 -9.858 -2.779 1.00 25.42 343 SER A C 1
ATOM 2717 O O . SER A 1 343 ? -34.319 -10.422 -2.546 1.00 25.42 343 SER A O 1
ATOM 2719 N N . THR A 1 344 ? -36.392 -9.887 -1.907 1.00 24.88 344 THR A N 1
ATOM 2720 C CA . THR A 1 344 ? -36.392 -10.786 -0.753 1.00 24.88 344 THR A CA 1
ATOM 2721 C C . THR A 1 344 ? -36.636 -12.219 -1.226 1.00 24.88 344 THR A C 1
ATOM 2723 O O . THR A 1 344 ? -37.592 -12.498 -1.950 1.00 24.88 344 THR A O 1
ATOM 2726 N N . ARG A 1 345 ? -35.784 -13.158 -0.802 1.00 27.30 345 ARG A N 1
ATOM 2727 C CA . ARG A 1 345 ? -36.076 -14.596 -0.866 1.00 27.30 345 ARG A CA 1
ATOM 2728 C C . ARG A 1 345 ? -36.230 -15.129 0.548 1.00 27.30 345 ARG A C 1
ATOM 2730 O O . ARG A 1 345 ? -35.300 -15.076 1.346 1.00 27.30 345 ARG A O 1
ATOM 2737 N N . THR A 1 346 ? -37.425 -15.615 0.852 1.00 26.42 346 THR A N 1
ATOM 2738 C CA . THR A 1 346 ? -37.746 -16.276 2.114 1.00 26.42 346 THR A CA 1
ATOM 2739 C C . THR A 1 346 ? -37.101 -17.657 2.177 1.00 26.42 346 THR A C 1
ATOM 2741 O O . THR A 1 346 ? -37.091 -18.405 1.198 1.00 26.42 346 THR A O 1
ATOM 2744 N N . PHE A 1 347 ? -36.589 -18.021 3.353 1.00 26.14 347 PHE A N 1
ATOM 2745 C CA . PHE A 1 347 ? -36.256 -19.411 3.648 1.00 26.14 347 PHE A CA 1
ATOM 2746 C C . PHE A 1 347 ? -37.537 -20.254 3.658 1.00 26.14 347 PHE A C 1
ATOM 2748 O O . PHE A 1 347 ? -38.538 -19.866 4.259 1.00 26.14 347 PHE A O 1
ATOM 2755 N N . SER A 1 348 ? -37.475 -21.439 3.058 1.00 26.64 348 SER A N 1
ATOM 2756 C CA . SER A 1 348 ? -38.400 -22.538 3.342 1.00 26.64 348 SER A CA 1
ATOM 2757 C C . SER A 1 348 ? -37.577 -23.784 3.657 1.00 26.64 348 SER A C 1
ATOM 2759 O O . SER A 1 348 ? -36.519 -24.012 3.070 1.00 26.64 348 SER A O 1
ATOM 2761 N N . SER A 1 349 ? -38.005 -24.536 4.666 1.00 28.25 349 SER A N 1
ATOM 2762 C CA . SER A 1 349 ? -37.250 -25.647 5.237 1.00 28.25 349 SER A CA 1
ATOM 2763 C C . SER A 1 349 ? -37.738 -26.985 4.692 1.00 28.25 349 SER A C 1
ATOM 2765 O O . SER A 1 349 ? -38.926 -27.289 4.731 1.00 28.25 349 SER A O 1
ATOM 2767 N N . LEU A 1 350 ? -36.803 -27.830 4.255 1.00 25.00 350 LEU A N 1
ATOM 2768 C CA . LEU A 1 350 ? -37.061 -29.235 3.949 1.00 25.00 350 LEU A CA 1
ATOM 2769 C C . LEU A 1 350 ? -35.920 -30.092 4.507 1.00 25.00 350 LEU A C 1
ATOM 2771 O O . LEU A 1 350 ? -34.786 -30.026 4.040 1.00 25.00 350 LEU A O 1
ATOM 2775 N N . ARG A 1 351 ? -36.230 -30.883 5.541 1.00 26.64 351 ARG A N 1
ATOM 2776 C CA . ARG A 1 351 ? -35.361 -31.955 6.046 1.00 26.64 351 ARG A CA 1
ATOM 2777 C C . ARG A 1 351 ? -35.752 -33.262 5.361 1.00 26.64 351 ARG A C 1
ATOM 2779 O O . ARG A 1 351 ? -36.884 -33.698 5.538 1.00 26.64 351 ARG A O 1
ATOM 2786 N N . ILE A 1 352 ? -34.807 -33.929 4.705 1.00 29.00 352 ILE A N 1
ATOM 2787 C CA . ILE A 1 352 ? -34.831 -35.384 4.476 1.00 29.00 352 ILE A CA 1
ATOM 2788 C C . ILE A 1 352 ? -33.439 -35.925 4.849 1.00 29.00 352 ILE A C 1
ATOM 2790 O O . ILE A 1 352 ? -32.455 -35.187 4.798 1.00 29.00 352 ILE A O 1
ATOM 2794 N N . LEU A 1 353 ? -33.375 -37.162 5.349 1.00 26.64 353 LEU A N 1
ATOM 2795 C CA . LEU A 1 353 ? -32.202 -37.712 6.033 1.00 26.64 353 LEU A CA 1
ATOM 2796 C C . LEU A 1 353 ? -31.207 -38.438 5.106 1.00 26.64 353 LEU A C 1
ATOM 2798 O O . LEU A 1 353 ? -31.581 -39.055 4.116 1.00 26.64 353 LEU A O 1
ATOM 2802 N N . SER A 1 354 ? -29.943 -38.386 5.534 1.00 27.64 354 SER A N 1
ATOM 2803 C CA . SER A 1 354 ? -28.849 -39.364 5.386 1.00 27.64 354 SER A CA 1
ATOM 2804 C C . SER A 1 354 ? -28.926 -40.504 4.350 1.00 27.64 354 SER A C 1
ATOM 2806 O O . SER A 1 354 ? -29.689 -41.454 4.512 1.00 27.64 354 SER A O 1
ATOM 2808 N N . THR A 1 355 ? -27.876 -40.577 3.530 1.00 27.83 355 THR A N 1
ATOM 2809 C CA . THR A 1 355 ? -27.018 -41.779 3.430 1.00 27.83 355 THR A CA 1
ATOM 2810 C C . THR A 1 355 ? -25.552 -41.347 3.555 1.00 27.83 355 THR A C 1
ATOM 2812 O O . THR A 1 355 ? -25.238 -40.188 3.288 1.00 27.83 355 THR A O 1
ATOM 2815 N N . ALA A 1 356 ? -24.657 -42.232 4.002 1.00 27.31 356 ALA A N 1
ATOM 2816 C CA . ALA A 1 356 ? -23.294 -41.865 4.405 1.00 27.31 356 ALA A CA 1
ATOM 2817 C C . ALA A 1 356 ? -22.186 -42.597 3.622 1.00 27.31 356 ALA A C 1
ATOM 2819 O O . ALA A 1 356 ? -22.412 -43.675 3.079 1.00 27.31 356 ALA A O 1
ATOM 2820 N N . SER A 1 357 ? -20.963 -42.062 3.757 1.00 28.55 357 SER A N 1
ATOM 2821 C CA . SER A 1 357 ? -19.650 -42.742 3.694 1.00 28.55 357 SER A CA 1
ATOM 2822 C C . SER A 1 357 ? -18.926 -42.978 2.347 1.00 28.55 357 SER A C 1
ATOM 2824 O O . SER A 1 357 ? -19.533 -43.070 1.287 1.00 28.55 357 SER A O 1
ATOM 2826 N N . VAL A 1 358 ? -17.596 -43.151 2.498 1.00 27.64 358 VAL A N 1
ATOM 2827 C CA . VAL A 1 358 ? -16.565 -43.730 1.597 1.00 27.64 358 VAL A CA 1
ATOM 2828 C C . VAL A 1 358 ? -15.705 -42.774 0.730 1.00 27.64 358 VAL A C 1
ATOM 2830 O O . VAL A 1 358 ? -16.108 -42.359 -0.347 1.00 27.64 358 VAL A O 1
ATOM 2833 N N . ASN A 1 359 ? -14.449 -42.596 1.190 1.00 28.22 359 ASN A N 1
ATOM 2834 C CA . ASN A 1 359 ? -13.176 -42.267 0.494 1.00 28.22 359 ASN A CA 1
ATOM 2835 C C . ASN A 1 359 ? -13.077 -40.945 -0.310 1.00 28.22 359 ASN A C 1
ATOM 2837 O O . ASN A 1 359 ? -13.986 -40.552 -1.020 1.00 28.22 359 ASN A O 1
ATOM 2841 N N . TRP A 1 360 ? -11.985 -40.164 -0.300 1.00 28.89 360 TRP A N 1
ATOM 2842 C CA . TRP A 1 360 ? -10.591 -40.320 0.177 1.00 28.89 360 TRP A CA 1
ATOM 2843 C C . TRP A 1 360 ? -9.680 -41.316 -0.567 1.00 28.89 360 TRP A C 1
ATOM 2845 O O . TRP A 1 360 ? -8.990 -42.111 0.059 1.00 28.89 360 TRP A O 1
ATOM 2855 N N . ALA A 1 361 ? -9.619 -41.226 -1.904 1.00 27.28 361 ALA A N 1
ATOM 2856 C CA . ALA A 1 361 ? -8.449 -41.656 -2.689 1.00 27.28 361 ALA A CA 1
ATOM 2857 C C . ALA A 1 361 ? -8.441 -41.058 -4.116 1.00 27.28 361 ALA A C 1
ATOM 2859 O O . ALA A 1 361 ? -9.253 -41.459 -4.941 1.00 27.28 361 ALA A O 1
ATOM 2860 N N . THR A 1 362 ? -7.512 -40.135 -4.425 1.00 31.61 362 THR A N 1
ATOM 2861 C CA . THR A 1 362 ? -7.014 -39.868 -5.812 1.00 31.61 362 THR A CA 1
ATOM 2862 C C . THR A 1 362 ? -5.751 -38.977 -5.910 1.00 31.61 362 THR A C 1
ATOM 2864 O O . THR A 1 362 ? -5.332 -38.622 -7.009 1.00 31.61 362 THR A O 1
ATOM 2867 N N . ARG A 1 363 ? -5.041 -38.659 -4.811 1.00 35.84 363 ARG A N 1
ATOM 2868 C CA . ARG A 1 363 ? -3.714 -37.991 -4.863 1.00 35.84 363 ARG A CA 1
ATOM 2869 C C . ARG A 1 363 ? -2.562 -38.976 -5.170 1.00 35.84 363 ARG A C 1
ATOM 2871 O O . ARG A 1 363 ? -1.579 -39.009 -4.440 1.00 35.84 363 ARG A O 1
ATOM 2878 N N . PHE A 1 364 ? -2.676 -39.807 -6.215 1.00 35.62 364 PHE A N 1
ATOM 2879 C CA . PHE A 1 364 ? -1.646 -40.824 -6.513 1.00 35.62 364 PHE A CA 1
ATOM 2880 C C . PHE A 1 364 ? -1.534 -41.274 -7.989 1.00 35.62 364 PHE A C 1
ATOM 2882 O O . PHE A 1 364 ? -1.382 -42.459 -8.267 1.00 35.62 364 PHE A O 1
ATOM 2889 N N . LEU A 1 365 ? -1.576 -40.342 -8.955 1.00 33.16 365 LEU A N 1
ATOM 2890 C CA . LEU A 1 365 ? -1.479 -40.681 -10.392 1.00 33.16 365 LEU A CA 1
ATOM 2891 C C . LEU A 1 365 ? -0.498 -39.827 -11.230 1.00 33.16 365 LEU A C 1
ATOM 2893 O O . LEU A 1 365 ? -0.657 -39.717 -12.440 1.00 33.16 365 LEU A O 1
ATOM 2897 N N . LEU A 1 366 ? 0.549 -39.251 -10.616 1.00 31.91 366 LEU A N 1
ATOM 2898 C CA . LEU A 1 366 ? 1.604 -38.527 -11.360 1.00 31.91 366 LEU A CA 1
ATOM 2899 C C . LEU A 1 366 ? 3.036 -38.688 -10.795 1.00 31.91 366 LEU A C 1
ATOM 2901 O O . LEU A 1 366 ? 3.853 -37.776 -10.874 1.00 31.91 366 LEU A O 1
ATOM 2905 N N . LYS A 1 367 ? 3.363 -39.853 -10.214 1.00 32.41 367 LYS A N 1
ATOM 2906 C CA . LYS A 1 367 ? 4.733 -40.209 -9.766 1.00 32.41 367 LYS A CA 1
ATOM 2907 C C . LYS A 1 367 ? 5.133 -41.659 -10.105 1.00 32.41 367 LYS A C 1
ATOM 2909 O O . LYS A 1 367 ? 5.794 -42.326 -9.320 1.00 32.41 367 LYS A O 1
ATOM 2914 N N . ALA A 1 368 ? 4.724 -42.151 -11.279 1.00 35.16 368 ALA A N 1
ATOM 2915 C CA . ALA A 1 368 ? 4.929 -43.549 -11.688 1.00 35.16 368 ALA A CA 1
ATOM 2916 C C . ALA A 1 368 ? 5.413 -43.739 -13.146 1.00 35.16 368 ALA A C 1
ATOM 2918 O O . ALA A 1 368 ? 5.217 -44.810 -13.710 1.00 35.16 368 ALA A O 1
ATOM 2919 N N . PHE A 1 369 ? 6.030 -42.723 -13.771 1.00 35.53 369 PHE A N 1
ATOM 2920 C CA . PHE A 1 369 ? 6.474 -42.806 -15.180 1.00 35.53 369 PHE A CA 1
ATOM 2921 C C . PHE A 1 369 ? 7.900 -42.288 -15.469 1.00 35.53 369 PHE A C 1
ATOM 2923 O O . PHE A 1 369 ? 8.306 -42.204 -16.622 1.00 35.53 369 PHE A O 1
ATOM 2930 N N . LEU A 1 370 ? 8.687 -41.958 -14.437 1.00 36.03 370 LEU A N 1
ATOM 2931 C CA . LEU A 1 370 ? 10.084 -41.502 -14.567 1.00 36.03 370 LEU A CA 1
ATOM 2932 C C . LEU A 1 370 ? 11.009 -42.254 -13.592 1.00 36.03 370 LEU A C 1
ATOM 2934 O O . LEU A 1 370 ? 11.753 -41.653 -12.823 1.00 36.03 370 LEU A O 1
ATOM 2938 N N . ALA A 1 371 ? 10.923 -43.589 -13.592 1.00 40.72 371 ALA A N 1
ATOM 2939 C CA . ALA A 1 371 ? 11.662 -44.460 -12.669 1.00 40.72 371 ALA A CA 1
ATOM 2940 C C . ALA A 1 371 ? 12.141 -45.777 -13.322 1.00 40.72 371 ALA A C 1
ATOM 2942 O O . ALA A 1 371 ? 12.032 -46.850 -12.734 1.00 40.72 371 ALA A O 1
ATOM 2943 N N . SER A 1 372 ? 12.671 -45.715 -14.549 1.00 41.50 372 SER A N 1
ATOM 2944 C CA . SER A 1 372 ? 13.226 -46.889 -15.249 1.00 41.50 372 SER A CA 1
ATOM 2945 C C . SER A 1 372 ? 14.338 -46.517 -16.241 1.00 41.50 372 SER A C 1
ATOM 2947 O O . SER A 1 372 ? 14.206 -46.702 -17.451 1.00 41.50 372 SER A O 1
ATOM 2949 N N . GLY A 1 373 ? 15.445 -45.963 -15.740 1.00 32.81 373 GLY A N 1
ATOM 2950 C CA . GLY A 1 373 ? 16.599 -45.615 -16.574 1.00 32.81 373 GLY A CA 1
ATOM 2951 C C . GLY A 1 373 ? 17.363 -46.846 -17.081 1.00 32.81 373 GLY A C 1
ATOM 2952 O O . GLY A 1 373 ? 17.882 -47.621 -16.278 1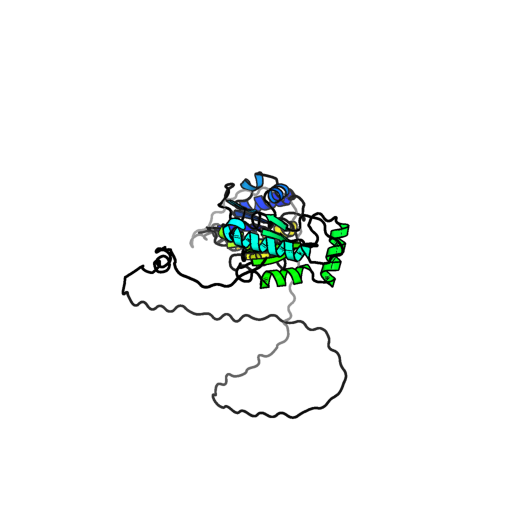.00 32.81 373 GLY A O 1
ATOM 2953 N N . ARG A 1 374 ? 17.483 -47.000 -18.408 1.00 32.09 374 ARG A N 1
ATOM 2954 C CA . ARG A 1 374 ? 18.433 -47.918 -19.065 1.00 32.09 374 ARG A CA 1
ATOM 2955 C C . ARG A 1 374 ? 19.017 -47.305 -20.346 1.00 32.09 374 ARG A C 1
ATOM 2957 O O . ARG A 1 374 ? 18.292 -47.027 -21.293 1.00 32.09 374 ARG A O 1
ATOM 2964 N N . LEU A 1 375 ? 20.340 -47.147 -20.358 1.00 30.22 375 LEU A N 1
ATOM 2965 C CA . LEU A 1 375 ? 21.193 -47.036 -21.557 1.00 30.22 375 LEU A CA 1
ATOM 2966 C C . LEU A 1 375 ? 21.559 -48.482 -22.019 1.00 30.22 375 LEU A C 1
ATOM 2968 O O . LEU A 1 375 ? 21.206 -49.429 -21.319 1.00 30.22 375 LEU A O 1
ATOM 2972 N N . SER A 1 376 ? 22.235 -48.780 -23.138 1.00 32.53 376 SER A N 1
ATOM 2973 C CA . SER A 1 376 ? 23.140 -48.002 -24.010 1.00 32.53 376 SER A CA 1
ATOM 2974 C C . SER A 1 376 ? 23.178 -48.575 -25.469 1.00 32.53 376 SER A C 1
ATOM 2976 O O . SER A 1 376 ? 22.435 -49.518 -25.745 1.00 32.53 376 SER A O 1
ATOM 2978 N N . PRO A 1 377 ? 23.969 -48.021 -26.428 1.00 48.81 377 PRO A N 1
ATOM 2979 C CA . PRO A 1 377 ? 23.791 -48.249 -27.880 1.00 48.81 377 PRO A CA 1
ATOM 2980 C C . PRO A 1 377 ? 24.867 -49.101 -28.610 1.00 48.81 377 PRO A C 1
ATOM 2982 O O . PRO A 1 377 ? 25.925 -49.395 -28.054 1.00 48.81 377 PRO A O 1
ATOM 2985 N N . LYS A 1 378 ? 24.583 -49.422 -29.893 1.00 28.94 378 LYS A N 1
ATOM 2986 C CA . LYS A 1 378 ? 25.418 -49.921 -31.036 1.00 28.94 378 LYS A CA 1
ATOM 2987 C C . LYS A 1 378 ? 24.457 -50.122 -32.250 1.00 28.94 378 LYS A C 1
ATOM 2989 O O . LYS A 1 378 ? 23.266 -50.244 -31.989 1.00 28.94 378 LYS A O 1
ATOM 2994 N N . THR A 1 379 ? 24.770 -50.177 -33.558 1.00 30.39 379 THR A N 1
ATOM 2995 C CA . THR A 1 379 ? 25.943 -49.972 -34.468 1.00 30.39 379 THR A CA 1
ATOM 2996 C C . THR A 1 379 ? 25.419 -50.017 -35.932 1.00 30.39 379 THR A C 1
ATOM 2998 O O . THR A 1 379 ? 24.369 -50.617 -36.130 1.00 30.39 379 THR A O 1
ATOM 3001 N N . ALA A 1 380 ? 26.085 -49.588 -37.020 1.00 31.66 380 ALA A N 1
ATOM 3002 C CA . ALA A 1 380 ? 27.100 -48.550 -37.311 1.00 31.66 380 ALA A CA 1
ATOM 3003 C C . ALA A 1 380 ? 27.529 -48.643 -38.811 1.00 31.66 380 ALA A C 1
ATOM 3005 O O . ALA A 1 380 ? 27.530 -49.754 -39.331 1.00 31.66 380 ALA A O 1
ATOM 3006 N N . ILE A 1 381 ? 28.041 -47.544 -39.415 1.00 32.59 381 ILE A N 1
ATOM 3007 C CA . ILE A 1 381 ? 28.942 -47.510 -40.619 1.00 32.59 381 ILE A CA 1
ATOM 3008 C C . ILE A 1 381 ? 28.267 -47.878 -41.981 1.00 32.59 381 ILE A C 1
ATOM 3010 O O . ILE A 1 381 ? 27.267 -48.592 -41.946 1.00 32.59 381 ILE A O 1
ATOM 3014 N N . PRO A 1 382 ? 28.732 -47.420 -43.185 1.00 44.44 382 PRO A N 1
ATOM 3015 C CA . PRO A 1 382 ? 29.944 -46.646 -43.566 1.00 44.44 382 PRO A CA 1
ATOM 3016 C C . PRO A 1 382 ? 29.668 -45.282 -44.279 1.00 44.44 382 PRO A C 1
ATOM 3018 O O . PRO A 1 382 ? 28.515 -44.883 -44.375 1.00 44.44 382 PRO A O 1
ATOM 3021 N N . LEU A 1 383 ? 30.612 -44.550 -44.916 1.00 31.27 383 LEU A N 1
ATOM 3022 C CA . LEU A 1 383 ? 32.036 -44.168 -44.670 1.00 31.27 383 LEU A CA 1
ATOM 3023 C C . LEU A 1 383 ? 32.653 -43.656 -46.003 1.00 31.27 383 LEU A C 1
ATOM 3025 O O . LEU A 1 383 ? 32.819 -44.455 -46.921 1.00 31.27 383 LEU A O 1
ATOM 3029 N N . SER A 1 384 ? 33.068 -42.382 -46.111 1.00 30.38 384 SER A N 1
ATOM 3030 C CA . SER A 1 384 ? 33.952 -41.923 -47.211 1.00 30.38 384 SER A CA 1
ATOM 3031 C C . SER A 1 384 ? 34.781 -40.662 -46.885 1.00 30.38 384 SER A C 1
ATOM 3033 O O . SER A 1 384 ? 34.233 -39.596 -46.619 1.00 30.38 384 SER A O 1
ATOM 3035 N N . LEU A 1 385 ? 36.105 -40.804 -46.979 1.00 31.09 385 LEU A N 1
ATOM 3036 C CA . LEU A 1 385 ? 37.192 -39.799 -47.036 1.00 31.09 385 LEU A CA 1
ATOM 3037 C C . LEU A 1 385 ? 38.147 -40.265 -48.177 1.00 31.09 385 LEU A C 1
ATOM 3039 O O . LEU A 1 385 ? 37.881 -41.353 -48.703 1.00 31.09 385 LEU A O 1
ATOM 3043 N N . PRO A 1 386 ? 39.245 -39.576 -48.583 1.00 55.06 386 PRO A N 1
ATOM 3044 C CA . PRO A 1 386 ? 39.954 -38.411 -48.016 1.00 55.06 386 PRO A CA 1
ATOM 3045 C C . PRO A 1 386 ? 40.012 -37.245 -49.053 1.00 55.06 386 PRO A C 1
ATOM 3047 O O . PRO A 1 386 ? 39.074 -37.137 -49.831 1.00 55.06 386 PRO A O 1
ATOM 3050 N N . SER A 1 387 ? 40.966 -36.303 -49.175 1.00 42.00 387 SER A N 1
ATOM 3051 C CA . SER A 1 387 ? 42.284 -35.963 -48.575 1.00 42.00 387 SER A CA 1
ATOM 3052 C C . SER A 1 387 ? 42.575 -34.458 -48.840 1.00 42.00 387 SER A C 1
ATOM 3054 O O . SER A 1 387 ? 41.867 -33.871 -49.653 1.00 42.00 387 SER A O 1
ATOM 3056 N N . ARG A 1 388 ? 43.596 -33.788 -48.287 1.00 49.09 388 ARG A N 1
ATOM 3057 C CA . ARG A 1 388 ? 44.764 -34.227 -47.502 1.00 49.09 388 ARG A CA 1
ATOM 3058 C C . ARG A 1 388 ? 45.205 -33.124 -46.537 1.00 49.09 388 ARG A C 1
ATOM 3060 O O . ARG A 1 388 ? 44.976 -31.951 -46.893 1.00 49.09 388 ARG A O 1
#

Foldseek 3Di:
DQFAEEEEEEQAQTQADHQAAGDPVLLVLLQVLCVVQVYAYEYFDLADPVSVQRRDPHLCVLVSHQWYAYNLNLFIDGSSHTDHHAFQCNLQHDVSVVVLVVVLVVLLVPDDDPAADAQQWDGDRFWIKGFSRHPPDDPVVLQVQQVVCVVVVSAVVVVVVSCVVPVPSQKDWAAPPRTIIIIGHPCSQNNVNVVVDPDGPAYEYEDAQCDPSGRCVCVQPDPRHPYDHARGSVRSSVVSVVVSVVSVVPPDPPPPCPDDPPDPPDDDDDDDDDDDDDDDDDDDDDDDDDDDDDDDDDDDDDDDDDDDDDDDDDDDDDDDDDDDDDDDDDDDDDDDDDDDDDDDDDDDDDDDDDDDDDDDDDPPDPPPDPPDDDDDDDDDDDDDDDDD

Secondary structure (DSSP, 8-state):
----EEEEE-SBTTTBSTTSPPPHHHHHHHHHHHHHHT-EEEEE-SS-HHHHHHHTTGGGHHHH-SEEEEGGGTEEEETTEEPPP--HHHHH-HHHHHHHHHHHHHHHHH---S---S-SEEE-SS-EEE-TT-TT--HHHHHHHHHHHHHH-HHHHHHHHHHHHSSSS-EEEE--TTT-EEEEETT-SGGGGGGG--S-SEEEEEES--STTSTTHHHHS-TT-EEEE-SSHHHHHHHHHHHHHHHHHTS----TT---PPPTT-PPP---PPPP----------PPPPP--PPPP-PPPP------------------------------------------------------------S-SSSSSS------------------